Protein AF-0000000074435599 (afdb_homodimer)

Organism: NCBI:txid1349785

Solvent-accessible surface area (backbone atoms only — not comparable to full-atom values): 29651 Å² total; per-residue (Å²): 128,55,47,70,54,45,18,52,45,39,38,70,75,50,77,75,39,51,42,42,72,66,23,45,79,70,72,68,25,94,44,69,64,46,27,50,51,48,51,51,52,23,24,45,63,66,39,83,81,52,79,51,64,68,59,43,48,52,49,44,58,70,41,31,50,38,78,42,42,94,92,35,46,55,40,33,27,36,40,100,46,43,30,33,40,74,44,74,32,78,48,79,65,46,60,42,79,46,41,81,42,68,72,50,21,50,46,48,45,81,40,90,73,39,44,69,67,61,42,63,46,52,94,67,59,71,33,54,25,31,39,37,41,33,25,30,62,94,44,35,46,38,32,36,36,38,34,38,13,62,62,65,25,33,57,58,68,58,54,49,51,54,52,49,53,49,26,55,36,50,68,64,33,77,100,54,67,67,47,92,61,95,51,46,36,28,34,61,43,68,43,69,71,46,48,31,33,38,35,31,36,51,35,22,34,34,57,21,63,60,61,76,42,36,89,81,49,70,90,70,90,57,66,30,36,38,43,33,45,38,46,40,75,59,59,66,67,48,56,68,69,43,55,49,54,52,69,62,61,86,46,96,44,48,51,77,41,82,43,76,39,54,26,18,75,42,58,90,38,72,39,60,22,36,40,37,38,36,57,72,128,56,46,70,54,44,18,52,44,40,37,70,76,51,77,74,40,52,41,44,74,66,23,45,78,70,73,67,27,93,43,70,64,47,26,50,52,49,50,51,52,24,24,44,63,67,38,80,80,52,79,51,62,69,60,44,49,52,50,45,60,71,40,31,48,37,78,43,41,94,93,36,47,56,39,32,26,34,41,97,45,44,30,33,40,73,44,74,31,75,47,80,66,46,60,42,79,46,41,80,44,69,71,50,22,50,45,49,46,83,40,88,73,39,45,69,68,62,42,63,47,52,94,66,59,69,32,52,26,31,40,37,41,32,25,31,61,96,44,33,46,39,31,37,36,38,33,38,13,62,61,65,25,34,56,58,67,58,55,50,51,54,51,48,52,49,26,54,36,51,67,62,32,78,99,54,68,66,48,93,60,95,50,46,37,28,34,60,43,69,44,69,68,45,49,30,34,38,37,32,37,52,35,22,32,33,55,20,63,58,59,75,43,36,91,81,47,70,88,70,90,57,66,30,36,38,42,34,44,37,47,42,74,58,59,67,68,49,56,67,67,44,55,50,54,52,69,62,62,86,46,94,44,48,50,77,42,84,43,76,39,53,26,19,75,41,57,91,40,71,39,60,23,37,41,36,37,37,58,72

pLDDT: mean 93.17, std 6.95, range [57.84, 98.81]

Secondary structure (DSSP, 8-state):
---HHHHHHHHHHS----HHHHHTTTT--SSHHHHHHHHHHHHHHT-TT---HHHHHHHHHHHEEEEEETTEEEEEEETTS-EEEEEEESSTTPPEEEETS---SEEETT-TTS-HHHHHSSS-SEEEEEEEEEEE-SS-EEEEEEEEGGGTS--HHHHHHHHHHHHHHHHT-TT-PBPP-SSSEEE---STTS-EEEEEEEEEEE--HHHHTTTT----S-S-EEEEEEEHHHHHHS-HHHHHHHHT---TTEEEEEEEEEETTEEEEEEEEEEEEEE-/---HHHHHHHHHHS----HHHHHTTTT--SSHHHHHHHHHHHHHHT-TT---HHHHHHHHHHHEEEEEETTEEEEEEETTS-EEEEEEESSTTPPEEEETSPP-SEEETT-TTS-HHHHHSSS-SEEEEEEEEEEE-SS-EEEEEEEEGGGTS--HHHHHHHHHHHHHHHHT-TT-PBPP-SSSEEE---STTS-EEEEEEEEEEE--HHHHTTTT----S-S-EEEEEEEHHHHHHS-HHHHHHHHT---TTEEEEEEEEEETTEEEEEEEEEEEEEE-

Radius of gyration: 28.15 Å; Cα contacts (8 Å, |Δi|>4): 1142; chains: 2; bounding box: 56×83×58 Å

Structure (mmCIF, N/CA/C/O backbone):
data_AF-0000000074435599-model_v1
#
loop_
_entity.id
_entity.type
_entity.pdbx_description
1 polymer 'Type II restriction enzyme'
#
loop_
_atom_site.group_PDB
_atom_site.id
_atom_site.type_symbol
_atom_site.label_atom_id
_atom_site.label_alt_id
_atom_site.label_comp_id
_atom_site.label_asym_id
_atom_site.label_entity_id
_atom_site.label_seq_id
_atom_site.pdbx_PDB_ins_code
_atom_site.Cartn_x
_atom_site.Cartn_y
_atom_site.Cartn_z
_atom_site.occupancy
_atom_site.B_iso_or_equiv
_atom_site.auth_seq_id
_atom_site.auth_comp_id
_atom_site.auth_asym_id
_atom_site.auth_atom_id
_atom_site.pdbx_PDB_model_num
ATOM 1 N N . MET A 1 1 ? -10.086 36.094 1.43 1 86.19 1 MET A N 1
ATOM 2 C CA . MET A 1 1 ? -9.062 35.062 1.588 1 86.19 1 MET A CA 1
ATOM 3 C C . MET A 1 1 ? -9.336 34.219 2.824 1 86.19 1 MET A C 1
ATOM 5 O O . MET A 1 1 ? -9.766 34.75 3.859 1 86.19 1 MET A O 1
ATOM 9 N N . THR A 1 2 ? -9.32 32.969 2.691 1 97.44 2 THR A N 1
ATOM 10 C CA . THR A 1 2 ? -9.578 32.094 3.828 1 97.44 2 THR A CA 1
ATOM 11 C C . THR A 1 2 ? -8.281 31.688 4.52 1 97.44 2 THR A C 1
ATOM 13 O O . THR A 1 2 ? -7.195 31.906 3.975 1 97.44 2 THR A O 1
ATOM 16 N N . ASN A 1 3 ? -8.352 31.297 5.746 1 98.5 3 ASN A N 1
ATOM 17 C CA . ASN A 1 3 ? -7.223 30.859 6.555 1 98.5 3 ASN A CA 1
ATOM 18 C C . ASN A 1 3 ? -7.672 29.938 7.688 1 98.5 3 ASN A C 1
ATOM 20 O O . ASN A 1 3 ? -8.844 29.578 7.773 1 98.5 3 ASN A O 1
ATOM 24 N N . ILE A 1 4 ? -6.742 29.531 8.453 1 98.81 4 ILE A N 1
ATOM 25 C CA . ILE A 1 4 ? -6.996 28.5 9.445 1 98.81 4 ILE A CA 1
ATOM 26 C C . ILE A 1 4 ? -7.977 29.031 10.492 1 98.81 4 ILE A C 1
ATOM 28 O O . ILE A 1 4 ? -8.773 28.266 11.039 1 98.81 4 ILE A O 1
ATOM 32 N N . LEU A 1 5 ? -7.992 30.328 10.797 1 98.75 5 LEU A N 1
ATOM 33 C CA . LEU A 1 5 ? -8.93 30.906 11.758 1 98.75 5 LEU A CA 1
ATOM 34 C C . LEU A 1 5 ? -10.359 30.828 11.227 1 98.75 5 LEU A C 1
ATOM 36 O O . LEU A 1 5 ? -11.297 30.547 11.977 1 98.75 5 LEU A O 1
ATOM 40 N N . GLU A 1 6 ? -10.5 31.125 9.961 1 98.44 6 GLU A N 1
ATOM 41 C CA . GLU A 1 6 ? -11.812 30.984 9.328 1 98.44 6 GLU A CA 1
ATOM 42 C C . GLU A 1 6 ? -12.32 29.562 9.422 1 98.44 6 GLU A C 1
ATOM 44 O O . GLU A 1 6 ? -13.508 29.328 9.68 1 98.44 6 GLU A O 1
ATOM 49 N N . SER A 1 7 ? -11.422 28.609 9.164 1 98.56 7 SER A N 1
ATOM 50 C CA . SER A 1 7 ? -11.781 27.203 9.25 1 98.56 7 SER A CA 1
ATOM 51 C C . SER A 1 7 ? -12.281 26.844 10.648 1 98.56 7 SER A C 1
ATOM 53 O O . SER A 1 7 ? -13.328 26.203 10.789 1 98.56 7 SER A O 1
ATOM 55 N N . ILE A 1 8 ? -11.539 27.219 11.664 1 98.19 8 ILE A N 1
ATOM 56 C CA . ILE A 1 8 ? -11.906 26.938 13.047 1 98.19 8 ILE A CA 1
ATOM 57 C C . ILE A 1 8 ? -13.266 27.547 13.359 1 98.19 8 ILE A C 1
ATOM 59 O O . ILE A 1 8 ? -14.125 26.906 13.953 1 98.19 8 ILE A O 1
ATOM 63 N N . TYR A 1 9 ? -13.414 28.797 12.977 1 98.06 9 TYR A N 1
ATOM 64 C CA . TYR A 1 9 ? -14.688 29.469 13.203 1 98.06 9 TYR A CA 1
ATOM 65 C C . TYR A 1 9 ? -15.836 28.688 12.586 1 98.06 9 TYR A C 1
ATOM 67 O O . TYR A 1 9 ? -16.875 28.5 13.219 1 98.06 9 TYR A O 1
ATOM 75 N N . ASN A 1 10 ? -15.672 28.312 11.344 1 97.06 10 ASN A N 1
ATOM 76 C CA . ASN A 1 10 ? -16.719 27.594 10.625 1 97.06 10 ASN A CA 1
ATOM 77 C C . ASN A 1 10 ? -17.016 26.25 11.289 1 97.06 10 ASN A C 1
ATOM 79 O O . ASN A 1 10 ? -18.172 25.828 11.359 1 97.06 10 ASN A O 1
ATOM 83 N N . ILE A 1 11 ? -16.016 25.547 11.805 1 97 11 ILE A N 1
ATOM 84 C CA . ILE A 1 11 ? -16.188 24.266 12.477 1 97 11 ILE A CA 1
ATOM 85 C C . ILE A 1 11 ? -16.984 24.469 13.766 1 97 11 ILE A C 1
ATOM 87 O O . ILE A 1 11 ? -17.906 23.703 14.055 1 97 11 ILE A O 1
ATOM 91 N N . VAL A 1 12 ? -16.609 25.469 14.5 1 96.31 12 VAL A N 1
ATOM 92 C CA . VAL A 1 12 ? -17.266 25.75 15.766 1 96.31 12 VAL A CA 1
ATOM 93 C C . VAL A 1 12 ? -18.719 26.156 15.508 1 96.31 12 VAL A C 1
ATOM 95 O O . VAL A 1 12 ? -19.609 25.781 16.281 1 96.31 12 VAL A O 1
ATOM 98 N N . SER A 1 13 ? -18.984 26.844 14.453 1 93.88 13 SER A N 1
ATOM 99 C CA . SER A 1 13 ? -20.328 27.328 14.109 1 93.88 13 SER A CA 1
ATOM 100 C C . SER A 1 13 ? -21.203 26.203 13.578 1 93.88 13 S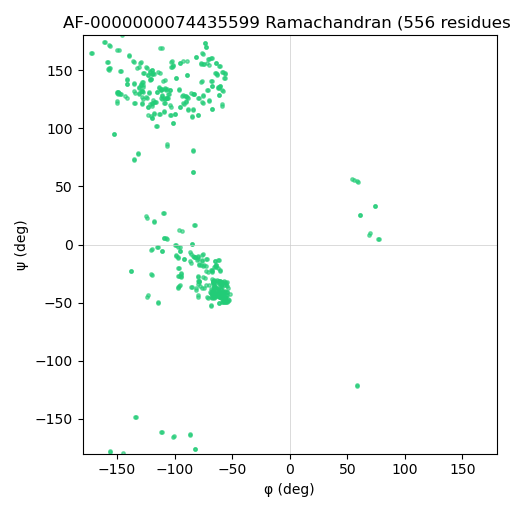ER A C 1
ATOM 102 O O . SER A 1 13 ? -22.438 26.266 13.695 1 93.88 13 SER A O 1
ATOM 104 N N . PHE A 1 14 ? -20.562 25.266 13.008 1 90.88 14 PHE A N 1
ATOM 105 C CA . PHE A 1 14 ? -21.266 24.109 12.469 1 90.88 14 PHE A CA 1
ATOM 106 C C . PHE A 1 14 ? -20.594 22.812 12.914 1 90.88 14 PHE A C 1
ATOM 108 O O . PHE A 1 14 ? -20.031 22.094 12.086 1 90.88 14 PHE A O 1
ATOM 115 N N . PRO A 1 15 ? -20.875 22.453 14.156 1 85.94 15 PRO A N 1
ATOM 116 C CA . PRO A 1 15 ? -20.094 21.344 14.719 1 85.94 15 PRO A CA 1
ATOM 117 C C . PRO A 1 15 ? -20.656 19.969 14.352 1 85.94 15 PRO A C 1
ATOM 119 O O . PRO A 1 15 ? -20.984 19.172 15.234 1 85.94 15 PRO A O 1
ATOM 122 N N . GLU A 1 16 ? -20.656 19.719 13.055 1 85.56 16 GLU A N 1
ATOM 123 C CA . GLU A 1 16 ? -21.078 18.406 12.555 1 85.56 16 GLU A CA 1
ATOM 124 C C . GLU A 1 16 ? -19.891 17.469 12.391 1 85.56 16 GLU A C 1
ATOM 126 O O . GLU A 1 16 ? -18.875 17.844 11.812 1 85.56 16 GLU A O 1
ATOM 131 N N . ARG A 1 17 ? -20.062 16.281 12.992 1 86.31 17 ARG A N 1
ATOM 132 C CA . ARG A 1 17 ? -18.938 15.367 13.016 1 86.31 17 ARG A CA 1
ATOM 133 C C . ARG A 1 17 ? -19.266 14.055 12.328 1 86.31 17 ARG A C 1
ATOM 135 O O . ARG A 1 17 ? -18.422 13.156 12.242 1 86.31 17 ARG A O 1
ATOM 142 N N . LYS A 1 18 ? -20.5 13.883 11.898 1 87 18 LYS A N 1
ATOM 143 C CA . LYS A 1 18 ? -20.891 12.656 11.219 1 87 18 LYS A CA 1
ATOM 144 C C . LYS A 1 18 ? -20.547 12.719 9.734 1 87 18 LYS A C 1
ATOM 146 O O . LYS A 1 18 ? -21.422 12.961 8.898 1 87 18 LYS A O 1
ATOM 151 N N . LEU A 1 19 ? -19.391 12.469 9.469 1 85.69 19 LEU A N 1
ATOM 152 C CA . LEU A 1 19 ? -18.828 12.633 8.133 1 85.69 19 LEU A CA 1
ATOM 153 C C . LEU A 1 19 ? -19.578 11.797 7.113 1 85.69 19 LEU A C 1
ATOM 155 O O . LEU A 1 19 ? -19.891 12.273 6.016 1 85.69 19 LEU A O 1
ATOM 159 N N . LYS A 1 20 ? -19.828 10.539 7.434 1 77.88 20 LYS A N 1
ATOM 160 C CA . LYS A 1 20 ? -20.5 9.625 6.504 1 77.88 20 LYS A CA 1
ATOM 161 C C . LYS A 1 20 ? -21.844 10.172 6.066 1 77.88 20 LYS A C 1
ATOM 163 O O . LYS A 1 20 ? -22.188 10.117 4.883 1 77.88 20 LYS A O 1
ATOM 168 N N . SER A 1 21 ? -22.562 10.633 7.012 1 76.69 21 SER A N 1
ATOM 169 C CA . SER A 1 21 ? -23.906 11.148 6.734 1 76.69 21 SER A CA 1
ATOM 170 C C . SER A 1 21 ? -23.844 12.398 5.863 1 76.69 21 SER A C 1
ATOM 172 O O . SER A 1 21 ? -24.703 12.602 5.004 1 76.69 21 SER A O 1
ATOM 174 N N . ILE A 1 22 ? -22.844 13.102 6.074 1 76.12 22 ILE A N 1
ATOM 175 C CA . ILE A 1 22 ? -22.734 14.383 5.375 1 76.12 22 ILE A CA 1
ATOM 176 C C . ILE A 1 22 ? -22.25 14.148 3.943 1 76.12 22 ILE A C 1
ATOM 178 O O . ILE A 1 22 ? -22.75 14.773 3.008 1 76.12 22 ILE A O 1
ATOM 182 N N . TYR A 1 23 ? -21.422 13.18 3.734 1 81.75 23 TYR A N 1
ATOM 183 C CA . TYR A 1 23 ? -20.719 13.172 2.455 1 81.75 23 TYR A CA 1
ATOM 184 C C . TYR A 1 23 ? -21.016 11.891 1.679 1 81.75 23 TYR A C 1
ATOM 186 O O . TYR A 1 23 ? -20.766 11.812 0.476 1 81.75 23 TYR A O 1
ATOM 194 N N . SER A 1 24 ? -21.375 10.734 2.25 1 69.25 24 SER A N 1
ATOM 195 C CA . SER A 1 24 ? -21.703 9.516 1.512 1 69.25 24 SER A CA 1
ATOM 196 C C . SER A 1 24 ? -22.984 9.688 0.711 1 69.25 24 SER A C 1
ATOM 198 O O . SER A 1 24 ? -23.094 9.18 -0.406 1 69.25 24 SER A O 1
ATOM 200 N N . GLY A 1 25 ? -24.062 10.297 1.303 1 59.88 25 GLY A N 1
ATOM 201 C CA . GLY A 1 25 ? -25.328 10.445 0.625 1 59.88 25 GLY A CA 1
ATOM 202 C C . GLY A 1 25 ? -25.234 11.273 -0.646 1 59.88 25 GLY A C 1
ATOM 203 O O . GLY A 1 25 ? -25.953 11 -1.619 1 59.88 25 GLY A O 1
ATOM 204 N N . SER A 1 26 ? -24.375 12.164 -0.605 1 57.84 26 SER A N 1
ATOM 205 C CA . SER A 1 26 ? -24.297 13.086 -1.729 1 57.84 26 SER A CA 1
ATOM 206 C C . SER A 1 26 ? -23.281 12.625 -2.764 1 57.84 26 SER A C 1
ATOM 208 O O . SER A 1 26 ? -23 13.328 -3.738 1 57.84 26 SER A O 1
ATOM 210 N N . ASN A 1 27 ? -22.766 11.359 -2.686 1 62.53 27 ASN A N 1
ATOM 211 C CA . ASN A 1 27 ? -21.797 10.789 -3.613 1 62.53 27 ASN A CA 1
ATOM 212 C C . ASN A 1 27 ? -20.484 11.578 -3.611 1 62.53 27 ASN A C 1
ATOM 214 O O . ASN A 1 27 ? -19.828 11.688 -4.641 1 62.53 27 ASN A O 1
ATOM 218 N N . ARG A 1 28 ? -20.234 12.266 -2.447 1 69.94 28 ARG A N 1
ATOM 219 C CA . ARG A 1 28 ? -19.094 13.172 -2.379 1 69.94 28 ARG A CA 1
ATOM 220 C C . ARG A 1 28 ? -17.859 12.453 -1.845 1 69.94 28 ARG A C 1
ATOM 222 O O . ARG A 1 28 ? -16.734 12.961 -1.946 1 69.94 28 ARG A O 1
ATOM 229 N N . ALA A 1 29 ? -18.094 11.289 -1.314 1 74.69 29 ALA A N 1
ATOM 230 C CA . ALA A 1 29 ? -16.953 10.602 -0.728 1 74.69 29 ALA A CA 1
ATOM 231 C C . ALA A 1 29 ? -17.109 9.086 -0.83 1 74.69 29 ALA A C 1
ATOM 233 O O . ALA A 1 29 ? -18.156 8.539 -0.503 1 74.69 29 ALA A O 1
ATOM 234 N N . ASN A 1 30 ? -16.062 8.453 -1.292 1 70.62 30 ASN A N 1
ATOM 235 C CA . ASN A 1 30 ? -16.062 7 -1.441 1 70.62 30 ASN A CA 1
ATOM 236 C C . ASN A 1 30 ? -15.398 6.312 -0.252 1 70.62 30 ASN A C 1
ATOM 238 O O . ASN A 1 30 ? -15.5 5.094 -0.098 1 70.62 30 ASN A O 1
ATOM 242 N N . SER A 1 31 ? -14.734 7.047 0.577 1 78.94 31 SER A N 1
ATOM 243 C CA . SER A 1 31 ? -14.023 6.531 1.745 1 78.94 31 SER A CA 1
ATOM 244 C C . SER A 1 31 ? -14.016 7.551 2.881 1 78.94 31 SER A C 1
ATOM 246 O O . SER A 1 31 ? -14.367 8.711 2.682 1 78.94 31 SER A O 1
ATOM 248 N N . MET A 1 32 ? -13.648 7.113 4.02 1 86.06 32 MET A N 1
ATOM 249 C CA . MET A 1 32 ? -13.547 8.008 5.164 1 86.06 32 MET A CA 1
ATOM 250 C C . MET A 1 32 ? -12.43 9.023 4.965 1 86.06 32 MET A C 1
ATOM 252 O O . MET A 1 32 ? -12.531 10.164 5.426 1 86.06 32 MET A O 1
ATOM 256 N N . GLY A 1 33 ? -11.383 8.625 4.262 1 88.75 33 GLY A N 1
ATOM 257 C CA . GLY A 1 33 ? -10.328 9.562 3.916 1 88.75 33 GLY A CA 1
ATOM 258 C C . GLY A 1 33 ? -10.805 10.695 3.027 1 88.75 33 GLY A C 1
ATOM 259 O O . GLY A 1 33 ? -10.484 11.859 3.273 1 88.75 33 GLY A O 1
ATOM 260 N N . ASP A 1 34 ? -11.57 10.328 2.09 1 89.12 34 ASP A N 1
ATOM 261 C CA . ASP A 1 34 ? -12.148 11.32 1.188 1 89.12 34 ASP A CA 1
ATOM 262 C C . ASP A 1 34 ? -13.109 12.25 1.931 1 89.12 34 ASP A C 1
ATOM 264 O O . ASP A 1 34 ? -13.133 13.453 1.68 1 89.12 34 ASP A O 1
ATOM 268 N N . ALA A 1 35 ? -13.891 11.664 2.793 1 92 35 ALA A N 1
ATOM 269 C CA . ALA A 1 35 ? -14.844 12.438 3.582 1 92 35 ALA A CA 1
ATOM 270 C C . ALA A 1 35 ? -14.117 13.469 4.449 1 92 35 ALA A C 1
ATOM 272 O O . ALA A 1 35 ? -14.539 14.625 4.535 1 92 35 ALA A O 1
ATOM 273 N N . LEU A 1 36 ? -13.094 13.086 5.055 1 94.94 36 LEU A N 1
ATOM 274 C CA . LEU A 1 36 ? -12.312 13.992 5.887 1 94.94 36 LEU A CA 1
ATOM 275 C C . LEU A 1 36 ? -11.734 15.133 5.055 1 94.94 36 LEU A C 1
ATOM 277 O O . LEU A 1 36 ? -11.75 16.297 5.488 1 94.94 36 LEU A O 1
ATOM 281 N N . GLU A 1 37 ? -11.203 14.812 3.896 1 95.31 37 GLU A N 1
ATOM 282 C CA . GLU A 1 37 ? -10.656 15.836 3.014 1 95.31 37 GLU A CA 1
ATOM 283 C C . GLU A 1 37 ? -11.719 16.859 2.631 1 95.31 37 GLU A C 1
ATOM 285 O O . GLU A 1 37 ? -11.453 18.062 2.641 1 95.31 37 GLU A O 1
ATOM 290 N N . ASN A 1 38 ? -12.859 16.391 2.363 1 93.81 38 ASN A N 1
ATOM 291 C CA . ASN A 1 38 ? -13.961 17.297 2.033 1 93.81 38 ASN A CA 1
ATOM 292 C C . ASN A 1 38 ? -14.367 18.141 3.234 1 93.81 38 ASN A C 1
ATOM 294 O O . ASN A 1 38 ? -14.68 19.328 3.086 1 93.81 38 ASN A O 1
ATOM 298 N N . TYR A 1 39 ? -14.398 17.516 4.359 1 96 39 TYR A N 1
ATOM 299 C CA . TYR A 1 39 ? -14.695 18.234 5.59 1 96 39 TYR A CA 1
ATOM 300 C C . TYR A 1 39 ? -13.734 19.406 5.785 1 96 39 TYR A C 1
ATOM 302 O O . TYR A 1 39 ? -14.164 20.516 6.121 1 96 39 TYR A O 1
ATOM 310 N N . ILE A 1 40 ? -12.516 19.125 5.52 1 97.56 40 ILE A N 1
ATOM 311 C CA . ILE A 1 40 ? -11.492 20.141 5.676 1 97.56 40 ILE A CA 1
ATOM 312 C C . ILE A 1 40 ? -11.695 21.25 4.633 1 97.56 40 ILE A C 1
ATOM 314 O O . ILE A 1 40 ? -11.656 22.438 4.957 1 97.56 40 ILE A O 1
ATOM 318 N N . LYS A 1 41 ? -11.93 20.875 3.416 1 97.19 41 LYS A N 1
ATOM 319 C CA . LYS A 1 41 ? -12.203 21.859 2.377 1 97.19 41 LYS A CA 1
ATOM 320 C C . LYS A 1 41 ? -13.398 22.75 2.758 1 97.19 41 LYS A C 1
ATOM 322 O O . LYS A 1 41 ? -13.328 23.969 2.648 1 97.19 41 LYS A O 1
ATOM 327 N N . ASP A 1 42 ? -14.422 22.109 3.221 1 96.81 42 ASP A N 1
ATOM 328 C CA . ASP A 1 42 ? -15.633 22.828 3.605 1 96.81 42 ASP A CA 1
ATOM 329 C C . ASP A 1 42 ? -15.359 23.766 4.777 1 96.81 42 ASP A C 1
ATOM 331 O O . ASP A 1 42 ? -15.914 24.875 4.84 1 96.81 42 ASP A O 1
ATOM 335 N N . SER A 1 43 ? -14.578 23.344 5.633 1 97.81 43 SER A N 1
ATOM 336 C CA . SER A 1 43 ? -14.289 24.172 6.797 1 97.81 43 SER A CA 1
ATOM 337 C C . SER A 1 43 ? -13.539 25.438 6.402 1 97.81 43 SER A C 1
ATOM 339 O O . SER A 1 43 ? -13.766 26.5 6.984 1 97.81 43 SER A O 1
ATOM 341 N N . PHE A 1 44 ? -12.672 25.344 5.445 1 98.56 44 PHE A N 1
ATOM 342 C CA . PHE A 1 44 ? -11.906 26.5 5.008 1 98.56 44 PHE A CA 1
ATOM 343 C C . PHE A 1 44 ? -12.742 27.375 4.082 1 98.56 44 PHE A C 1
ATOM 345 O O . PHE A 1 44 ? -12.578 28.609 4.059 1 98.56 44 PHE A O 1
ATOM 352 N N . ALA A 1 45 ? -13.672 26.734 3.404 1 98.06 45 ALA A N 1
ATOM 353 C CA . ALA A 1 45 ? -14.43 27.453 2.381 1 98.06 45 ALA A CA 1
ATOM 354 C C . ALA A 1 45 ? -15.789 27.906 2.918 1 98.06 45 ALA A C 1
ATOM 356 O O . ALA A 1 45 ? -16.484 28.688 2.273 1 98.06 45 ALA A O 1
ATOM 357 N N . ASN A 1 46 ? -16.172 27.469 4.059 1 96.94 46 ASN A N 1
ATOM 358 C CA . ASN A 1 46 ? -17.484 27.734 4.637 1 96.94 46 ASN A CA 1
ATOM 359 C C . ASN A 1 46 ? -18.609 27.219 3.738 1 96.94 46 ASN A C 1
ATOM 361 O O . ASN A 1 46 ? -19.531 27.953 3.412 1 96.94 46 ASN A O 1
ATOM 365 N N . THR A 1 47 ? -18.5 25.922 3.389 1 95.62 47 THR A N 1
ATOM 366 C CA . THR A 1 47 ? -19.484 25.359 2.465 1 95.62 47 THR A CA 1
ATOM 367 C C . THR A 1 47 ? -20.172 24.141 3.072 1 95.62 47 THR A C 1
ATOM 369 O O . THR A 1 47 ? -20.703 23.297 2.348 1 95.62 47 THR A O 1
ATOM 372 N N . PHE A 1 48 ? -20.172 24.047 4.371 1 92.69 48 PHE A N 1
ATOM 373 C CA . PHE A 1 48 ? -20.828 22.922 5.035 1 92.69 48 PHE A CA 1
ATOM 374 C C . PHE A 1 48 ? -22.281 22.812 4.621 1 92.69 48 PHE A C 1
ATOM 376 O O . PHE A 1 48 ? -22.812 21.703 4.473 1 92.69 48 PHE A O 1
ATOM 383 N N . GLN A 1 49 ? -22.875 23.906 4.414 1 90.62 49 GLN A N 1
ATOM 384 C CA . GLN A 1 49 ? -24.312 23.922 4.18 1 90.62 49 GLN A CA 1
ATOM 385 C C . GLN A 1 49 ? -24.641 24.188 2.713 1 90.62 49 GLN A C 1
ATOM 387 O O . GLN A 1 49 ? -25.781 24.453 2.361 1 90.62 49 GLN A O 1
ATOM 392 N N . THR A 1 50 ? -23.656 24.25 1.918 1 91.5 50 THR A N 1
ATOM 393 C CA . THR A 1 50 ? -23.875 24.453 0.489 1 91.5 50 THR A CA 1
ATOM 394 C C . THR A 1 50 ? -24.281 23.141 -0.176 1 91.5 50 THR A C 1
ATOM 396 O O . THR A 1 50 ? -23.453 22.234 -0.344 1 91.5 50 THR A O 1
ATOM 399 N N . GLU A 1 51 ? -25.469 23.031 -0.611 1 86.62 51 GLU A N 1
ATOM 400 C CA . GLU A 1 51 ? -26.016 21.781 -1.128 1 86.62 51 GLU A CA 1
ATOM 401 C C . GLU A 1 51 ? -25.688 21.609 -2.609 1 86.62 51 GLU A C 1
ATOM 403 O O . GLU A 1 51 ? -25.406 20.5 -3.061 1 86.62 51 GLU A O 1
ATOM 408 N N . ASP A 1 52 ? -25.719 22.719 -3.297 1 90.62 52 ASP A N 1
ATOM 409 C CA . ASP A 1 52 ? -25.469 22.672 -4.734 1 90.62 52 ASP A CA 1
ATOM 410 C C . ASP A 1 52 ? -23.984 22.484 -5.027 1 90.62 52 ASP A C 1
ATOM 412 O O . ASP A 1 52 ? -23.156 23.312 -4.633 1 90.62 52 ASP A O 1
ATOM 416 N N . GLU A 1 53 ? -23.703 21.453 -5.707 1 90.19 53 GLU A N 1
ATOM 417 C CA . GLU A 1 53 ? -22.312 21.109 -5.984 1 90.19 53 GLU A CA 1
ATOM 418 C C . GLU A 1 53 ? -21.656 22.156 -6.883 1 90.19 53 GLU A C 1
ATOM 420 O O . GLU A 1 53 ? -20.469 22.438 -6.742 1 90.19 53 GLU A O 1
ATOM 425 N N . LYS A 1 54 ? -22.406 22.688 -7.789 1 92.06 54 LYS A N 1
ATOM 426 C CA . LYS A 1 54 ? -21.859 23.719 -8.672 1 92.06 54 LYS A CA 1
ATOM 427 C C . LYS A 1 54 ? -21.453 24.969 -7.883 1 92.06 54 LYS A C 1
ATOM 429 O O . LYS A 1 54 ? -20.406 25.562 -8.141 1 92.06 54 LYS A O 1
ATOM 434 N N . ASP A 1 55 ? -22.281 25.359 -6.961 1 95.06 55 ASP A N 1
ATOM 435 C CA . ASP A 1 55 ? -21.969 26.5 -6.105 1 95.06 55 ASP A CA 1
ATOM 436 C C . ASP A 1 55 ? -20.75 26.219 -5.227 1 95.06 55 ASP A C 1
ATOM 438 O O . ASP A 1 55 ? -19.891 27.078 -5.059 1 95.06 55 ASP A O 1
ATOM 442 N N . ARG A 1 56 ? -20.781 25.047 -4.746 1 94.44 56 ARG A N 1
ATOM 443 C CA . ARG A 1 56 ? -19.656 24.625 -3.928 1 94.44 56 ARG A CA 1
ATOM 444 C C . ARG A 1 56 ? -18.344 24.703 -4.715 1 94.44 56 ARG A C 1
ATOM 446 O O . ARG A 1 56 ? -17.344 25.219 -4.215 1 94.44 56 ARG A O 1
ATOM 453 N N . MET A 1 57 ? -18.344 24.312 -5.879 1 94.94 57 MET A N 1
ATOM 454 C CA . MET A 1 57 ? -17.172 24.297 -6.742 1 94.94 57 MET A CA 1
ATOM 455 C C . MET A 1 57 ? -16.719 25.719 -7.043 1 94.94 57 MET A C 1
ATOM 457 O O . MET A 1 57 ? -15.508 25.984 -7.102 1 94.94 57 MET A O 1
ATOM 461 N N . LYS A 1 58 ? -17.656 26.516 -7.242 1 96.94 58 LYS A N 1
ATOM 462 C CA . LYS A 1 58 ? -17.328 27.922 -7.5 1 96.94 58 LYS A CA 1
ATOM 463 C C . LYS A 1 58 ? -16.625 28.547 -6.305 1 96.94 58 LYS A C 1
ATOM 465 O O . LYS A 1 58 ? -15.648 29.281 -6.469 1 96.94 58 LYS A O 1
ATOM 470 N N . ILE A 1 59 ? -17.125 28.25 -5.188 1 97.75 59 ILE A N 1
ATOM 471 C CA . ILE A 1 59 ? -16.531 28.797 -3.977 1 97.75 59 ILE A CA 1
ATOM 472 C C . ILE A 1 59 ? -15.125 28.234 -3.793 1 97.75 59 ILE A C 1
ATOM 474 O O . ILE A 1 59 ? -14.188 28.969 -3.467 1 97.75 59 ILE A O 1
ATOM 478 N N . PHE A 1 60 ? -14.977 26.938 -4.023 1 97.75 60 PHE A N 1
ATOM 479 C CA . PHE A 1 60 ? -13.664 26.328 -3.936 1 97.75 60 PHE A CA 1
ATOM 480 C C . PHE A 1 60 ? -12.68 27 -4.891 1 97.75 60 PHE A C 1
ATOM 482 O O . PHE A 1 60 ? -11.539 27.266 -4.52 1 97.75 60 PHE A O 1
ATOM 489 N N . ASN A 1 61 ? -13.141 27.281 -6.043 1 96.94 61 ASN A N 1
ATOM 490 C CA . ASN A 1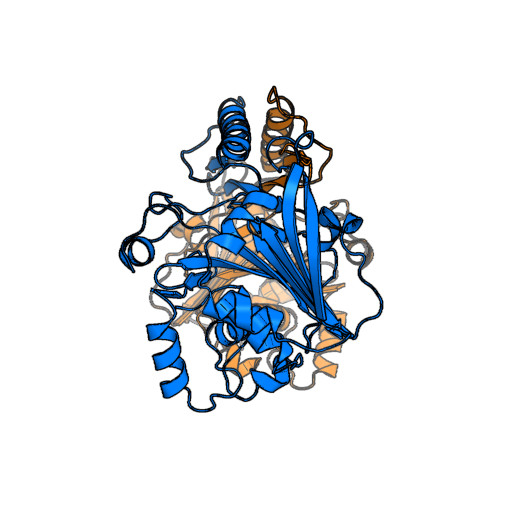 61 ? -12.305 27.922 -7.051 1 96.94 61 ASN A CA 1
ATOM 491 C C . ASN A 1 61 ? -11.844 29.297 -6.594 1 96.94 61 ASN A C 1
ATOM 493 O O . ASN A 1 61 ? -10.75 29.75 -6.953 1 96.94 61 ASN A O 1
ATOM 497 N N . GLN A 1 62 ? -12.633 29.922 -5.84 1 97.69 62 GLN A N 1
ATOM 498 C CA . GLN A 1 62 ? -12.305 31.25 -5.336 1 97.69 62 GLN A CA 1
ATOM 499 C C . GLN A 1 62 ? -11.328 31.156 -4.164 1 97.69 62 GLN A C 1
ATOM 501 O O . GLN A 1 62 ? -10.469 32.031 -3.994 1 97.69 62 GLN A O 1
ATOM 506 N N . LYS A 1 63 ? -11.445 30.109 -3.432 1 98.31 63 LYS A N 1
ATOM 507 C CA . LYS A 1 63 ? -10.727 30.047 -2.166 1 98.31 63 LYS A CA 1
ATOM 508 C C . LYS A 1 63 ? -9.414 29.281 -2.326 1 98.31 63 LYS A C 1
ATOM 510 O O . LYS A 1 63 ? -8.453 29.516 -1.59 1 98.31 63 LYS A O 1
ATOM 515 N N . PHE A 1 64 ? -9.375 28.375 -3.289 1 98.5 64 PHE A N 1
ATOM 516 C CA . PHE A 1 64 ? -8.227 27.484 -3.41 1 98.5 64 PHE A CA 1
ATOM 517 C C . PHE A 1 64 ? -7.566 27.641 -4.773 1 98.5 64 PHE A C 1
ATOM 519 O O . PHE A 1 64 ? -8.25 27.797 -5.785 1 98.5 64 PHE A O 1
ATOM 526 N N . SER A 1 65 ? -6.293 27.578 -4.766 1 98.19 65 SER A N 1
ATOM 527 C CA . SER A 1 65 ? -5.551 27.609 -6.02 1 98.19 65 SER A CA 1
ATOM 528 C C . SER A 1 65 ? -5.195 26.219 -6.5 1 98.19 65 SER A C 1
ATOM 530 O O . SER A 1 65 ? -4.895 26.016 -7.676 1 98.19 65 SER A O 1
ATOM 532 N N . TRP A 1 66 ? -5.219 25.25 -5.504 1 97.69 66 TRP A N 1
ATOM 533 C CA . TRP A 1 66 ? -4.844 23.891 -5.836 1 97.69 66 TRP A CA 1
ATOM 534 C C . TRP A 1 66 ? -5.605 22.891 -4.973 1 97.69 66 TRP A C 1
ATOM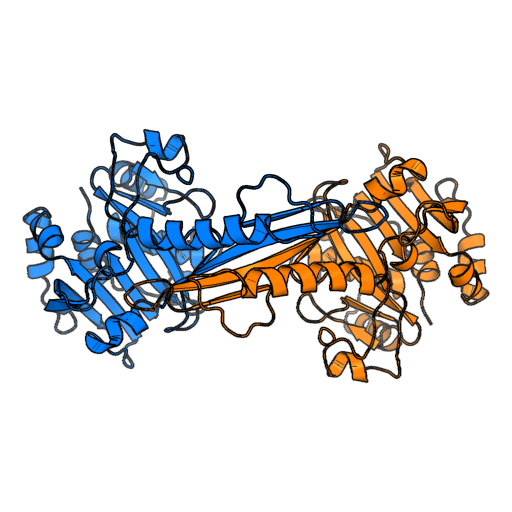 536 O O . TRP A 1 66 ? -5.73 23.078 -3.76 1 97.69 66 TRP A O 1
ATOM 546 N N . LEU A 1 67 ? -6.172 21.953 -5.629 1 96.94 67 LEU A N 1
ATOM 547 C CA . LEU A 1 67 ? -6.738 20.766 -4.988 1 96.94 67 LEU A CA 1
ATOM 548 C C . LEU A 1 67 ? -6.062 19.5 -5.492 1 96.94 67 LEU A C 1
ATOM 550 O O . LEU A 1 67 ? -6.293 19.078 -6.625 1 96.94 67 LEU A O 1
ATOM 554 N N . GLY A 1 68 ? -5.289 18.938 -4.605 1 93.88 68 GLY A N 1
ATOM 555 C CA . GLY A 1 68 ? -4.473 17.797 -5 1 93.88 68 GLY A CA 1
ATOM 556 C C . GLY A 1 68 ? -5.051 16.469 -4.566 1 93.88 68 GLY A C 1
ATOM 557 O O . GLY A 1 68 ? -6.27 16.344 -4.414 1 93.88 68 GLY A O 1
ATOM 558 N N . SER A 1 69 ? -4.203 15.5 -4.648 1 85.56 69 SER A N 1
ATOM 559 C CA . SER A 1 69 ? -4.516 14.125 -4.266 1 85.56 69 SER A CA 1
ATOM 560 C C . SER A 1 69 ? -3.303 13.43 -3.654 1 85.56 69 SER A C 1
ATOM 562 O O . SER A 1 69 ? -2.258 14.055 -3.457 1 85.56 69 SER A O 1
ATOM 564 N N . GLN A 1 70 ? -3.49 12.242 -3.309 1 78.44 70 GLN A N 1
ATOM 565 C CA . GLN A 1 70 ? -2.42 11.445 -2.717 1 78.44 70 GLN A CA 1
ATOM 566 C C . GLN A 1 70 ? -1.183 11.438 -3.609 1 78.44 70 GLN A C 1
ATOM 568 O O . GLN A 1 70 ? -0.054 11.477 -3.113 1 78.44 70 GLN A O 1
ATOM 573 N N . ASN A 1 71 ? -1.378 11.438 -4.871 1 79.19 71 ASN A N 1
ATOM 574 C CA . ASN A 1 71 ? -0.269 11.352 -5.816 1 79.19 71 ASN A CA 1
ATOM 575 C C . ASN A 1 71 ? 0.139 12.734 -6.32 1 79.19 71 ASN A C 1
ATOM 577 O O . ASN A 1 71 ? 1.133 12.875 -7.035 1 79.19 71 ASN A O 1
ATOM 581 N N . ASN A 1 72 ? -0.605 13.758 -5.859 1 89.38 72 ASN A N 1
ATOM 582 C CA . ASN A 1 72 ? -0.34 15.125 -6.27 1 89.38 72 ASN A CA 1
ATOM 583 C C . ASN A 1 72 ? -0.366 16.078 -5.078 1 89.38 72 ASN A C 1
ATOM 585 O O . ASN A 1 72 ? -1.272 16.906 -4.961 1 89.38 72 ASN A O 1
ATOM 589 N N . PRO A 1 73 ? 0.639 15.992 -4.32 1 91.56 73 PRO A N 1
ATOM 590 C CA . PRO A 1 73 ? 0.672 16.875 -3.148 1 91.56 73 PRO A CA 1
ATOM 591 C C . PRO A 1 73 ? 0.899 18.344 -3.516 1 91.56 73 PRO A C 1
ATOM 593 O O . PRO A 1 73 ? 1.436 18.641 -4.586 1 91.56 73 PRO A O 1
ATOM 596 N N . PRO A 1 74 ? 0.502 19.281 -2.537 1 95.88 74 PRO A N 1
ATOM 597 C CA . PRO A 1 74 ? -0.252 19.047 -1.304 1 95.88 74 PRO A CA 1
ATOM 598 C C . PRO A 1 74 ? -1.732 18.781 -1.561 1 95.88 74 PRO A C 1
ATOM 600 O O . PRO A 1 74 ? -2.193 18.875 -2.701 1 95.88 74 PRO A O 1
ATOM 603 N N . ASP A 1 75 ? -2.453 18.438 -0.549 1 96.44 75 ASP A N 1
ATOM 604 C CA . ASP A 1 75 ? -3.871 18.141 -0.724 1 96.44 75 ASP A CA 1
ATOM 605 C C . ASP A 1 75 ? -4.656 19.391 -1.096 1 96.44 75 ASP A C 1
ATOM 607 O O . ASP A 1 75 ? -5.578 19.344 -1.913 1 96.44 75 ASP A O 1
ATOM 611 N N . ILE A 1 76 ? -4.355 20.5 -0.446 1 97.75 76 ILE A N 1
ATOM 612 C CA . ILE A 1 76 ? -5.051 21.75 -0.667 1 97.75 76 ILE A CA 1
ATOM 613 C C . ILE A 1 76 ? -4.051 22.906 -0.62 1 97.75 76 ILE A C 1
ATOM 615 O O . ILE A 1 76 ? -3.129 22.906 0.202 1 97.75 76 ILE A O 1
ATOM 619 N N . MET A 1 77 ? -4.188 23.844 -1.516 1 98.38 77 MET A N 1
ATOM 620 C CA . MET A 1 77 ? -3.529 25.141 -1.385 1 98.38 77 MET A CA 1
ATOM 621 C C . MET A 1 77 ? -4.551 26.266 -1.34 1 98.38 77 MET A C 1
ATOM 623 O O . MET A 1 77 ? -5.352 26.422 -2.264 1 98.38 77 MET A O 1
ATOM 627 N N . ILE A 1 78 ? -4.492 26.984 -0.274 1 98.5 78 ILE A N 1
ATOM 628 C CA . ILE A 1 78 ? -5.32 28.188 -0.179 1 98.5 78 ILE A CA 1
ATOM 629 C C . ILE A 1 78 ? -4.773 29.266 -1.111 1 98.5 78 ILE A C 1
ATOM 631 O O . ILE A 1 78 ? -3.566 29.5 -1.145 1 98.5 78 ILE A O 1
ATOM 635 N N . LYS A 1 79 ? -5.664 29.844 -1.835 1 97.94 79 LYS A N 1
ATOM 636 C CA . LYS A 1 79 ? -5.234 30.906 -2.732 1 97.94 79 LYS A CA 1
ATOM 637 C C . LYS A 1 79 ? -4.57 32.031 -1.958 1 97.94 79 LYS A C 1
ATOM 639 O O . LYS A 1 79 ? -5.18 32.625 -1.062 1 97.94 79 LYS A O 1
ATOM 644 N N . GLY A 1 80 ? -3.299 32.312 -2.311 1 96.94 80 GLY A N 1
ATOM 645 C CA . GLY A 1 80 ? -2.561 33.375 -1.647 1 96.94 80 GLY A CA 1
ATOM 646 C C . GLY A 1 80 ? -2.227 33.031 -0.201 1 96.94 80 GLY A C 1
ATOM 647 O O . GLY A 1 80 ? -1.773 33.906 0.542 1 96.94 80 GLY A O 1
ATOM 648 N N . GLY A 1 81 ? -2.465 31.797 0.238 1 97.94 81 GLY A N 1
ATOM 649 C CA . GLY A 1 81 ? -2.293 31.438 1.636 1 97.94 81 GLY A CA 1
ATOM 650 C C . GLY A 1 81 ? -1.534 30.141 1.824 1 97.94 81 GLY A C 1
ATOM 651 O O . GLY A 1 81 ? -0.61 29.844 1.065 1 97.94 81 GLY A O 1
ATOM 652 N N . ASP A 1 82 ? -1.82 29.453 2.801 1 98.5 82 ASP A N 1
ATOM 653 C CA . ASP A 1 82 ? -1.07 28.281 3.244 1 98.5 82 ASP A CA 1
ATOM 654 C C . ASP A 1 82 ? -1.462 27.031 2.439 1 98.5 82 ASP A C 1
ATOM 656 O O . ASP A 1 82 ? -2.482 27.031 1.748 1 98.5 82 ASP A O 1
ATOM 660 N N . ALA A 1 83 ? -0.59 26.047 2.496 1 98.56 83 ALA A N 1
ATOM 661 C CA . ALA A 1 83 ? -0.901 24.719 2.002 1 98.56 83 ALA A CA 1
ATOM 662 C C . ALA A 1 83 ? -1.396 23.812 3.129 1 98.56 83 ALA A C 1
ATOM 664 O O . ALA A 1 83 ? -1.119 24.062 4.301 1 98.56 83 ALA A O 1
ATOM 665 N N . ILE A 1 84 ? -2.166 22.766 2.76 1 98.5 84 ILE A N 1
ATOM 666 C CA . ILE A 1 84 ? -2.773 21.875 3.754 1 98.5 84 ILE A CA 1
ATOM 667 C C . ILE A 1 84 ? -2.506 20.422 3.385 1 98.5 84 ILE A C 1
ATOM 669 O O . ILE A 1 84 ? -2.654 20.031 2.223 1 98.5 84 ILE A O 1
ATOM 673 N N . GLU A 1 85 ? -2.037 19.703 4.293 1 97.06 85 GLU A N 1
ATOM 674 C CA . GLU A 1 85 ? -1.904 18.25 4.191 1 97.06 85 GLU A CA 1
ATOM 675 C C . GLU A 1 85 ? -2.869 17.547 5.141 1 97.06 85 GLU A C 1
ATOM 677 O O . GLU A 1 85 ? -2.869 17.812 6.344 1 97.06 85 GLU A O 1
ATOM 682 N N . VAL A 1 86 ? -3.68 16.656 4.598 1 97.12 86 VAL A N 1
ATOM 683 C CA . VAL A 1 86 ? -4.699 15.977 5.387 1 97.12 86 VAL A CA 1
ATOM 684 C C . VAL A 1 86 ? -4.266 14.539 5.664 1 97.12 86 VAL A C 1
ATOM 686 O O . VAL A 1 86 ? -3.826 13.836 4.754 1 97.12 86 VAL A O 1
ATOM 689 N N . LYS A 1 87 ? -4.32 14.133 6.875 1 95.94 87 LYS A N 1
ATOM 690 C CA . LYS A 1 87 ? -4.027 12.758 7.277 1 95.94 87 LYS A CA 1
ATOM 691 C C . LYS A 1 87 ? -5.141 12.195 8.156 1 95.94 87 LYS A C 1
ATOM 693 O O . LYS A 1 87 ? -5.656 12.883 9.039 1 95.94 87 LYS A O 1
ATOM 698 N N . LYS A 1 88 ? -5.5 10.961 7.898 1 94.62 88 LYS A N 1
ATOM 699 C CA . LYS A 1 88 ? -6.516 10.258 8.672 1 94.62 88 LYS A CA 1
ATOM 700 C C . LYS A 1 88 ? -5.898 9.125 9.492 1 94.62 88 LYS A C 1
ATOM 702 O O . LYS A 1 88 ? -5.027 8.406 9 1 94.62 88 LYS A O 1
ATOM 707 N N . THR A 1 89 ? -6.27 9.055 10.719 1 94.44 89 THR A N 1
ATOM 708 C CA . THR A 1 89 ? -5.895 7.91 11.547 1 94.44 89 THR A CA 1
ATOM 709 C C . THR A 1 89 ? -7.137 7.207 12.094 1 94.44 89 THR A C 1
ATOM 711 O O . THR A 1 89 ? -8.156 7.852 12.359 1 94.44 89 THR A O 1
ATOM 714 N N . GLN A 1 90 ? -7.016 5.953 12.273 1 91 90 GLN A N 1
ATOM 715 C CA . GLN A 1 90 ? -8.133 5.184 12.82 1 91 90 GLN A CA 1
ATOM 716 C C . GLN A 1 90 ? -8.016 5.043 14.328 1 91 90 GLN A C 1
ATOM 718 O O . GLN A 1 90 ? -9.023 4.863 15.023 1 91 90 GLN A O 1
ATOM 723 N N . SER A 1 91 ? -6.797 5.074 14.781 1 90.31 91 SER A N 1
ATOM 724 C CA . SER A 1 91 ? -6.57 5.145 16.219 1 90.31 91 SER A CA 1
ATOM 725 C C . SER A 1 91 ? -6.043 6.516 16.625 1 90.31 91 SER A C 1
ATOM 727 O O . SER A 1 91 ? -5.273 7.137 15.898 1 90.31 91 SER A O 1
ATOM 729 N N . ALA A 1 92 ? -6.438 7.043 17.703 1 86.38 92 ALA A N 1
ATOM 730 C CA . ALA A 1 92 ? -6.211 8.414 18.141 1 86.38 92 ALA A CA 1
ATOM 731 C C . ALA A 1 92 ? -4.719 8.734 18.203 1 86.38 92 ALA A C 1
ATOM 733 O O . ALA A 1 92 ? -4.301 9.852 17.875 1 86.38 92 ALA A O 1
ATOM 734 N N . GLY A 1 93 ? -3.904 7.805 18.484 1 88.69 93 GLY A N 1
ATOM 735 C CA . GLY A 1 93 ? -2.5 8.102 18.719 1 88.69 93 GLY A CA 1
ATOM 736 C C . GLY A 1 93 ? -1.576 7.43 17.719 1 88.69 93 GLY A C 1
ATOM 737 O O . GLY A 1 93 ? -0.354 7.457 17.891 1 88.69 93 GLY A O 1
ATOM 738 N N . SER A 1 94 ? -2.154 7.062 16.672 1 93.19 94 SER A N 1
ATOM 739 C CA . SER A 1 94 ? -1.339 6.352 15.688 1 93.19 94 SER A CA 1
ATOM 740 C C . SER A 1 94 ? -0.44 7.312 14.914 1 93.19 94 SER A C 1
ATOM 742 O O . SER A 1 94 ? -0.854 8.422 14.578 1 93.19 94 SER A O 1
ATOM 744 N N . SER A 1 95 ? 0.769 6.863 14.672 1 95.69 95 SER A N 1
ATOM 745 C CA . SER A 1 95 ? 1.707 7.656 13.883 1 95.69 95 SER A CA 1
ATOM 746 C C . SER A 1 95 ? 1.181 7.895 12.469 1 95.69 95 SER A C 1
ATOM 748 O O . SER A 1 95 ? 0.35 7.133 11.977 1 95.69 95 SER A O 1
ATOM 750 N N . LEU A 1 96 ? 1.648 8.953 11.938 1 96.31 96 LEU A N 1
ATOM 751 C CA . LEU A 1 96 ? 1.275 9.289 10.57 1 96.31 96 LEU A CA 1
ATOM 752 C C . LEU A 1 96 ? 2.26 8.688 9.57 1 96.31 96 LEU A C 1
ATOM 754 O O . LEU A 1 96 ? 3.465 8.938 9.656 1 96.31 96 LEU A O 1
ATOM 758 N N . ALA A 1 97 ? 1.744 7.926 8.688 1 93.75 97 ALA A N 1
ATOM 759 C CA . ALA A 1 97 ? 2.564 7.414 7.59 1 93.75 97 ALA A CA 1
ATOM 760 C C . ALA A 1 97 ? 2.738 8.469 6.5 1 93.75 97 ALA A C 1
ATOM 762 O O . ALA A 1 97 ? 1.755 8.992 5.977 1 93.75 97 ALA A O 1
ATOM 763 N N . LEU A 1 98 ? 3.936 8.75 6.148 1 92.62 98 LEU A N 1
ATOM 764 C CA . LEU A 1 98 ? 4.215 9.742 5.121 1 92.62 98 LEU A CA 1
ATOM 765 C C . LEU A 1 98 ? 4.777 9.086 3.865 1 92.62 98 LEU A C 1
ATOM 767 O O . LEU A 1 98 ? 5.008 9.758 2.857 1 92.62 98 LEU A O 1
ATOM 771 N N . ASN A 1 99 ? 5.016 7.781 3.965 1 83.81 99 ASN A N 1
ATOM 772 C CA . ASN A 1 99 ? 5.496 6.977 2.846 1 83.81 99 ASN A CA 1
ATOM 773 C C . ASN A 1 99 ? 6.82 7.504 2.303 1 83.81 99 ASN A C 1
ATOM 775 O O . ASN A 1 99 ? 7.773 7.707 3.062 1 83.81 99 ASN A O 1
ATOM 779 N N . SER A 1 100 ? 6.906 7.887 1.03 1 81.25 100 SER A N 1
ATOM 780 C CA . SER A 1 100 ? 8.188 8.195 0.407 1 81.25 100 SER A CA 1
ATOM 781 C C . SER A 1 100 ? 8.633 9.625 0.727 1 81.25 100 SER A C 1
ATOM 783 O O . SER A 1 100 ? 9.797 9.977 0.521 1 81.25 100 SER A O 1
ATOM 785 N N . SER A 1 101 ? 7.719 10.383 1.299 1 88.12 101 SER A N 1
ATOM 786 C CA . SER A 1 101 ? 8.078 11.766 1.602 1 88.12 101 SER A CA 1
ATOM 787 C C . SER A 1 101 ? 8.352 11.953 3.09 1 88.12 101 SER A C 1
ATOM 789 O O . SER A 1 101 ? 7.621 11.422 3.932 1 88.12 101 SER A O 1
ATOM 791 N N . TYR A 1 102 ? 9.453 12.625 3.328 1 93.25 102 TYR A N 1
ATOM 792 C CA . TYR A 1 102 ? 9.719 12.953 4.727 1 93.25 102 TYR A CA 1
ATOM 793 C C . TYR A 1 102 ? 8.828 14.094 5.199 1 93.25 102 TYR A C 1
ATOM 795 O O . TYR A 1 102 ? 8.195 14.773 4.387 1 93.25 102 TYR A O 1
ATOM 803 N N . PRO A 1 103 ? 8.727 14.273 6.539 1 96.75 103 PRO A N 1
ATOM 804 C CA . PRO A 1 103 ? 7.922 15.383 7.059 1 96.75 103 PRO A CA 1
ATOM 805 C C . PRO A 1 103 ? 8.367 16.734 6.52 1 96.75 103 PRO A C 1
ATOM 807 O O . PRO A 1 103 ? 9.562 16.938 6.262 1 96.75 103 PRO A O 1
ATOM 810 N N . LYS A 1 104 ? 7.379 17.594 6.375 1 96.75 104 LYS A N 1
ATOM 811 C CA . LYS A 1 104 ? 7.676 18.906 5.809 1 96.75 104 LYS A CA 1
ATOM 812 C C . LYS A 1 104 ? 7.273 20.016 6.766 1 96.75 104 LYS A C 1
ATOM 814 O O . LYS A 1 104 ? 6.141 20.047 7.258 1 96.75 104 LYS A O 1
ATOM 819 N N . ALA A 1 105 ? 8.188 20.906 6.961 1 97.75 105 ALA A N 1
ATOM 820 C CA . ALA A 1 105 ? 7.887 22.109 7.73 1 97.75 105 ALA A CA 1
ATOM 821 C C . ALA A 1 105 ? 7.145 23.125 6.879 1 97.75 105 ALA A C 1
ATOM 823 O O . ALA A 1 105 ? 6.371 23.938 7.398 1 97.75 105 ALA A O 1
ATOM 824 N N . ASP A 1 106 ? 7.414 23.125 5.645 1 97.56 106 ASP A N 1
ATOM 825 C CA . ASP A 1 106 ? 6.852 23.984 4.602 1 97.56 106 ASP A CA 1
ATOM 826 C C . ASP A 1 106 ? 6.98 23.328 3.227 1 97.56 106 ASP A C 1
ATOM 828 O O . ASP A 1 106 ? 7.527 22.234 3.102 1 97.56 106 ASP A O 1
ATOM 832 N N . ILE A 1 107 ? 6.348 23.953 2.268 1 96.81 107 ILE A N 1
ATOM 833 C CA . ILE A 1 107 ? 6.473 23.406 0.92 1 96.81 107 ILE A CA 1
ATOM 834 C C . ILE A 1 107 ? 7.098 24.438 -0.003 1 96.81 107 ILE A C 1
ATOM 836 O O . ILE A 1 107 ? 6.871 25.641 0.159 1 96.81 107 ILE A O 1
ATOM 840 N N . HIS A 1 108 ? 7.832 23.938 -0.905 1 96.12 108 HIS A N 1
ATOM 841 C CA . HIS A 1 108 ? 8.531 24.781 -1.868 1 96.12 108 HIS A CA 1
ATOM 842 C C . HIS A 1 108 ? 8.117 24.438 -3.297 1 96.12 108 HIS A C 1
ATOM 844 O O . HIS A 1 108 ? 7.992 23.266 -3.65 1 96.12 108 HIS A O 1
ATOM 850 N N . ALA A 1 109 ? 8.023 25.422 -4.062 1 95.75 109 ALA A N 1
ATOM 851 C CA . ALA A 1 109 ? 7.582 25.234 -5.445 1 95.75 109 ALA A CA 1
ATOM 852 C C . ALA A 1 109 ? 8.609 24.453 -6.25 1 95.75 109 ALA A C 1
ATOM 854 O O . ALA A 1 109 ? 8.258 23.734 -7.191 1 95.75 109 ALA A O 1
ATOM 855 N N . ASN A 1 110 ? 9.828 24.578 -5.902 1 92.81 110 ASN A N 1
ATOM 856 C CA . ASN A 1 110 ? 10.875 23.938 -6.684 1 92.81 110 ASN A CA 1
ATOM 857 C C . ASN A 1 110 ? 11.086 22.484 -6.258 1 92.81 110 ASN A C 1
ATOM 859 O O . ASN A 1 110 ? 11.961 21.797 -6.793 1 92.81 110 ASN A O 1
ATOM 863 N N . SER A 1 111 ? 10.352 22.031 -5.332 1 89.56 111 SER A N 1
ATOM 864 C CA . SER A 1 111 ? 10.453 20.625 -4.926 1 89.56 111 SER A CA 1
ATOM 865 C C . SER A 1 111 ? 10.094 19.688 -6.078 1 89.56 111 SER A C 1
ATOM 867 O O . SER A 1 111 ? 9.102 19.922 -6.777 1 89.56 111 SER A O 1
ATOM 869 N N . PRO A 1 112 ? 10.875 18.656 -6.27 1 84.94 112 PRO A N 1
ATOM 870 C CA . PRO A 1 112 ? 10.562 17.688 -7.328 1 84.94 112 PRO A CA 1
ATOM 871 C C . PRO A 1 112 ? 9.258 16.938 -7.07 1 84.94 112 PRO A C 1
ATOM 873 O O . PRO A 1 112 ? 8.695 16.344 -7.988 1 84.94 112 PRO A O 1
ATOM 876 N N . MET A 1 113 ? 8.719 17 -5.875 1 85.12 113 MET A N 1
ATOM 877 C CA . MET A 1 113 ? 7.504 16.281 -5.512 1 85.12 113 MET A CA 1
ATOM 878 C C . MET A 1 113 ? 6.258 17.062 -5.883 1 85.12 113 MET A C 1
ATOM 880 O O . MET A 1 113 ? 5.145 16.531 -5.852 1 85.12 113 MET A O 1
ATOM 884 N N . ILE A 1 114 ? 6.398 18.297 -6.152 1 92.56 114 ILE A N 1
ATOM 885 C CA . ILE A 1 114 ? 5.281 19.156 -6.516 1 92.56 114 ILE A CA 1
ATOM 886 C C . ILE A 1 114 ? 5.094 19.141 -8.031 1 92.56 114 ILE A C 1
ATOM 888 O O . ILE A 1 114 ? 6.051 19.328 -8.789 1 92.56 114 ILE A O 1
ATOM 892 N N . THR A 1 115 ? 3.939 18.875 -8.492 1 93.81 115 THR A N 1
ATOM 893 C CA . THR A 1 115 ? 3.656 18.797 -9.922 1 93.81 115 THR A CA 1
ATOM 894 C C . THR A 1 115 ? 3.77 20.172 -10.578 1 93.81 115 THR A C 1
ATOM 896 O O . THR A 1 115 ? 3.672 21.188 -9.906 1 93.81 115 THR A O 1
ATOM 899 N N . LYS A 1 116 ? 3.934 20.078 -11.883 1 94.12 116 LYS A N 1
ATOM 900 C CA . LYS A 1 116 ? 4.031 21.312 -12.641 1 94.12 116 LYS A CA 1
ATOM 901 C C . LYS A 1 116 ? 2.762 22.156 -12.5 1 94.12 116 LYS A C 1
ATOM 903 O O . LYS A 1 116 ? 2.828 23.375 -12.328 1 94.12 116 LYS A O 1
ATOM 908 N N . GLU A 1 117 ? 1.611 21.547 -12.617 1 95.44 117 GLU A N 1
ATOM 909 C CA . GLU A 1 117 ? 0.321 22.219 -12.516 1 95.44 117 GLU A CA 1
ATOM 910 C C . GLU A 1 117 ? 0.179 22.938 -11.172 1 95.44 117 GLU A C 1
ATOM 912 O O . GLU A 1 117 ? -0.327 24.047 -11.109 1 95.44 117 GLU A O 1
ATOM 917 N N . CYS A 1 118 ? 0.624 22.297 -10.164 1 96.94 118 CYS A N 1
ATOM 918 C CA . CYS A 1 118 ? 0.562 22.891 -8.836 1 96.94 118 CYS A CA 1
ATOM 919 C C . CYS A 1 118 ? 1.515 24.078 -8.727 1 96.94 118 CYS A C 1
ATOM 921 O O . CYS A 1 118 ? 1.175 25.109 -8.133 1 96.94 118 CYS A O 1
ATOM 923 N N . LYS A 1 119 ? 2.654 23.953 -9.258 1 96.62 119 LYS A N 1
ATOM 924 C CA . LYS A 1 119 ? 3.639 25.031 -9.258 1 96.62 119 LYS A CA 1
ATOM 925 C C . LYS A 1 119 ? 3.09 26.281 -9.945 1 96.62 119 LYS A C 1
ATOM 927 O O . LYS A 1 119 ? 3.369 27.406 -9.531 1 96.62 119 LYS A O 1
ATOM 932 N N . GLU A 1 120 ? 2.311 25.984 -10.914 1 97 120 GLU A N 1
ATOM 933 C CA . GLU A 1 120 ? 1.887 27.078 -11.773 1 97 120 GLU A CA 1
ATOM 934 C C . GLU A 1 120 ? 0.492 27.578 -11.391 1 97 120 GLU A C 1
ATOM 936 O O . GLU A 1 120 ? -0.024 28.516 -11.992 1 97 120 GLU A O 1
ATOM 941 N N . CYS A 1 121 ? -0.096 26.984 -10.414 1 97.31 121 CYS A N 1
ATOM 942 C CA . CYS A 1 121 ? -1.482 27.297 -10.086 1 97.31 121 CYS A CA 1
ATOM 943 C C . CYS A 1 121 ? -1.605 28.703 -9.523 1 97.31 121 CYS A C 1
ATOM 945 O O . CYS A 1 121 ? -2.689 29.297 -9.547 1 97.31 121 CYS A O 1
ATOM 947 N N . GLU A 1 122 ? -0.603 29.266 -9.016 1 97.44 122 GLU A N 1
ATOM 948 C CA . GLU A 1 122 ? -0.453 30.656 -8.586 1 97.44 122 GLU A CA 1
ATOM 949 C C . GLU A 1 122 ? 1.019 31.031 -8.469 1 97.44 122 GLU A C 1
ATOM 951 O O . GLU A 1 122 ? 1.902 30.203 -8.656 1 97.44 122 GLU A O 1
ATOM 956 N N . ASP A 1 123 ? 1.23 32.281 -8.203 1 96.88 123 ASP A N 1
ATOM 957 C CA . ASP A 1 123 ? 2.604 32.719 -7.996 1 96.88 123 ASP A CA 1
ATOM 958 C C . ASP A 1 123 ? 3.039 32.5 -6.547 1 96.88 123 ASP A C 1
ATOM 960 O O . ASP A 1 123 ? 2.531 33.125 -5.633 1 96.88 123 ASP A O 1
ATOM 964 N N . TRP A 1 124 ? 3.963 31.531 -6.414 1 97.5 124 TRP A N 1
ATOM 965 C CA . TRP A 1 124 ? 4.422 31.234 -5.062 1 97.5 124 TRP A CA 1
ATOM 966 C C . TRP A 1 124 ? 5.793 30.562 -5.09 1 97.5 124 TRP A C 1
ATOM 968 O O . TRP A 1 124 ? 6.18 29.969 -6.098 1 97.5 124 TRP A O 1
ATOM 978 N N . THR A 1 125 ? 6.551 30.781 -4.043 1 97.44 125 THR A N 1
ATOM 979 C CA . THR A 1 125 ? 7.859 30.141 -3.885 1 97.44 125 THR A CA 1
ATOM 980 C C . THR A 1 125 ? 7.855 29.188 -2.705 1 97.44 125 THR A C 1
ATOM 982 O O . THR A 1 125 ? 8.32 28.047 -2.824 1 97.44 125 THR A O 1
ATOM 985 N N . THR A 1 126 ? 7.363 29.719 -1.566 1 97.5 126 THR A N 1
ATOM 986 C CA . THR A 1 126 ? 7.246 28.922 -0.35 1 97.5 126 THR A CA 1
ATOM 987 C C . THR A 1 126 ? 5.895 29.156 0.317 1 97.5 126 THR A C 1
ATOM 989 O O . THR A 1 126 ? 5.379 30.281 0.319 1 97.5 126 THR A O 1
ATOM 992 N N . LYS A 1 127 ? 5.297 28.078 0.807 1 98 127 LYS A N 1
ATOM 993 C CA . LYS A 1 127 ? 4.062 28.172 1.584 1 98 127 LYS A CA 1
ATOM 994 C C . LYS A 1 127 ? 4.195 27.438 2.912 1 98 127 LYS A C 1
ATOM 996 O O . LYS A 1 127 ? 4.805 26.375 2.977 1 98 127 LYS A O 1
ATOM 1001 N N . ASP A 1 128 ? 3.631 28.062 3.922 1 98.38 128 ASP A N 1
ATOM 1002 C CA . ASP A 1 128 ? 3.475 27.312 5.168 1 98.38 128 ASP A CA 1
ATOM 1003 C C . ASP A 1 128 ? 2.547 26.109 4.977 1 98.38 128 ASP A C 1
ATOM 1005 O O . ASP A 1 128 ? 1.628 26.156 4.156 1 98.38 128 ASP A O 1
ATOM 1009 N N . LEU A 1 129 ? 2.873 25.109 5.695 1 98.5 129 LEU A N 1
ATOM 1010 C CA . LEU A 1 129 ? 2.086 23.875 5.605 1 98.5 129 LEU A CA 1
ATOM 1011 C C . LEU A 1 129 ? 1.314 23.641 6.898 1 98.5 129 LEU A C 1
ATOM 1013 O O . LEU A 1 129 ? 1.87 23.766 7.992 1 98.5 129 LEU A O 1
ATOM 1017 N N . ILE A 1 130 ? 0.066 23.328 6.754 1 98.81 130 ILE A N 1
ATOM 1018 C CA . ILE A 1 130 ? -0.764 22.922 7.887 1 98.81 130 ILE A CA 1
ATOM 1019 C C . ILE A 1 130 ? -1.068 21.422 7.801 1 98.81 130 ILE A C 1
ATOM 1021 O O . ILE A 1 130 ? -1.619 20.953 6.805 1 98.81 130 ILE A O 1
ATOM 1025 N N . TYR A 1 131 ? -0.682 20.703 8.836 1 98.56 131 TYR A N 1
ATOM 1026 C CA . TYR A 1 131 ? -1.128 19.328 8.961 1 98.56 131 TYR A CA 1
ATOM 1027 C C . TYR A 1 131 ? -2.51 19.25 9.602 1 98.56 131 TYR A C 1
ATOM 1029 O O . TYR A 1 131 ? -2.691 19.672 10.75 1 98.56 131 TYR A O 1
ATOM 1037 N N . CYS A 1 132 ? -3.457 18.766 8.852 1 98.44 132 CYS A N 1
ATOM 1038 C CA . CYS A 1 132 ? -4.777 18.453 9.391 1 98.44 132 CYS A CA 1
ATOM 1039 C C . CYS A 1 132 ? -4.926 16.953 9.641 1 98.44 132 CYS A C 1
ATOM 1041 O O . CYS A 1 132 ? -5.129 16.188 8.703 1 98.44 132 CYS A O 1
ATOM 1043 N N . VAL A 1 133 ? -4.859 16.578 10.922 1 97.75 133 VAL A N 1
ATOM 1044 C CA . VAL A 1 133 ? -4.887 15.172 11.281 1 97.75 133 VAL A CA 1
ATOM 1045 C C . VAL A 1 133 ? -6.215 14.836 11.953 1 97.75 133 VAL A C 1
ATOM 1047 O O . VAL A 1 133 ? -6.496 15.305 13.062 1 97.75 133 VAL A O 1
ATOM 1050 N N . GLY A 1 134 ? -7.012 13.984 11.281 1 97 134 GLY A N 1
ATOM 1051 C CA . GLY A 1 134 ? -8.312 13.594 11.805 1 97 134 GLY A CA 1
ATOM 1052 C C . GLY A 1 134 ? -8.336 12.164 12.32 1 97 134 GLY A C 1
ATOM 1053 O O . GLY A 1 134 ? -7.926 11.234 11.617 1 97 134 GLY A O 1
ATOM 1054 N N . HIS A 1 135 ? -8.75 12.047 13.516 1 96 135 HIS A N 1
ATOM 1055 C CA . HIS A 1 135 ? -9.078 10.734 14.055 1 96 135 HIS A CA 1
ATOM 1056 C C . HIS A 1 135 ? -10.531 10.375 13.781 1 96 135 HIS A C 1
ATOM 1058 O O . HIS A 1 135 ? -11.445 11.023 14.305 1 96 135 HIS A O 1
ATOM 1064 N N . THR A 1 136 ? -10.711 9.32 13 1 94.06 136 THR A N 1
ATOM 1065 C CA . THR A 1 136 ? -12.07 8.977 12.586 1 94.06 136 THR A CA 1
ATOM 1066 C C . THR A 1 136 ? -12.414 7.551 12.992 1 94.06 136 THR A C 1
ATOM 1068 O O . THR A 1 136 ? -11.523 6.699 13.102 1 94.06 136 THR A O 1
ATOM 1071 N N . THR A 1 137 ? -13.633 7.391 13.305 1 91.12 137 THR A N 1
ATOM 1072 C CA . THR A 1 137 ? -14.195 6.047 13.258 1 91.12 137 THR A CA 1
ATOM 1073 C C . THR A 1 137 ? -14.711 5.727 11.852 1 91.12 137 THR A C 1
ATOM 1075 O O . THR A 1 137 ? -14.336 6.383 10.883 1 91.12 137 THR A O 1
ATOM 1078 N N . ASP A 1 138 ? -15.531 4.715 11.742 1 86.5 138 ASP A N 1
ATOM 1079 C CA . ASP A 1 138 ? -16.062 4.352 10.438 1 86.5 138 ASP A CA 1
ATOM 1080 C C . ASP A 1 138 ? -17.109 5.367 9.961 1 86.5 138 ASP A C 1
ATOM 1082 O O . ASP A 1 138 ? -17.453 5.398 8.781 1 86.5 138 ASP A O 1
ATOM 1086 N N . SER A 1 139 ? -17.531 6.223 10.906 1 87.56 139 SER A N 1
ATOM 1087 C CA . SER A 1 139 ? -18.625 7.094 10.477 1 87.56 139 SER A CA 1
ATOM 1088 C C . SER A 1 139 ? -18.406 8.523 10.961 1 87.56 139 SER A C 1
ATOM 1090 O O . SER A 1 139 ? -18.984 9.469 10.414 1 87.56 139 SER A O 1
ATOM 1092 N N . GLU A 1 140 ? -17.609 8.711 12.016 1 93.19 140 GLU A N 1
ATOM 1093 C CA . GLU A 1 140 ? -17.562 10.023 12.656 1 93.19 140 GLU A CA 1
ATOM 1094 C C . GLU A 1 140 ? -16.125 10.508 12.828 1 93.19 140 GLU A C 1
ATOM 1096 O O . GLU A 1 140 ? -15.195 9.695 12.906 1 93.19 140 GLU A O 1
ATOM 1101 N N . LEU A 1 141 ? -16.031 11.82 12.93 1 94.88 141 LEU A N 1
ATOM 1102 C CA . LEU A 1 141 ? -14.789 12.484 13.305 1 94.88 141 LEU A CA 1
ATOM 1103 C C . LEU A 1 141 ? -14.734 12.719 14.812 1 94.88 141 LEU A C 1
ATOM 1105 O O . LEU A 1 141 ? -15.57 13.422 15.375 1 94.88 141 LEU A O 1
ATOM 1109 N N . LYS A 1 142 ? -13.703 12.164 15.422 1 94.81 142 LYS A N 1
ATOM 1110 C CA . LYS A 1 142 ? -13.609 12.25 16.875 1 94.81 142 LYS A CA 1
ATOM 1111 C C . LYS A 1 142 ? -12.727 13.414 17.297 1 94.81 142 LYS A C 1
ATOM 1113 O O . LYS A 1 142 ? -12.969 14.039 18.344 1 94.81 142 LYS A O 1
ATOM 1118 N N . SER A 1 143 ? -11.734 13.602 16.484 1 95.94 143 SER A N 1
ATOM 1119 C CA . SER A 1 143 ? -10.844 14.711 16.797 1 95.94 143 SER A CA 1
ATOM 1120 C C . SER A 1 143 ? -10.109 15.211 15.555 1 95.94 143 SER A C 1
ATOM 1122 O O . SER A 1 143 ? -9.922 14.453 14.602 1 95.94 143 SER A O 1
ATOM 1124 N N . LEU A 1 144 ? -9.773 16.484 15.617 1 96.88 144 LEU A N 1
ATOM 1125 C CA . LEU A 1 144 ? -9.047 17.141 14.539 1 96.88 144 LEU A CA 1
ATOM 1126 C C . LEU A 1 144 ? -7.918 18 15.094 1 96.88 144 LEU A C 1
ATOM 1128 O O . LEU A 1 144 ? -8.156 18.891 15.906 1 96.88 144 LEU A O 1
ATOM 1132 N N . TRP A 1 145 ? -6.754 17.656 14.633 1 98 145 TRP A N 1
ATOM 1133 C CA . TRP A 1 145 ? -5.59 18.469 14.961 1 98 145 TRP A CA 1
ATOM 1134 C C . TRP A 1 145 ? -5.141 19.281 13.758 1 98 145 TRP A C 1
ATOM 1136 O O . TRP A 1 145 ? -4.973 18.75 12.656 1 98 145 TRP A O 1
ATOM 1146 N N . LEU A 1 146 ? -5.031 20.531 13.906 1 98.75 146 LEU A N 1
ATOM 1147 C CA . LEU A 1 146 ? -4.469 21.453 12.914 1 98.75 146 LEU A CA 1
ATOM 1148 C C . LEU A 1 146 ? -3.16 22.047 13.414 1 98.75 146 LEU A C 1
ATOM 1150 O O . LEU A 1 146 ? -3.162 22.859 14.352 1 98.75 146 LEU A O 1
ATOM 1154 N N . VAL A 1 147 ? -2.078 21.672 12.75 1 98.81 147 VAL A N 1
ATOM 1155 C CA . VAL A 1 147 ? -0.777 22.078 13.258 1 98.81 147 VAL A CA 1
ATOM 1156 C C . VAL A 1 147 ? 0.096 22.578 12.109 1 98.81 147 VAL A C 1
ATOM 1158 O O . VAL A 1 147 ? 0.185 21.938 11.062 1 98.81 147 VAL A O 1
ATOM 1161 N N . TYR A 1 148 ? 0.685 23.703 12.32 1 98.81 148 TYR A N 1
ATOM 1162 C CA . TYR A 1 148 ? 1.631 24.188 11.32 1 98.81 148 TYR A CA 1
ATOM 1163 C C . TYR A 1 148 ? 2.877 23.312 11.281 1 98.81 148 TYR A C 1
ATOM 1165 O O . TYR A 1 148 ? 3.395 22.922 12.328 1 98.81 148 TYR A O 1
ATOM 1173 N N . GLY A 1 149 ? 3.352 23.078 10.133 1 98.56 149 GLY A N 1
ATOM 1174 C CA . GLY A 1 149 ? 4.496 22.203 9.938 1 98.56 149 GLY A CA 1
ATOM 1175 C C . GLY A 1 149 ? 5.754 22.703 10.633 1 98.56 149 GLY A C 1
ATOM 1176 O O . GLY A 1 149 ? 6.559 21.906 11.117 1 98.56 149 GLY A O 1
ATOM 1177 N N . ASN A 1 150 ? 5.91 24.016 10.695 1 98.06 150 ASN A N 1
ATOM 1178 C CA . ASN A 1 150 ? 7.148 24.578 11.211 1 98.06 150 ASN A CA 1
ATOM 1179 C C . ASN A 1 150 ? 7.234 24.469 12.727 1 98.06 150 ASN A C 1
ATOM 1181 O O . ASN A 1 150 ? 8.289 24.703 13.32 1 98.06 150 ASN A O 1
ATOM 1185 N N . VAL A 1 151 ? 6.195 24.062 13.406 1 98.62 151 VAL A N 1
ATOM 1186 C CA . VAL A 1 151 ? 6.285 23.812 14.836 1 98.62 151 VAL A CA 1
ATOM 1187 C C . VAL A 1 151 ? 6.191 22.297 15.094 1 98.62 151 VAL A C 1
ATOM 1189 O O . VAL A 1 151 ? 6.176 21.859 16.25 1 98.62 151 VAL A O 1
ATOM 1192 N N . TYR A 1 152 ? 6.164 21.531 14.094 1 98.56 152 TYR A N 1
ATOM 1193 C CA . TYR A 1 152 ? 5.91 20.109 14.188 1 98.56 152 TYR A CA 1
ATOM 1194 C C . TYR A 1 152 ? 7.047 19.312 13.555 1 98.56 152 TYR A C 1
ATOM 1196 O O . TYR A 1 152 ? 7.562 18.375 14.164 1 98.56 152 TYR A O 1
ATOM 1204 N N . ALA A 1 153 ? 7.484 19.703 12.43 1 98.5 153 ALA A N 1
ATOM 1205 C CA . ALA A 1 153 ? 8.531 19.016 11.672 1 98.5 153 ALA A CA 1
ATOM 1206 C C . ALA A 1 153 ? 9.797 19.844 11.594 1 98.5 153 ALA A C 1
ATOM 1208 O O . ALA A 1 153 ? 9.734 21.078 11.516 1 98.5 153 ALA A O 1
ATOM 1209 N N . ALA A 1 154 ? 10.898 19.234 11.562 1 98.12 154 ALA A N 1
ATOM 1210 C CA . ALA A 1 154 ? 12.18 19.906 11.352 1 98.12 154 ALA A CA 1
ATOM 1211 C C . ALA A 1 154 ? 12.328 20.359 9.898 1 98.12 154 ALA A C 1
ATOM 1213 O O . ALA A 1 154 ? 11.5 20 9.047 1 98.12 154 ALA A O 1
ATOM 1214 N N . LYS A 1 155 ? 13.359 21.141 9.719 1 96.56 155 LYS A N 1
ATOM 1215 C CA . LYS A 1 155 ? 13.664 21.578 8.359 1 96.56 155 LYS A CA 1
ATOM 1216 C C . LYS A 1 155 ? 14.047 20.406 7.465 1 96.56 155 LYS A C 1
ATOM 1218 O O . LYS A 1 155 ? 14.531 19.391 7.949 1 96.56 155 LYS A O 1
ATOM 1223 N N . HIS A 1 156 ? 13.867 20.609 6.195 1 94.31 156 HIS A N 1
ATOM 1224 C CA . HIS A 1 156 ? 14.055 19.531 5.234 1 94.31 156 HIS A CA 1
ATOM 1225 C C . HIS A 1 156 ? 15.477 19 5.262 1 94.31 156 HIS A C 1
ATOM 1227 O O . HIS A 1 156 ? 15.711 17.812 5.055 1 94.31 156 HIS A O 1
ATOM 1233 N N . GLU A 1 157 ? 16.453 19.891 5.574 1 94.19 157 GLU A N 1
ATOM 1234 C CA . GLU A 1 157 ? 17.844 19.484 5.574 1 94.19 157 GLU A CA 1
ATOM 1235 C C . GLU A 1 157 ? 18.094 18.344 6.555 1 94.19 157 GLU A C 1
ATOM 1237 O O . GLU A 1 157 ? 18.938 17.484 6.305 1 94.19 157 GLU A O 1
ATOM 1242 N N . THR A 1 158 ? 17.344 18.375 7.598 1 94.5 158 THR A N 1
ATOM 1243 C CA . THR A 1 158 ? 17.469 17.359 8.625 1 94.5 158 THR A CA 1
ATOM 1244 C C . THR A 1 158 ? 17.172 15.969 8.047 1 94.5 158 THR A C 1
ATOM 1246 O O . THR A 1 158 ? 17.953 15.031 8.242 1 94.5 158 THR A O 1
ATOM 1249 N N . TYR A 1 159 ? 16.203 15.844 7.324 1 94.38 159 TYR A N 1
ATOM 1250 C CA . TYR A 1 159 ? 15.75 14.57 6.777 1 94.38 159 TYR A CA 1
ATOM 1251 C C . TYR A 1 159 ? 16.562 14.188 5.543 1 94.38 159 TYR A C 1
ATOM 1253 O O . TYR A 1 159 ? 16.875 13.016 5.34 1 94.38 159 TYR A O 1
ATOM 1261 N N . GLN A 1 160 ? 16.859 15.148 4.758 1 91.75 160 GLN A N 1
ATOM 1262 C CA . GLN A 1 160 ? 17.641 14.906 3.549 1 91.75 160 GLN A CA 1
ATOM 1263 C C . GLN A 1 160 ? 19.016 14.32 3.883 1 91.75 160 GLN A C 1
ATOM 1265 O O . GLN A 1 160 ? 19.516 13.453 3.166 1 91.75 160 GLN A O 1
ATOM 1270 N N . ARG A 1 161 ? 19.562 14.867 4.867 1 91.75 161 ARG A N 1
ATOM 1271 C CA . ARG A 1 161 ? 20.875 14.359 5.289 1 91.75 161 ARG A CA 1
ATOM 1272 C C . ARG A 1 161 ? 20.812 12.867 5.602 1 91.75 161 ARG A C 1
ATOM 1274 O O . ARG A 1 161 ? 21.656 12.102 5.156 1 91.75 161 ARG A O 1
ATOM 1281 N N . ILE A 1 162 ? 19.859 12.516 6.379 1 91.06 162 ILE A N 1
ATOM 1282 C CA . ILE A 1 162 ? 19.688 11.125 6.762 1 91.06 162 ILE A CA 1
ATOM 1283 C C . ILE A 1 162 ? 19.422 10.273 5.516 1 91.06 162 ILE A C 1
ATOM 1285 O O . ILE A 1 162 ? 20.031 9.219 5.336 1 91.06 162 ILE A O 1
ATOM 1289 N N . ARG A 1 163 ? 18.516 10.664 4.73 1 91.12 163 ARG A N 1
ATOM 1290 C CA . ARG A 1 163 ? 18.172 9.961 3.5 1 91.12 163 ARG A CA 1
ATOM 1291 C C . ARG A 1 163 ? 19.406 9.75 2.627 1 91.12 163 ARG A C 1
ATOM 1293 O O . ARG A 1 163 ? 19.656 8.648 2.148 1 91.12 163 ARG A O 1
ATOM 1300 N N . ASN A 1 164 ? 20.156 10.781 2.416 1 90 164 ASN A N 1
ATOM 1301 C CA . ASN A 1 164 ? 21.344 10.711 1.573 1 90 164 ASN A CA 1
ATOM 1302 C C . ASN A 1 164 ? 22.406 9.781 2.168 1 90 164 ASN A C 1
ATOM 1304 O O . ASN A 1 164 ? 23.047 9.023 1.441 1 90 164 ASN A O 1
ATOM 1308 N N . THR A 1 165 ? 22.594 9.93 3.453 1 91.25 165 THR A N 1
ATOM 1309 C CA . THR A 1 165 ? 23.547 9.07 4.125 1 91.25 165 THR A CA 1
ATOM 1310 C C . THR A 1 165 ? 23.219 7.598 3.893 1 91.25 165 THR A C 1
ATOM 1312 O O . THR A 1 165 ? 24.094 6.801 3.555 1 91.25 165 THR A O 1
ATOM 1315 N N . ILE A 1 166 ? 22.016 7.273 4.023 1 90.25 166 ILE A N 1
ATOM 1316 C CA . ILE A 1 166 ? 21.562 5.895 3.861 1 90.25 166 ILE A CA 1
ATOM 1317 C C . ILE A 1 166 ? 21.703 5.477 2.398 1 90.25 166 ILE A C 1
ATOM 1319 O O . ILE A 1 166 ? 22.25 4.414 2.098 1 90.25 166 ILE A O 1
ATOM 1323 N N . SER A 1 167 ? 21.156 6.262 1.522 1 89.88 167 SER A N 1
ATOM 1324 C CA . SER A 1 167 ? 21.219 5.969 0.094 1 89.88 167 SER A CA 1
ATOM 1325 C C . SER A 1 167 ? 22.672 5.758 -0.355 1 89.88 167 SER A C 1
ATOM 1327 O O . SER A 1 167 ? 22.969 4.785 -1.055 1 89.88 167 SER A O 1
ATOM 1329 N N . ASP A 1 168 ? 23.531 6.637 0.057 1 88.38 168 ASP A N 1
ATOM 1330 C CA . ASP A 1 168 ? 24.953 6.535 -0.29 1 88.38 168 ASP A CA 1
ATOM 1331 C C . ASP A 1 168 ? 25.578 5.289 0.334 1 88.38 168 ASP A C 1
ATOM 1333 O O . ASP A 1 168 ? 26.406 4.621 -0.298 1 88.38 168 ASP A O 1
ATOM 1337 N N . GLY A 1 169 ? 25.203 5.047 1.554 1 86 169 GLY A N 1
ATOM 1338 C CA . GLY A 1 169 ? 25.688 3.85 2.219 1 86 169 GLY A CA 1
ATOM 1339 C C . GLY A 1 169 ? 25.281 2.568 1.514 1 86 169 GLY A C 1
ATOM 1340 O O . GLY A 1 169 ? 26.078 1.647 1.376 1 86 169 GLY A O 1
ATOM 1341 N N . ILE A 1 170 ? 24.094 2.52 1.093 1 87.38 170 ILE A N 1
ATOM 1342 C CA . ILE A 1 170 ? 23.562 1.359 0.38 1 87.38 170 ILE A CA 1
ATOM 1343 C C . ILE A 1 170 ? 24.375 1.132 -0.898 1 87.38 170 ILE A C 1
ATOM 1345 O O . ILE A 1 170 ? 24.75 0 -1.208 1 87.38 170 ILE A O 1
ATOM 1349 N N . LYS A 1 171 ? 24.672 2.16 -1.544 1 86.56 171 LYS A N 1
ATOM 1350 C CA . LYS A 1 171 ? 25.391 2.082 -2.82 1 86.56 171 LYS A CA 1
ATOM 1351 C C . LYS A 1 171 ? 26.797 1.518 -2.635 1 86.56 171 LYS A C 1
ATOM 1353 O O . LYS A 1 171 ? 27.422 1.074 -3.598 1 86.56 171 LYS A O 1
ATOM 1358 N N . THR A 1 172 ? 27.234 1.572 -1.442 1 85.38 172 THR A N 1
ATOM 1359 C CA . THR A 1 172 ? 28.625 1.156 -1.201 1 85.38 172 THR A CA 1
ATOM 1360 C C . THR A 1 172 ? 28.672 -0.303 -0.756 1 85.38 172 THR A C 1
ATOM 1362 O O . THR A 1 172 ? 29.75 -0.852 -0.54 1 85.38 172 THR A O 1
ATOM 1365 N N . ILE A 1 173 ? 27.531 -0.833 -0.566 1 84.69 173 ILE A N 1
ATOM 1366 C CA . ILE A 1 173 ? 27.516 -2.232 -0.152 1 84.69 173 ILE A CA 1
ATOM 1367 C C . ILE A 1 173 ? 28.156 -3.1 -1.231 1 84.69 173 ILE A C 1
ATOM 1369 O O . ILE A 1 173 ? 27.766 -3.039 -2.4 1 84.69 173 ILE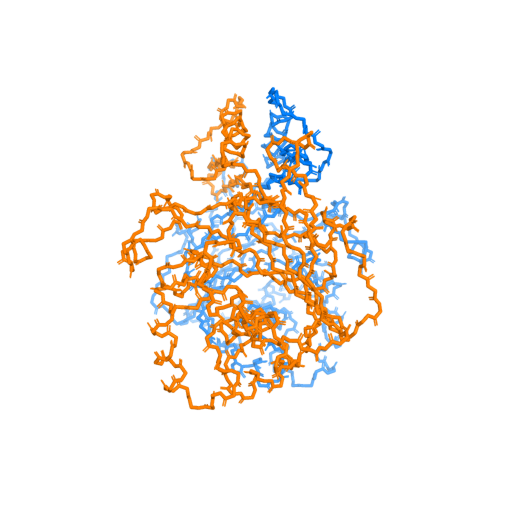 A O 1
ATOM 1373 N N . SER A 1 174 ? 29.062 -3.889 -0.821 1 82.25 174 SER A N 1
ATOM 1374 C CA . SER A 1 174 ? 29.812 -4.715 -1.761 1 82.25 174 SER A CA 1
ATOM 1375 C C . SER A 1 174 ? 28.984 -5.91 -2.227 1 82.25 174 SER A C 1
ATOM 1377 O O . SER A 1 174 ? 28.031 -6.312 -1.56 1 82.25 174 SER A O 1
ATOM 1379 N N . ASP A 1 175 ? 29.266 -6.449 -3.34 1 79.5 175 ASP A N 1
ATOM 1380 C CA . ASP A 1 175 ? 28.734 -7.703 -3.869 1 79.5 175 ASP A CA 1
ATOM 1381 C C . ASP A 1 175 ? 27.312 -7.523 -4.398 1 79.5 175 ASP A C 1
ATOM 1383 O O . ASP A 1 175 ? 26.594 -8.5 -4.59 1 79.5 175 ASP A O 1
ATOM 1387 N N . VAL A 1 176 ? 26.906 -6.273 -4.363 1 82.62 176 VAL A N 1
ATOM 1388 C CA . VAL A 1 176 ? 25.594 -5.992 -4.949 1 82.62 176 VAL A CA 1
ATOM 1389 C C . VAL A 1 176 ? 25.703 -4.832 -5.934 1 82.62 176 VAL A C 1
ATOM 1391 O O . VAL A 1 176 ? 26.344 -3.822 -5.641 1 82.62 176 VAL A O 1
ATOM 1394 N N . VAL A 1 177 ? 25.125 -5.043 -7.094 1 82.56 177 VAL A N 1
ATOM 1395 C CA . VAL A 1 177 ? 25.125 -3.971 -8.086 1 82.56 177 VAL A CA 1
ATOM 1396 C C . VAL A 1 177 ? 23.828 -3.178 -7.996 1 82.56 177 VAL A C 1
ATOM 1398 O O . VAL A 1 177 ? 22.75 -3.727 -8.219 1 82.56 177 VAL A O 1
ATOM 1401 N N . PHE A 1 178 ? 24 -1.924 -7.684 1 87.25 178 PHE A N 1
ATOM 1402 C CA . PHE A 1 178 ? 22.828 -1.07 -7.523 1 87.25 178 PHE A CA 1
ATOM 1403 C C . PHE A 1 178 ? 22.578 -0.259 -8.789 1 87.25 178 PHE A C 1
ATOM 1405 O O . PHE A 1 178 ? 23.516 0.161 -9.461 1 87.25 178 PHE A O 1
ATOM 1412 N N . SER A 1 179 ? 21.375 -0.096 -9.07 1 86.69 179 SER A N 1
ATOM 1413 C CA . SER A 1 179 ? 20.938 0.708 -10.203 1 86.69 179 SER A CA 1
ATOM 1414 C C . SER A 1 179 ? 20.453 2.086 -9.758 1 86.69 179 SER A C 1
ATOM 1416 O O . SER A 1 179 ? 20.156 2.295 -8.578 1 86.69 179 SER A O 1
ATOM 1418 N N . GLU A 1 180 ? 20.469 3.037 -10.688 1 81.56 180 GLU A N 1
ATOM 1419 C CA . GLU A 1 180 ? 19.953 4.371 -10.406 1 81.56 180 GLU A CA 1
ATOM 1420 C C . GLU A 1 180 ? 18.469 4.324 -10.07 1 81.56 180 GLU A C 1
ATOM 1422 O O . GLU A 1 180 ? 17.703 3.568 -10.68 1 81.56 180 GLU A O 1
ATOM 1427 N N . THR A 1 181 ? 18.047 5.023 -9.047 1 84.69 181 THR A N 1
ATOM 1428 C CA . THR A 1 181 ? 16.656 5.039 -8.633 1 84.69 181 THR A CA 1
ATOM 1429 C C . THR A 1 181 ? 16.344 6.285 -7.801 1 84.69 181 THR A C 1
ATOM 1431 O O . THR A 1 181 ? 17.266 6.941 -7.301 1 84.69 181 THR A O 1
ATOM 1434 N N . LYS A 1 182 ? 15.07 6.637 -7.785 1 78.19 182 LYS A N 1
ATOM 1435 C CA . LYS A 1 182 ? 14.609 7.699 -6.898 1 78.19 182 LYS A CA 1
ATOM 1436 C C . LYS A 1 182 ? 14.414 7.184 -5.477 1 78.19 182 LYS A C 1
ATOM 1438 O O . LYS A 1 182 ? 14.289 7.969 -4.535 1 78.19 182 LYS A O 1
ATOM 1443 N N . GLU A 1 183 ? 14.438 5.887 -5.332 1 88.06 183 GLU A N 1
ATOM 1444 C CA . GLU A 1 183 ? 14.328 5.246 -4.023 1 88.06 183 GLU A CA 1
ATOM 1445 C C . GLU A 1 183 ? 15.68 5.223 -3.311 1 88.06 183 GLU A C 1
ATOM 1447 O O . GLU A 1 183 ? 16.625 5.867 -3.752 1 88.06 183 GLU A O 1
ATOM 1452 N N . LEU A 1 184 ? 15.734 4.602 -2.162 1 90.62 184 LEU A N 1
ATOM 1453 C CA . LEU A 1 184 ? 17 4.516 -1.46 1 90.62 184 LEU A CA 1
ATOM 1454 C C . LEU A 1 184 ? 18 3.641 -2.229 1 90.62 184 LEU A C 1
ATOM 1456 O O . LEU A 1 184 ? 19.203 3.877 -2.186 1 90.62 184 LEU A O 1
ATOM 1460 N N . GLY A 1 185 ? 17.484 2.666 -2.873 1 90.12 185 GLY A N 1
ATOM 1461 C CA . GLY A 1 185 ? 18.297 1.773 -3.682 1 90.12 185 GLY A CA 1
ATOM 1462 C C . GLY A 1 185 ? 17.484 0.804 -4.512 1 90.12 185 GLY A C 1
ATOM 1463 O O . GLY A 1 185 ? 16.281 0.648 -4.289 1 90.12 185 GLY A O 1
ATOM 1464 N N . ARG A 1 186 ? 18.141 0.237 -5.445 1 93.38 186 ARG A N 1
ATOM 1465 C CA . ARG A 1 186 ? 17.516 -0.766 -6.305 1 93.38 186 ARG A CA 1
ATOM 1466 C C . ARG A 1 186 ? 18.547 -1.778 -6.797 1 93.38 186 ARG A C 1
ATOM 1468 O O . ARG A 1 186 ? 19.656 -1.404 -7.207 1 93.38 186 ARG A O 1
ATOM 1475 N N . VAL A 1 187 ? 18.203 -2.951 -6.641 1 91.94 187 VAL A N 1
ATOM 1476 C CA . VAL A 1 187 ? 19.031 -4.039 -7.156 1 91.94 187 VAL A CA 1
ATOM 1477 C C . VAL A 1 187 ? 18.266 -4.801 -8.234 1 91.94 187 VAL A C 1
ATOM 1479 O O . VAL A 1 187 ? 17.172 -5.332 -7.977 1 91.94 187 VAL A O 1
ATOM 1482 N N . ASN A 1 188 ? 18.844 -4.871 -9.398 1 92.81 188 ASN A N 1
ATOM 1483 C CA . ASN A 1 188 ? 18.203 -5.586 -10.492 1 92.81 188 ASN A CA 1
ATOM 1484 C C . ASN A 1 188 ? 18.828 -6.957 -10.719 1 92.81 188 ASN A C 1
ATOM 1486 O O . ASN A 1 188 ? 19.984 -7.18 -10.352 1 92.81 188 ASN A O 1
ATOM 1490 N N . LYS A 1 189 ? 18 -7.84 -11.242 1 93.19 189 LYS A N 1
ATOM 1491 C CA . LYS A 1 189 ? 18.469 -9.141 -11.703 1 93.19 189 LYS A CA 1
ATOM 1492 C C . LYS A 1 189 ? 19.203 -9.891 -10.602 1 93.19 189 LYS A C 1
ATOM 1494 O O . LYS A 1 189 ? 20.344 -10.336 -10.789 1 93.19 189 LYS A O 1
ATOM 1499 N N . VAL A 1 190 ? 18.531 -10.062 -9.508 1 93.31 190 VAL A N 1
ATOM 1500 C CA . VAL A 1 190 ? 19.156 -10.578 -8.305 1 93.31 190 VAL A CA 1
ATOM 1501 C C . VAL A 1 190 ? 19.312 -12.094 -8.406 1 93.31 190 VAL A C 1
ATOM 1503 O O . VAL A 1 190 ? 20.062 -12.703 -7.645 1 93.31 190 VAL A O 1
ATOM 1506 N N . ASP A 1 191 ? 18.578 -12.727 -9.328 1 95.69 191 ASP A N 1
ATOM 1507 C CA . ASP A 1 191 ? 18.625 -14.18 -9.461 1 95.69 191 ASP A CA 1
ATOM 1508 C C . ASP A 1 191 ? 19.297 -14.594 -10.766 1 95.69 191 ASP A C 1
ATOM 1510 O O . ASP A 1 191 ? 19.531 -13.758 -11.641 1 95.69 191 ASP A O 1
ATOM 1514 N N . PRO A 1 192 ? 19.594 -15.859 -10.898 1 96 192 PRO A N 1
ATOM 1515 C CA . PRO A 1 192 ? 20.344 -16.312 -12.07 1 96 192 PRO A CA 1
ATOM 1516 C C . PRO A 1 192 ? 19.625 -16.016 -13.383 1 96 192 PRO A C 1
ATOM 1518 O O . PRO A 1 192 ? 20.266 -15.734 -14.391 1 96 192 PRO A O 1
ATOM 1521 N N . LEU A 1 193 ? 18.281 -16.078 -13.422 1 97.06 193 LEU A N 1
ATOM 1522 C CA . LEU A 1 193 ? 17.531 -15.781 -14.641 1 97.06 193 LEU A CA 1
ATOM 1523 C C . LEU A 1 193 ? 17.5 -14.281 -14.898 1 97.06 193 LEU A C 1
ATOM 1525 O O . LEU A 1 193 ? 17.141 -13.844 -16 1 97.06 193 LEU A O 1
ATOM 1529 N N . GLY A 1 194 ? 17.766 -13.5 -13.898 1 96.06 194 GLY A N 1
ATOM 1530 C CA . GLY A 1 194 ? 17.734 -12.055 -14.008 1 96.06 194 GLY A CA 1
ATOM 1531 C C . GLY A 1 194 ? 16.328 -11.492 -14.078 1 96.06 194 GLY A C 1
ATOM 1532 O O . GLY A 1 194 ? 16.078 -10.492 -14.758 1 96.06 194 GLY A O 1
ATOM 1533 N N . ILE A 1 195 ? 15.375 -12.102 -13.414 1 97.56 195 ILE A N 1
ATOM 1534 C CA . ILE A 1 195 ? 13.984 -11.695 -13.609 1 97.56 195 ILE A CA 1
ATOM 1535 C C . ILE A 1 195 ? 13.43 -11.102 -12.32 1 97.56 195 ILE A C 1
ATOM 1537 O O . ILE A 1 195 ? 12.234 -10.797 -12.234 1 97.56 195 ILE A O 1
ATOM 1541 N N . THR A 1 196 ? 14.188 -11.07 -11.25 1 97.19 196 THR A N 1
ATOM 1542 C CA . THR A 1 196 ? 13.75 -10.555 -9.961 1 97.19 196 THR A CA 1
ATOM 1543 C C . THR A 1 196 ? 14.516 -9.289 -9.594 1 97.19 196 THR A C 1
ATOM 1545 O O . THR A 1 196 ? 15.734 -9.211 -9.797 1 97.19 196 THR A O 1
ATOM 1548 N N . ASN A 1 197 ? 13.805 -8.344 -9.141 1 95.75 197 ASN A N 1
ATOM 1549 C CA . ASN A 1 197 ? 14.391 -7.082 -8.688 1 95.75 197 ASN A CA 1
ATOM 1550 C C . ASN A 1 197 ? 13.992 -6.766 -7.25 1 95.75 197 ASN A C 1
ATOM 1552 O O . ASN A 1 197 ? 12.969 -7.25 -6.762 1 95.75 197 ASN A O 1
ATOM 1556 N N . LEU A 1 198 ? 14.82 -6.062 -6.598 1 95.31 198 LEU A N 1
ATOM 1557 C CA . LEU A 1 198 ? 14.578 -5.594 -5.238 1 95.31 198 LEU A CA 1
ATOM 1558 C C . LEU A 1 198 ? 14.68 -4.074 -5.164 1 95.31 198 LEU A C 1
ATOM 1560 O O . LEU A 1 198 ? 15.703 -3.492 -5.531 1 95.31 198 LEU A O 1
ATOM 1564 N N . ARG A 1 199 ? 13.609 -3.453 -4.797 1 93.88 199 ARG A N 1
ATOM 1565 C CA . ARG A 1 199 ? 13.594 -2.025 -4.492 1 93.88 199 ARG A CA 1
ATOM 1566 C C . ARG A 1 199 ? 13.734 -1.783 -2.992 1 93.88 199 ARG A C 1
ATOM 1568 O O . ARG A 1 199 ? 13.148 -2.5 -2.182 1 93.88 199 ARG A O 1
ATOM 1575 N N . ILE A 1 200 ? 14.562 -0.907 -2.666 1 93.5 200 ILE A N 1
ATOM 1576 C CA . ILE A 1 200 ? 14.727 -0.477 -1.281 1 93.5 200 ILE A CA 1
ATOM 1577 C C . ILE A 1 200 ? 14.047 0.875 -1.077 1 93.5 200 ILE A C 1
ATOM 1579 O O . ILE A 1 200 ? 14.539 1.902 -1.549 1 93.5 200 ILE A O 1
ATOM 1583 N N . ARG A 1 201 ? 13 0.842 -0.331 1 92.69 201 ARG A N 1
ATOM 1584 C CA . ARG A 1 201 ? 12.172 2.037 -0.195 1 92.69 201 ARG A CA 1
ATOM 1585 C C . ARG A 1 201 ? 12.188 2.551 1.24 1 92.69 201 ARG A C 1
ATOM 1587 O O . ARG A 1 201 ? 12.133 1.765 2.188 1 92.69 201 ARG A O 1
ATOM 1594 N N . GLY A 1 202 ? 12.414 3.82 1.299 1 92.44 202 GLY A N 1
ATOM 1595 C CA . GLY A 1 202 ? 12.25 4.473 2.588 1 92.44 202 GLY A CA 1
ATOM 1596 C C . GLY A 1 202 ? 10.812 4.848 2.887 1 92.44 202 GLY A C 1
ATOM 1597 O O . GLY A 1 202 ? 10.133 5.438 2.043 1 92.44 202 GLY A O 1
ATOM 1598 N N . MET A 1 203 ? 10.328 4.496 4.031 1 93.94 203 MET A N 1
ATOM 1599 C CA . MET A 1 203 ? 8.992 4.844 4.496 1 93.94 203 MET A CA 1
ATOM 1600 C C . MET A 1 203 ? 9.062 5.703 5.754 1 93.94 203 MET A C 1
ATOM 1602 O O . MET A 1 203 ? 9.383 5.211 6.836 1 93.94 203 MET A O 1
ATOM 1606 N N . TRP A 1 204 ? 8.664 6.875 5.59 1 95.56 204 TRP A N 1
ATOM 1607 C CA . TRP A 1 204 ? 8.75 7.836 6.688 1 95.56 204 TRP A CA 1
ATOM 1608 C C . TRP A 1 204 ? 7.488 7.789 7.547 1 95.56 204 TRP A C 1
ATOM 1610 O O . TRP A 1 204 ? 6.387 7.578 7.035 1 95.56 204 TRP A O 1
ATOM 1620 N N . GLN A 1 205 ? 7.711 8.016 8.805 1 96.56 205 GLN A N 1
ATOM 1621 C CA . GLN A 1 205 ? 6.621 8.141 9.766 1 96.56 205 GLN A CA 1
ATOM 1622 C C . GLN A 1 205 ? 6.906 9.234 10.789 1 96.56 205 GLN A C 1
ATOM 1624 O O . GLN A 1 205 ? 8.047 9.391 11.242 1 96.56 205 GLN A O 1
ATOM 1629 N N . ILE A 1 206 ? 5.895 9.906 11.117 1 97.88 206 ILE A N 1
ATOM 1630 C CA . ILE A 1 206 ? 6.031 10.922 12.156 1 97.88 206 ILE A CA 1
ATOM 1631 C C . ILE A 1 206 ? 4.98 10.695 13.242 1 97.88 206 ILE A C 1
ATOM 1633 O O . ILE A 1 206 ? 3.879 10.227 12.961 1 97.88 206 ILE A O 1
ATOM 1637 N N . GLU A 1 207 ? 5.34 11.023 14.43 1 98.06 207 GLU A N 1
ATOM 1638 C CA . GLU A 1 207 ? 4.41 10.836 15.531 1 98.06 207 GLU A CA 1
ATOM 1639 C C . GLU A 1 207 ? 3.182 11.727 15.383 1 98.06 207 GLU A C 1
ATOM 1641 O O . GLU A 1 207 ? 3.279 12.844 14.867 1 98.06 207 GLU A O 1
ATOM 1646 N N . ASN A 1 208 ? 2.096 11.242 15.844 1 97.81 208 ASN A N 1
ATOM 1647 C CA . ASN A 1 208 ? 0.837 11.977 15.844 1 97.81 208 ASN A CA 1
ATOM 1648 C C . ASN A 1 208 ? 0.937 13.266 16.656 1 97.81 208 ASN A C 1
ATOM 1650 O O . ASN A 1 208 ? 1.524 13.281 17.734 1 97.81 208 ASN A O 1
ATOM 1654 N N . PRO A 1 209 ? 0.41 14.32 16.156 1 97.81 209 PRO A N 1
ATOM 1655 C CA . PRO A 1 209 ? 0.457 15.555 16.938 1 97.81 209 PRO A CA 1
ATOM 1656 C C . PRO A 1 209 ? -0.148 15.391 18.328 1 97.81 209 PRO A C 1
ATOM 1658 O O . PRO A 1 209 ? 0.29 16.047 19.281 1 97.81 209 PRO A O 1
ATOM 1661 N N . ARG A 1 210 ? -1.152 14.539 18.422 1 96.19 210 ARG A N 1
ATOM 1662 C CA . ARG A 1 210 ? -1.756 14.266 19.719 1 96.19 210 ARG A CA 1
ATOM 1663 C C . ARG A 1 210 ? -0.703 13.82 20.734 1 96.19 210 ARG A C 1
ATOM 1665 O O . ARG A 1 210 ? -0.758 14.203 21.906 1 96.19 210 ARG A O 1
ATOM 1672 N N . LYS A 1 211 ? 0.169 13.031 20.266 1 96.06 211 LYS A N 1
ATOM 1673 C CA . LYS A 1 211 ? 1.239 12.539 21.141 1 96.06 211 LYS A CA 1
ATOM 1674 C C . LYS A 1 211 ? 2.342 13.586 21.297 1 96.06 211 LYS A C 1
ATOM 1676 O O . LYS A 1 211 ? 2.826 13.82 22.406 1 96.06 211 LYS A O 1
ATOM 1681 N N . VAL A 1 212 ? 2.734 14.211 20.266 1 97.44 212 VAL A N 1
ATOM 1682 C CA . VAL A 1 212 ? 3.83 15.18 20.25 1 97.44 212 VAL A CA 1
ATOM 1683 C C . VAL A 1 212 ? 3.516 16.328 21.188 1 97.44 212 VAL A C 1
ATOM 1685 O O . VAL A 1 212 ? 4.395 16.812 21.922 1 97.44 212 VAL A O 1
ATOM 1688 N N . PHE A 1 213 ? 2.266 16.703 21.188 1 97.75 213 PHE A N 1
ATOM 1689 C CA . PHE A 1 213 ? 1.876 17.875 21.953 1 97.75 213 PHE A CA 1
ATOM 1690 C C . PHE A 1 213 ? 1.03 17.484 23.156 1 97.75 213 PHE A C 1
ATOM 1692 O O . PHE A 1 213 ? 0.175 18.25 23.609 1 97.75 213 PHE A O 1
ATOM 1699 N N . SER A 1 214 ? 1.188 16.328 23.656 1 96.38 214 SER A N 1
ATOM 1700 C CA . SER A 1 214 ? 0.409 15.828 24.781 1 96.38 214 SER A CA 1
ATOM 1701 C C . SER A 1 214 ? 0.597 16.703 26.031 1 96.38 214 SER A C 1
ATOM 1703 O O . SER A 1 214 ? -0.271 16.734 26.906 1 96.38 214 SER A O 1
ATOM 1705 N N . TYR A 1 215 ? 1.685 17.438 26.078 1 95.69 215 TYR A N 1
ATOM 1706 C CA . TYR A 1 215 ? 1.956 18.312 27.219 1 95.69 215 TYR A CA 1
ATOM 1707 C C . TYR A 1 215 ? 1.102 19.578 27.156 1 95.69 215 TYR A C 1
ATOM 1709 O O . TYR A 1 215 ? 0.975 20.297 28.141 1 95.69 215 TYR A O 1
ATOM 1717 N N . LEU A 1 216 ? 0.492 19.844 26.016 1 96.94 216 LEU A N 1
ATOM 1718 C CA . LEU A 1 216 ? -0.393 20.984 25.859 1 96.94 216 LEU A CA 1
ATOM 1719 C C . LEU A 1 216 ? -1.852 20.578 26.031 1 96.94 216 LEU A C 1
ATOM 1721 O O . LEU A 1 216 ? -2.674 21.375 26.484 1 96.94 216 LEU A O 1
ATOM 1725 N N . HIS A 1 217 ? -2.131 19.391 25.547 1 94.44 217 HIS A N 1
ATOM 1726 C CA . HIS A 1 217 ? -3.506 18.906 25.578 1 94.44 217 HIS A CA 1
ATOM 1727 C C . HIS A 1 217 ? -3.553 17.391 25.688 1 94.44 217 HIS A C 1
ATOM 1729 O O . HIS A 1 217 ? -2.975 16.688 24.859 1 94.44 217 HIS A O 1
ATOM 1735 N N . LYS A 1 218 ? -4.223 16.938 26.703 1 87.75 218 LYS A N 1
ATOM 1736 C CA . LYS A 1 218 ? -4.469 15.508 26.859 1 87.75 218 LYS A CA 1
ATOM 1737 C C . LYS A 1 218 ? -5.91 15.156 26.5 1 87.75 218 LYS A C 1
ATOM 1739 O O . LYS A 1 218 ? -6.848 15.789 26.984 1 87.75 218 LYS A O 1
ATOM 1744 N N . THR A 1 219 ? -5.953 14.273 25.469 1 74.62 219 THR A N 1
ATOM 1745 C CA . THR A 1 219 ? -7.273 13.914 24.953 1 74.62 219 THR A CA 1
ATOM 1746 C C . THR A 1 219 ? -8.125 13.297 26.062 1 74.62 219 THR A C 1
ATOM 1748 O O . THR A 1 219 ? -7.629 12.508 26.875 1 74.62 219 THR A O 1
ATOM 1751 N N . GLY A 1 220 ? -9.289 13.758 26.141 1 71.25 220 GLY A N 1
ATOM 1752 C CA . GLY A 1 220 ? -10.242 13.281 27.125 1 71.25 220 GLY A CA 1
ATOM 1753 C C . GLY A 1 220 ? -11.406 12.516 26.516 1 71.25 220 GLY A C 1
ATOM 1754 O O . GLY A 1 220 ? -11.281 11.961 25.422 1 71.25 220 GLY A O 1
ATOM 1755 N N . GLY A 1 221 ? -12.383 12.359 27.125 1 77.06 221 GLY A N 1
ATOM 1756 C CA . GLY A 1 221 ? -13.625 11.648 26.859 1 77.06 221 GLY A CA 1
ATOM 1757 C C . GLY A 1 221 ? -14.609 12.453 26.031 1 77.06 221 GLY A C 1
ATOM 1758 O O . GLY A 1 221 ? -15.797 12.125 25.969 1 77.06 221 GLY A O 1
ATOM 1759 N N . ASN A 1 222 ? -14.07 13.531 25.375 1 86.25 222 ASN A N 1
ATOM 1760 C CA . ASN A 1 222 ? -14.977 14.344 24.562 1 86.25 222 ASN A CA 1
ATOM 1761 C C . ASN A 1 222 ? -15.43 13.602 23.312 1 86.25 222 ASN A C 1
ATOM 1763 O O . ASN A 1 222 ? -14.734 12.711 22.828 1 86.25 222 ASN A O 1
ATOM 1767 N N . GLU A 1 223 ? -16.609 14.047 22.875 1 89.5 223 GLU A N 1
ATOM 1768 C CA . GLU A 1 223 ? -17.156 13.445 21.656 1 89.5 223 GLU A CA 1
ATOM 1769 C C . GLU A 1 223 ? -16.422 13.945 20.406 1 89.5 223 GLU A C 1
ATOM 1771 O O . GLU A 1 223 ? -16.25 13.203 19.453 1 89.5 223 GLU A O 1
ATOM 1776 N N . PHE A 1 224 ? -16.062 15.25 20.453 1 94.06 224 PHE A N 1
ATOM 1777 C CA . PHE A 1 224 ? -15.367 15.898 19.344 1 94.06 224 PHE A CA 1
ATOM 1778 C C . PHE A 1 224 ? -14.406 16.969 19.844 1 94.06 224 PHE A C 1
ATOM 1780 O O . PHE A 1 224 ? -14.789 17.828 20.641 1 94.06 224 PHE A O 1
ATOM 1787 N N . GLU A 1 225 ? -13.195 16.859 19.359 1 95.69 225 GLU A N 1
ATOM 1788 C CA . GLU A 1 225 ? -12.188 17.828 19.781 1 95.69 225 GLU A CA 1
ATOM 1789 C C . GLU A 1 225 ? -11.453 18.406 18.578 1 95.69 225 GLU A C 1
ATOM 1791 O O . GLU A 1 225 ? -11.125 17.688 17.625 1 95.69 225 GLU A O 1
ATOM 1796 N N . VAL A 1 226 ? -11.297 19.703 18.641 1 97.12 226 VAL A N 1
ATOM 1797 C CA . VAL A 1 226 ? -10.445 20.391 17.672 1 97.12 226 VAL A CA 1
ATOM 1798 C C . VAL A 1 226 ? -9.297 21.078 18.422 1 97.12 226 VAL A C 1
ATOM 1800 O O . VAL A 1 226 ? -9.531 21.828 19.375 1 97.12 226 VAL A O 1
ATOM 1803 N N . VAL A 1 227 ? -8.109 20.75 18.031 1 98.06 227 VAL A N 1
ATOM 1804 C CA . VAL A 1 227 ? -6.93 21.375 18.625 1 98.06 227 VAL A CA 1
ATOM 1805 C C . VAL A 1 227 ? -6.066 21.984 17.516 1 98.06 227 VAL A C 1
ATOM 1807 O O . VAL A 1 227 ? -5.684 21.312 16.562 1 98.06 227 VAL A O 1
ATOM 1810 N N . CYS A 1 228 ? -5.777 23.219 17.688 1 98.69 228 CYS A N 1
ATOM 1811 C CA . CYS A 1 228 ? -5.016 23.953 16.688 1 98.69 228 CYS A CA 1
ATOM 1812 C C . CYS A 1 228 ? -3.82 24.656 17.328 1 98.69 228 CYS A C 1
ATOM 1814 O O . CYS A 1 228 ? -3.951 25.297 18.375 1 98.69 228 CYS A O 1
ATOM 1816 N N . ILE A 1 229 ? -2.678 24.5 16.719 1 98.75 229 ILE A N 1
ATOM 1817 C CA . ILE A 1 229 ? -1.462 25.156 17.188 1 98.75 229 ILE A CA 1
ATOM 1818 C C . ILE A 1 229 ? -0.906 26.047 16.078 1 98.75 229 ILE A C 1
ATOM 1820 O O . ILE A 1 229 ? -0.535 25.578 15.008 1 98.75 229 ILE A O 1
ATOM 1824 N N . ILE A 1 230 ? -0.804 27.344 16.406 1 98.75 230 ILE A N 1
ATOM 1825 C CA . ILE A 1 230 ? -0.373 28.344 15.438 1 98.75 230 ILE A CA 1
ATOM 1826 C C . ILE A 1 230 ? 0.764 29.172 16.031 1 98.75 230 ILE A C 1
ATOM 1828 O O . ILE A 1 230 ? 0.618 29.766 17.094 1 98.75 230 ILE A O 1
ATOM 1832 N N . PRO A 1 231 ? 1.863 29.25 15.312 1 98.62 231 PRO A N 1
ATOM 1833 C CA . PRO A 1 231 ? 2.859 30.203 15.797 1 98.62 231 PRO A CA 1
ATOM 1834 C C . PRO A 1 231 ? 2.303 31.625 15.914 1 98.62 231 PRO A C 1
ATOM 1836 O O . PRO A 1 231 ? 1.534 32.062 15.047 1 98.62 231 PRO A O 1
ATOM 1839 N N . ILE A 1 232 ? 2.713 32.312 16.891 1 98.56 232 ILE A N 1
ATOM 1840 C CA . ILE A 1 232 ? 2.182 33.656 17.125 1 98.56 232 ILE A CA 1
ATOM 1841 C C . ILE A 1 232 ? 2.49 34.562 15.93 1 98.56 232 ILE A C 1
ATOM 1843 O O . ILE A 1 232 ? 1.66 35.375 15.531 1 98.56 232 ILE A O 1
ATOM 1847 N N . SER A 1 233 ? 3.707 34.438 15.383 1 97.94 233 SER A N 1
ATOM 1848 C CA . SER A 1 233 ? 4.066 35.25 14.211 1 97.94 233 SER A CA 1
ATOM 1849 C C . SER A 1 233 ? 3.086 35.031 13.07 1 97.94 233 SER A C 1
ATOM 1851 O O . SER A 1 233 ? 2.695 35.969 12.391 1 97.94 233 SER A O 1
ATOM 1853 N N . LYS A 1 234 ? 2.67 33.812 12.875 1 98.25 234 LYS A N 1
ATOM 1854 C CA . LYS A 1 234 ? 1.69 33.469 11.836 1 98.25 234 LYS A CA 1
ATOM 1855 C C . LYS A 1 234 ? 0.306 34 12.211 1 98.25 234 LYS A C 1
ATOM 1857 O O . LYS A 1 234 ? -0.386 34.594 11.375 1 98.25 234 LYS A O 1
ATOM 1862 N N . TYR A 1 235 ? -0.094 33.812 13.398 1 98.31 235 TYR A N 1
ATOM 1863 C CA . TYR A 1 235 ? -1.373 34.281 13.898 1 98.31 235 TYR A CA 1
ATOM 1864 C C . TYR A 1 235 ? -1.514 35.781 13.656 1 98.31 235 TYR A C 1
ATOM 1866 O O . TYR A 1 235 ? -2.543 36.25 13.156 1 98.31 235 TYR A O 1
ATOM 1874 N N . ASP A 1 236 ? -0.473 36.469 13.922 1 97.88 236 ASP A N 1
ATOM 1875 C CA . ASP A 1 236 ? -0.482 37.906 13.828 1 97.88 236 ASP A CA 1
ATOM 1876 C C . ASP A 1 236 ? -0.55 38.375 12.375 1 97.88 236 ASP A C 1
ATOM 1878 O O . ASP A 1 236 ? -0.976 39.5 12.086 1 97.88 236 ASP A O 1
ATOM 1882 N N . SER A 1 237 ? -0.118 37.5 11.523 1 97.62 237 SER A N 1
ATOM 1883 C CA . SER A 1 237 ? -0.081 37.875 10.109 1 97.62 237 SER A CA 1
ATOM 1884 C C . SER A 1 237 ? -1.465 37.75 9.477 1 97.62 237 SER A C 1
ATOM 1886 O O . SER A 1 237 ? -1.688 38.25 8.375 1 97.62 237 SER A O 1
ATOM 1888 N N . PHE A 1 238 ? -2.457 37.156 10.148 1 98.12 238 PHE A N 1
ATOM 1889 C CA . PHE A 1 238 ? -3.789 36.969 9.586 1 98.12 238 PHE A CA 1
ATOM 1890 C C . PHE A 1 238 ? -4.559 38.281 9.586 1 98.12 238 PHE A C 1
ATOM 1892 O O . PHE A 1 238 ? -4.27 39.188 10.383 1 98.12 238 PHE A O 1
ATOM 1899 N N . PRO A 1 239 ? -5.496 38.375 8.719 1 97.5 239 PRO A N 1
ATOM 1900 C CA . PRO A 1 239 ? -6.332 39.594 8.703 1 97.5 239 PRO A CA 1
ATOM 1901 C C . PRO A 1 239 ? -7.047 39.844 10.023 1 97.5 239 PRO A C 1
ATOM 1903 O O . PRO A 1 239 ? -7.461 38.875 10.695 1 97.5 239 PRO A O 1
ATOM 1906 N N . MET A 1 240 ? -7.219 41.094 10.289 1 97.62 240 MET A N 1
ATOM 1907 C CA . MET A 1 240 ? -7.879 41.5 11.531 1 97.62 240 MET A CA 1
ATOM 1908 C C . MET A 1 240 ? -9.289 40.906 11.609 1 97.62 240 MET A C 1
ATOM 1910 O O . MET A 1 240 ? -9.742 40.5 12.688 1 97.62 240 MET A O 1
ATOM 1914 N N . GLU A 1 241 ? -9.922 40.844 10.516 1 97.31 241 GLU A N 1
ATOM 1915 C CA . GLU A 1 241 ? -11.281 40.312 10.461 1 97.31 241 GLU A CA 1
ATOM 1916 C C . GLU A 1 241 ? -11.328 38.875 10.945 1 97.31 241 GLU A C 1
ATOM 1918 O O . GLU A 1 241 ? -12.234 38.5 11.688 1 97.31 241 GLU A O 1
ATOM 1923 N N . SER A 1 242 ? -10.375 38.094 10.555 1 97.75 242 SER A N 1
ATOM 1924 C CA . SER A 1 242 ? -10.312 36.688 10.961 1 97.75 242 SER A CA 1
ATOM 1925 C C . SER A 1 242 ? -10.023 36.562 12.453 1 97.75 242 SER A C 1
ATOM 1927 O O . SER A 1 242 ? -10.641 35.75 13.133 1 97.75 242 SER A O 1
ATOM 1929 N N . LYS A 1 243 ? -9.117 37.281 12.945 1 97.75 243 LYS A N 1
ATOM 1930 C CA . LYS A 1 243 ? -8.766 37.281 14.359 1 97.75 243 LYS A CA 1
ATOM 1931 C C . LYS A 1 243 ? -9.953 37.688 15.227 1 97.75 243 LYS A C 1
ATOM 1933 O O . LYS A 1 243 ? -10.211 37.094 16.266 1 97.75 243 LYS A O 1
ATOM 1938 N N . GLN A 1 244 ? -10.656 38.688 14.742 1 97.19 244 GLN A N 1
ATOM 1939 C CA . GLN A 1 244 ? -11.812 39.156 15.484 1 97.19 244 GLN A CA 1
ATOM 1940 C C . GLN A 1 244 ? -12.922 38.094 15.5 1 97.19 244 GLN A C 1
ATOM 1942 O O . GLN A 1 244 ? -13.617 37.938 16.5 1 97.19 244 GLN A O 1
ATOM 1947 N N . LYS A 1 245 ? -13.086 37.469 14.445 1 96.31 245 LYS A N 1
ATOM 1948 C CA . LYS A 1 245 ? -14.102 36.438 14.359 1 96.31 245 LYS A CA 1
ATOM 1949 C C . LYS A 1 245 ? -13.891 35.375 15.43 1 96.31 245 LYS A C 1
ATOM 1951 O O . LYS A 1 245 ? -14.828 34.969 16.125 1 96.31 245 LYS A O 1
ATOM 1956 N N . ILE A 1 246 ? -12.703 34.906 15.57 1 96.5 246 ILE A N 1
ATOM 1957 C CA . ILE A 1 246 ? -12.438 33.844 16.531 1 96.5 246 ILE A CA 1
ATOM 1958 C C . ILE A 1 246 ? -12.562 34.375 17.953 1 96.5 246 ILE A C 1
ATOM 1960 O O . ILE A 1 246 ? -13.023 33.656 18.844 1 96.5 246 ILE A O 1
ATOM 1964 N N . LYS A 1 247 ? -12.172 35.594 18.141 1 95.31 247 LYS A N 1
ATOM 1965 C CA . LYS A 1 247 ? -12.25 36.219 19.453 1 95.31 247 LYS A CA 1
ATOM 1966 C C . LYS A 1 247 ? -13.695 36.438 19.875 1 95.31 247 LYS A C 1
ATOM 1968 O O . LYS A 1 247 ? -13.992 36.531 21.078 1 95.31 247 LYS A O 1
ATOM 1973 N N . SER A 1 248 ? -14.508 36.469 18.922 1 95.5 248 SER A N 1
ATOM 1974 C CA . SER A 1 248 ? -15.914 36.75 19.203 1 95.5 248 SER A CA 1
ATOM 1975 C C . SER A 1 248 ? -16.672 35.5 19.609 1 95.5 248 SER A C 1
ATOM 1977 O O . SER A 1 248 ? -17.828 35.562 20.016 1 95.5 248 SER A O 1
ATOM 1979 N N . ILE A 1 249 ? -16.016 34.375 19.453 1 95.81 249 ILE A N 1
ATOM 1980 C CA . ILE A 1 249 ? -16.672 33.125 19.812 1 95.81 249 ILE A CA 1
ATOM 1981 C C . ILE A 1 249 ? -16.875 33.062 21.328 1 95.81 249 ILE A C 1
ATOM 1983 O O . ILE A 1 249 ? -15.922 33.125 22.094 1 95.81 249 ILE A O 1
ATOM 1987 N N . ILE A 1 250 ? -18.188 33.031 21.688 1 91.69 250 ILE A N 1
ATOM 1988 C CA . ILE A 1 250 ? -18.531 32.875 23.094 1 91.69 250 ILE A CA 1
ATOM 1989 C C . ILE A 1 250 ? -19.062 31.484 23.359 1 91.69 250 ILE A C 1
ATOM 1991 O O . ILE A 1 250 ? -20.25 31.219 23.172 1 91.69 250 ILE A O 1
ATOM 1995 N N . ASP A 1 251 ? -18.344 30.562 23.578 1 92.06 251 ASP A N 1
ATOM 1996 C CA . ASP A 1 251 ? -18.625 29.156 23.875 1 92.06 251 ASP A CA 1
ATOM 1997 C C . ASP A 1 251 ? -17.656 28.625 24.922 1 92.06 251 ASP A C 1
ATOM 1999 O O . ASP A 1 251 ? -16.438 28.766 24.781 1 92.06 251 ASP A O 1
ATOM 2003 N N . LYS A 1 252 ? -18.141 28.078 25.969 1 93.19 252 LYS A N 1
ATOM 2004 C CA . LYS A 1 252 ? -17.328 27.562 27.062 1 93.19 252 LYS A CA 1
ATOM 2005 C C . LYS A 1 252 ? -16.422 26.438 26.594 1 93.19 252 LYS A C 1
ATOM 2007 O O . LYS A 1 252 ? -15.414 26.125 27.234 1 93.19 252 LYS A O 1
ATOM 2012 N N . LYS A 1 253 ? -16.797 25.875 25.484 1 94.69 253 LYS A N 1
ATOM 2013 C CA . LYS A 1 253 ? -16.031 24.75 24.953 1 94.69 253 LYS A CA 1
ATOM 2014 C C . LYS A 1 253 ? -14.883 25.234 24.078 1 94.69 253 LYS A C 1
ATOM 2016 O O . LYS A 1 253 ? -14.07 24.422 23.625 1 94.69 253 LYS A O 1
ATOM 2021 N N . PHE A 1 254 ? -14.859 26.562 23.844 1 97 254 PHE A N 1
ATOM 2022 C CA . PHE A 1 254 ? -13.867 27.172 22.969 1 97 254 PHE A CA 1
ATOM 2023 C C . PHE A 1 254 ? -12.852 27.969 23.766 1 97 254 PHE A C 1
ATOM 2025 O O . PHE A 1 254 ? -13.227 28.672 24.719 1 97 254 PHE A O 1
ATOM 2032 N N . SER A 1 255 ? -11.57 27.828 23.484 1 97.31 255 SER A N 1
ATOM 2033 C CA . SER A 1 255 ? -10.555 28.594 24.203 1 97.31 255 SER A CA 1
ATOM 2034 C C . SER A 1 255 ? -9.375 28.922 23.297 1 97.31 255 SER A C 1
ATOM 2036 O O . SER A 1 255 ? -9.109 28.203 22.328 1 97.31 255 SER A O 1
ATOM 2038 N N . ILE A 1 256 ? -8.711 30.031 23.516 1 97.75 256 ILE A N 1
ATOM 2039 C CA . ILE A 1 256 ? -7.473 30.469 22.891 1 97.75 256 ILE A CA 1
ATOM 2040 C C . ILE A 1 256 ? -6.461 30.859 23.969 1 97.75 256 ILE A C 1
ATOM 2042 O O . ILE A 1 256 ? -6.727 31.75 24.781 1 97.75 256 ILE A O 1
ATOM 2046 N N . ASP A 1 257 ? -5.324 30.203 23.938 1 97.75 257 ASP A N 1
ATOM 2047 C CA . ASP A 1 257 ? -4.305 30.453 24.953 1 97.75 257 ASP A CA 1
ATOM 2048 C C . ASP A 1 257 ? -2.93 30.641 24.312 1 97.75 257 ASP A C 1
ATOM 2050 O O . ASP A 1 257 ? -2.67 30.125 23.219 1 97.75 257 ASP A O 1
ATOM 2054 N N . ASP A 1 258 ? -2.104 31.391 24.984 1 98.31 258 ASP A N 1
ATOM 2055 C CA . ASP A 1 258 ? -0.693 31.469 24.625 1 98.31 258 ASP A CA 1
ATOM 2056 C C . ASP A 1 258 ? 0.099 30.328 25.25 1 98.31 258 ASP A C 1
ATOM 2058 O O . ASP A 1 258 ? -0.029 30.062 26.453 1 98.31 258 ASP A O 1
ATOM 2062 N N . VAL A 1 259 ? 0.842 29.688 24.406 1 98.5 259 VAL A N 1
ATOM 2063 C CA . VAL A 1 259 ? 1.622 28.562 24.906 1 98.5 259 VAL A CA 1
ATOM 2064 C C . VAL A 1 259 ? 3.008 28.578 24.25 1 98.5 259 VAL A C 1
ATOM 2066 O O . VAL A 1 259 ? 3.242 29.281 23.281 1 98.5 259 VAL A O 1
ATOM 2069 N N . ASP A 1 260 ? 3.916 27.828 24.891 1 98.38 260 ASP A N 1
ATOM 2070 C CA . ASP A 1 260 ? 5.242 27.594 24.328 1 98.38 260 ASP A CA 1
ATOM 2071 C C . ASP A 1 260 ? 5.375 26.156 23.828 1 98.38 260 ASP A C 1
ATOM 2073 O O . ASP A 1 260 ? 4.969 25.203 24.5 1 98.38 260 ASP A O 1
ATOM 2077 N N . VAL A 1 261 ? 5.895 26.047 22.641 1 98.44 261 VAL A N 1
ATOM 2078 C CA . VAL A 1 261 ? 6.098 24.734 22.047 1 98.44 261 VAL A CA 1
ATOM 2079 C C . VAL A 1 261 ? 7.582 24.516 21.766 1 98.44 261 VAL A C 1
ATOM 2081 O O . VAL A 1 261 ? 8.297 25.469 21.438 1 98.44 261 VAL A O 1
ATOM 2084 N N . LYS A 1 262 ? 8.031 23.312 21.812 1 97.94 262 LYS A N 1
ATOM 2085 C CA . LYS A 1 262 ? 9.422 23 21.484 1 97.94 262 LYS A CA 1
ATOM 2086 C C . LYS A 1 262 ? 9.703 23.234 20.016 1 97.94 262 LYS A C 1
ATOM 2088 O O . LYS A 1 262 ? 8.898 22.875 19.156 1 97.94 262 LYS A O 1
ATOM 2093 N N . ASP A 1 263 ? 10.844 23.844 19.75 1 98 263 ASP A N 1
ATOM 2094 C CA . ASP A 1 263 ? 11.297 24.031 18.375 1 98 263 ASP A CA 1
ATOM 2095 C C . ASP A 1 263 ? 11.711 22.703 17.766 1 98 263 ASP A C 1
ATOM 2097 O O . ASP A 1 263 ? 12.602 22.016 18.281 1 98 263 ASP A O 1
ATOM 2101 N N . PRO A 1 264 ? 11.102 22.359 16.641 1 98.38 264 PRO A N 1
ATOM 2102 C CA . PRO A 1 264 ? 11.438 21.062 16.047 1 98.38 264 PRO A CA 1
ATOM 2103 C C . PRO A 1 264 ? 12.891 20.969 15.594 1 98.38 264 PRO A C 1
ATOM 2105 O O . PRO A 1 264 ? 13.406 19.875 15.367 1 98.38 264 PRO A O 1
ATOM 2108 N N . ASN A 1 265 ? 13.555 22.109 15.453 1 97.81 265 ASN A N 1
ATOM 2109 C CA . ASN A 1 265 ? 14.945 22.125 15.016 1 97.81 265 ASN A CA 1
ATOM 2110 C C . ASN A 1 265 ? 15.906 22.156 16.203 1 97.81 265 ASN A C 1
ATOM 2112 O O . ASN A 1 265 ? 17.094 21.844 16.062 1 97.81 265 ASN A O 1
ATOM 2116 N N . ASN A 1 266 ? 15.453 22.672 17.359 1 97.5 266 ASN A N 1
ATOM 2117 C CA . ASN A 1 266 ? 16.203 22.75 18.609 1 97.5 266 ASN A CA 1
ATOM 2118 C C . ASN A 1 266 ? 15.289 22.734 19.828 1 97.5 266 ASN A C 1
ATOM 2120 O O . ASN A 1 266 ? 14.883 23.781 20.312 1 97.5 266 ASN A O 1
ATOM 2124 N N . PRO A 1 267 ? 15.117 21.531 20.375 1 95.94 267 PRO A N 1
ATOM 2125 C CA . PRO A 1 267 ? 14.141 21.391 21.453 1 95.94 267 PRO A CA 1
ATOM 2126 C C . PRO A 1 267 ? 14.477 22.234 22.672 1 95.94 267 PRO A C 1
ATOM 2128 O O . PRO A 1 267 ? 13.633 22.406 23.562 1 95.94 267 PRO A O 1
ATOM 2131 N N . ALA A 1 268 ? 15.656 22.766 22.797 1 96.88 268 ALA A N 1
ATOM 2132 C CA . ALA A 1 268 ? 16.031 23.656 23.891 1 96.88 268 ALA A CA 1
ATOM 2133 C C . ALA A 1 268 ? 15.391 25.031 23.734 1 96.88 268 ALA A C 1
ATOM 2135 O O . ALA A 1 268 ? 15.328 25.797 24.688 1 96.88 268 ALA A O 1
ATOM 2136 N N . LYS A 1 269 ? 14.992 25.281 22.594 1 97.81 269 LYS A N 1
ATOM 2137 C CA . LYS A 1 269 ? 14.328 26.547 22.312 1 97.81 269 LYS A CA 1
ATOM 2138 C C . LYS A 1 269 ? 12.812 26.375 22.234 1 97.81 269 LYS A C 1
ATOM 2140 O O . LYS A 1 269 ? 12.328 25.297 21.891 1 97.81 269 LYS A O 1
ATOM 2145 N N . LEU A 1 270 ? 12.148 27.453 22.516 1 98.19 270 LEU A N 1
ATOM 2146 C CA . LEU A 1 270 ? 10.695 27.422 22.484 1 98.19 270 LEU A CA 1
ATOM 2147 C C . LEU A 1 270 ? 10.148 28.391 21.438 1 98.19 270 LEU A C 1
ATOM 2149 O O . LEU A 1 270 ? 10.766 29.422 21.156 1 98.19 270 LEU A O 1
ATOM 2153 N N . ILE A 1 271 ? 9.086 27.984 20.891 1 98.56 271 ILE A N 1
ATOM 2154 C CA . ILE A 1 271 ? 8.344 28.844 19.969 1 98.56 271 ILE A CA 1
ATOM 2155 C C . ILE A 1 271 ? 7.02 29.266 20.609 1 98.56 271 ILE A C 1
ATOM 2157 O O . ILE A 1 271 ? 6.262 28.422 21.094 1 98.56 271 ILE A O 1
ATOM 2161 N N . LYS A 1 272 ? 6.762 30.547 20.609 1 98.69 272 LYS A N 1
ATOM 2162 C CA . LYS A 1 272 ? 5.488 31.047 21.125 1 98.69 272 LYS A CA 1
ATOM 2163 C C . LYS A 1 272 ? 4.355 30.781 20.141 1 98.69 272 LYS A C 1
ATOM 2165 O O . LYS A 1 272 ? 4.465 31.094 18.953 1 98.69 272 LYS A O 1
ATOM 2170 N N . CYS A 1 273 ? 3.258 30.141 20.703 1 98.81 273 CYS A N 1
ATOM 2171 C CA . CYS A 1 273 ? 2.146 29.75 19.844 1 98.81 273 CYS A CA 1
ATOM 2172 C C . CYS A 1 273 ? 0.81 30.109 20.5 1 98.81 273 CYS A C 1
ATOM 2174 O O . CYS A 1 273 ? 0.748 30.391 21.688 1 98.81 273 CYS A O 1
ATOM 2176 N N . LYS A 1 274 ? -0.185 30.234 19.625 1 98.75 274 LYS A N 1
ATOM 2177 C CA . LYS A 1 274 ? -1.572 30.172 20.078 1 98.75 274 LYS A CA 1
ATOM 2178 C C . LYS A 1 274 ? -2.088 28.734 20.094 1 98.75 274 LYS A C 1
ATOM 2180 O O . LYS A 1 274 ? -1.899 28 19.125 1 98.75 274 LYS A O 1
ATOM 2185 N N . LEU A 1 275 ? -2.607 28.312 21.219 1 98.69 275 LEU A N 1
ATOM 2186 C CA . LEU A 1 275 ? -3.342 27.062 21.328 1 98.69 275 LEU A CA 1
ATOM 2187 C C . LEU A 1 275 ? -4.848 27.312 21.297 1 98.69 275 LEU A C 1
ATOM 2189 O O . LEU A 1 275 ? -5.395 27.938 22.203 1 98.69 275 LEU A O 1
ATOM 2193 N N . ILE A 1 276 ? -5.52 26.891 20.266 1 98.62 276 ILE A N 1
ATOM 2194 C CA . ILE A 1 276 ? -6.965 27.031 20.125 1 98.62 276 ILE A CA 1
ATOM 2195 C C . ILE A 1 276 ? -7.633 25.672 20.281 1 98.62 276 ILE A C 1
ATOM 2197 O O . ILE A 1 276 ? -7.238 24.703 19.625 1 98.62 276 ILE A O 1
ATOM 2201 N N . LYS A 1 277 ? -8.586 25.562 21.203 1 97.56 277 LYS A N 1
ATOM 2202 C CA . LYS A 1 277 ? -9.266 24.297 21.453 1 97.56 277 LYS A CA 1
ATOM 2203 C C . LYS A 1 277 ? -10.781 24.469 21.391 1 97.56 277 LYS A C 1
ATOM 2205 O O . LYS A 1 277 ? -11.32 25.484 21.828 1 97.56 277 LYS A O 1
ATOM 2210 N N . TYR A 1 278 ? -11.398 23.625 20.781 1 97.06 278 TYR A N 1
ATOM 2211 C CA . TYR A 1 278 ? -12.844 23.406 20.859 1 97.06 278 TYR A CA 1
ATOM 2212 C C . TYR A 1 278 ? -13.164 22 21.328 1 97.06 278 TYR A C 1
ATOM 2214 O O . TYR A 1 278 ? -12.867 21.031 20.625 1 97.06 278 TYR A O 1
ATOM 2222 N N . LEU A 1 279 ? -13.703 21.844 22.547 1 95.56 279 LEU A N 1
ATOM 2223 C CA . LEU A 1 279 ? -13.938 20.562 23.188 1 95.56 279 LEU A CA 1
ATOM 2224 C C . LEU A 1 279 ? -15.43 20.312 23.391 1 95.56 279 LEU A C 1
ATOM 2226 O O . LEU A 1 279 ? -16.016 20.797 24.359 1 95.56 279 LEU A O 1
ATOM 2230 N N . LYS A 1 280 ? -15.945 19.5 22.531 1 92.62 280 LYS A N 1
ATOM 2231 C CA . LYS A 1 280 ? -17.375 19.219 22.547 1 92.62 280 LYS A CA 1
ATOM 2232 C C . LYS A 1 280 ? -17.656 17.812 23.094 1 92.62 280 LYS A C 1
ATOM 2234 O O . LYS A 1 280 ? -17.031 16.844 22.672 1 92.62 280 LYS A O 1
ATOM 2239 N N . MET B 1 1 ? -8.555 -36.125 -4.48 1 86.5 1 MET B N 1
ATOM 2240 C CA . MET B 1 1 ? -7.578 -35.062 -4.32 1 86.5 1 MET B CA 1
ATOM 2241 C C . MET B 1 1 ? -7.488 -34.219 -5.582 1 86.5 1 MET B C 1
ATOM 2243 O O . MET B 1 1 ? -7.547 -34.719 -6.695 1 86.5 1 MET B O 1
ATOM 2247 N N . THR B 1 2 ? -7.586 -32.938 -5.457 1 97.5 2 THR B N 1
ATOM 2248 C CA . THR B 1 2 ? -7.527 -32.062 -6.621 1 97.5 2 THR B CA 1
ATOM 2249 C C . THR B 1 2 ? -6.09 -31.656 -6.91 1 97.5 2 THR B C 1
ATOM 2251 O O . THR B 1 2 ? -5.203 -31.844 -6.082 1 97.5 2 THR B O 1
ATOM 2254 N N . ASN B 1 3 ? -5.812 -31.266 -8.102 1 98.5 3 ASN B N 1
ATOM 2255 C CA . ASN B 1 3 ? -4.504 -30.797 -8.555 1 98.5 3 ASN B CA 1
ATOM 2256 C C . ASN B 1 3 ? -4.625 -29.891 -9.773 1 98.5 3 ASN B C 1
ATOM 2258 O O . ASN B 1 3 ? -5.73 -29.547 -10.195 1 98.5 3 ASN B O 1
ATOM 2262 N N . ILE B 1 4 ? -3.531 -29.484 -10.258 1 98.81 4 ILE B N 1
ATOM 2263 C CA . ILE B 1 4 ? -3.508 -28.453 -11.289 1 98.81 4 ILE B CA 1
ATOM 2264 C C . ILE B 1 4 ? -4.145 -29 -12.57 1 98.81 4 ILE B C 1
ATOM 2266 O O . ILE B 1 4 ? -4.766 -28.234 -13.328 1 98.81 4 ILE B O 1
ATOM 2270 N N . LEU B 1 5 ? -4.047 -30.297 -12.859 1 98.75 5 LEU B N 1
ATOM 2271 C CA . LEU B 1 5 ? -4.664 -30.875 -14.039 1 98.75 5 LEU B CA 1
ATOM 2272 C C . LEU B 1 5 ? -6.188 -30.828 -13.938 1 98.75 5 LEU B C 1
ATOM 2274 O O . LEU B 1 5 ? -6.871 -30.562 -14.922 1 98.75 5 LEU B O 1
ATOM 2278 N N . GLU B 1 6 ? -6.676 -31.125 -12.766 1 98.44 6 GLU B N 1
ATOM 2279 C CA . GLU B 1 6 ? -8.109 -31 -12.523 1 98.44 6 GLU B CA 1
ATOM 2280 C C . GLU B 1 6 ? -8.594 -29.578 -12.773 1 98.44 6 GLU B C 1
ATOM 2282 O O . GLU B 1 6 ? -9.656 -29.375 -13.367 1 98.44 6 GLU B O 1
ATOM 2287 N N . SER B 1 7 ? -7.824 -28.625 -12.273 1 98.56 7 SER B N 1
ATOM 2288 C CA . SER B 1 7 ? -8.164 -27.219 -12.469 1 98.56 7 SER B CA 1
ATOM 2289 C C . SER B 1 7 ? -8.25 -26.875 -13.953 1 98.56 7 SER B C 1
ATOM 2291 O O . SER B 1 7 ? -9.227 -26.266 -14.391 1 98.56 7 SER B O 1
ATOM 2293 N N . ILE B 1 8 ? -7.25 -27.25 -14.719 1 98.19 8 ILE B N 1
ATOM 2294 C CA . ILE B 1 8 ? -7.215 -26.953 -16.141 1 98.19 8 ILE B CA 1
ATOM 2295 C C . ILE B 1 8 ? -8.414 -27.609 -16.828 1 98.19 8 ILE B C 1
ATOM 2297 O O . ILE B 1 8 ? -9.086 -26.969 -17.656 1 98.19 8 ILE B O 1
ATOM 2301 N N . TYR B 1 9 ? -8.656 -28.844 -16.484 1 98.06 9 TYR B N 1
ATOM 2302 C CA . TYR B 1 9 ? -9.797 -29.531 -17.078 1 98.06 9 TYR B CA 1
ATOM 2303 C C . TYR B 1 9 ? -11.094 -28.781 -16.812 1 98.06 9 TYR B C 1
ATOM 2305 O O . TYR B 1 9 ? -11.906 -28.594 -17.719 1 98.06 9 TYR B O 1
ATOM 2313 N N . ASN B 1 10 ? -11.281 -28.391 -15.578 1 97.12 10 ASN B N 1
ATOM 2314 C CA . ASN B 1 10 ? -12.492 -27.688 -15.195 1 97.12 10 ASN B CA 1
ATOM 2315 C C . ASN B 1 10 ? -12.617 -26.344 -15.93 1 97.12 10 ASN B C 1
ATOM 2317 O O . ASN B 1 10 ? -13.719 -25.953 -16.328 1 97.12 10 ASN B O 1
ATOM 2321 N N . ILE B 1 11 ? -11.523 -25.641 -16.125 1 96.94 11 ILE B N 1
ATOM 2322 C CA . ILE B 1 11 ? -11.516 -24.359 -16.828 1 96.94 11 ILE B CA 1
ATOM 2323 C C . ILE B 1 11 ? -11.898 -24.578 -18.297 1 96.94 11 ILE B C 1
ATOM 2325 O O . ILE B 1 11 ? -12.711 -23.828 -18.844 1 96.94 11 ILE B O 1
ATOM 2329 N N . VAL B 1 12 ? -11.32 -25.562 -18.875 1 96.25 12 VAL B N 1
ATOM 2330 C CA . VAL B 1 12 ? -11.594 -25.859 -20.281 1 96.25 12 VAL B CA 1
ATOM 2331 C C . VAL B 1 12 ? -13.047 -26.281 -20.453 1 96.25 12 VAL B C 1
ATOM 2333 O O . VAL B 1 12 ? -13.695 -25.922 -21.438 1 96.25 12 VAL B O 1
ATOM 2336 N N . SER B 1 13 ? -13.594 -27 -19.516 1 93.88 13 SER B N 1
ATOM 2337 C CA . SER B 1 13 ? -14.961 -27.5 -19.562 1 93.88 13 SER B CA 1
ATOM 2338 C C . SER B 1 13 ? -15.977 -26.391 -19.312 1 93.88 13 SER B C 1
ATOM 2340 O O . SER B 1 13 ? -17.125 -26.469 -19.781 1 93.88 13 SER B O 1
ATOM 2342 N N . PHE B 1 14 ? -15.539 -25.438 -18.578 1 90.81 14 PHE B N 1
ATOM 2343 C CA . PHE B 1 14 ? -16.391 -24.297 -18.281 1 90.81 14 PHE B CA 1
ATOM 2344 C C . PHE B 1 14 ? -15.625 -22.984 -18.516 1 90.81 14 PHE B C 1
ATOM 2346 O O . PHE B 1 14 ? -15.32 -22.266 -17.578 1 90.81 14 PHE B O 1
ATOM 2353 N N . PRO B 1 15 ? -15.547 -22.625 -19.812 1 85.88 15 PRO B N 1
ATOM 2354 C CA . PRO B 1 15 ? -14.664 -21.516 -20.125 1 85.88 15 PRO B CA 1
ATOM 2355 C C . PRO B 1 15 ? -15.328 -20.156 -19.938 1 85.88 15 PRO B C 1
ATOM 2357 O O . PRO B 1 15 ? -15.406 -19.359 -20.891 1 85.88 15 PRO B O 1
ATOM 2360 N N .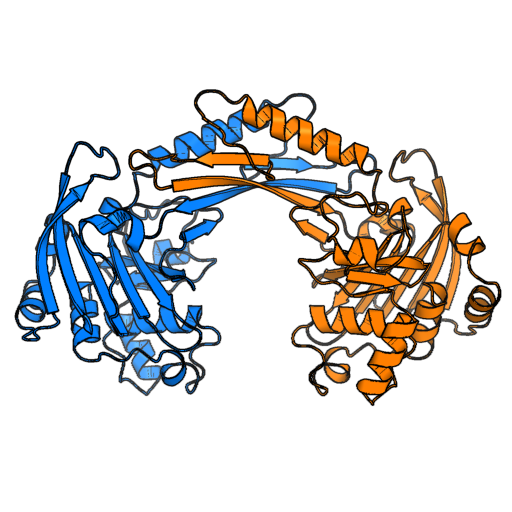 GLU B 1 16 ? -15.711 -19.875 -18.688 1 85.5 16 GLU B N 1
ATOM 2361 C CA . GLU B 1 16 ? -16.281 -18.578 -18.344 1 85.5 16 GLU B CA 1
ATOM 2362 C C . GLU B 1 16 ? -15.203 -17.609 -17.844 1 85.5 16 GLU B C 1
ATOM 2364 O O . GLU B 1 16 ? -14.391 -17.969 -16.984 1 85.5 16 GLU B O 1
ATOM 2369 N N . ARG B 1 17 ? -15.203 -16.453 -18.484 1 86.06 17 ARG B N 1
ATOM 2370 C CA . ARG B 1 17 ? -14.117 -15.523 -18.188 1 86.06 17 ARG B CA 1
ATOM 2371 C C . ARG B 1 17 ? -14.648 -14.203 -17.625 1 86.06 17 ARG B C 1
ATOM 2373 O O . ARG B 1 17 ? -13.875 -13.305 -17.312 1 86.06 17 ARG B O 1
ATOM 2380 N N . LYS B 1 18 ? -15.953 -14.039 -17.562 1 86.88 18 LYS B N 1
ATOM 2381 C CA . LYS B 1 18 ? -16.547 -12.812 -17.031 1 86.88 18 LYS B CA 1
ATOM 2382 C C . LYS B 1 18 ? -16.641 -12.867 -15.508 1 86.88 18 LYS B C 1
ATOM 2384 O O . LYS B 1 18 ? -17.703 -13.133 -14.953 1 86.88 18 LYS B O 1
ATOM 2389 N N . LEU B 1 19 ? -15.594 -12.609 -14.922 1 85.75 19 LEU B N 1
ATOM 2390 C CA . LEU B 1 19 ? -15.438 -12.766 -13.477 1 85.75 19 LEU B CA 1
ATOM 2391 C C . LEU B 1 19 ? -16.484 -11.945 -12.727 1 85.75 19 LEU B C 1
ATOM 2393 O O . LEU B 1 19 ? -17.078 -12.422 -11.758 1 85.75 19 LEU B O 1
ATOM 2397 N N . LYS B 1 20 ? -16.656 -10.688 -13.109 1 78.06 20 LYS B N 1
ATOM 2398 C CA . LYS B 1 20 ? -17.562 -9.781 -12.414 1 78.06 20 LYS B CA 1
ATOM 2399 C C . LYS B 1 20 ? -18.984 -10.359 -12.383 1 78.06 20 LYS B C 1
ATOM 2401 O O . LYS B 1 20 ? -19.656 -10.312 -11.352 1 78.06 20 LYS B O 1
ATOM 2406 N N . SER B 1 21 ? -19.406 -10.828 -13.492 1 76.69 21 SER B N 1
ATOM 2407 C CA . SER B 1 21 ? -20.75 -11.367 -13.609 1 76.69 21 SER B CA 1
ATOM 2408 C C . SER B 1 21 ? -20.922 -12.617 -12.758 1 76.69 21 SER B C 1
ATOM 2410 O O . SER B 1 21 ? -21.984 -12.836 -12.172 1 76.69 21 SER B O 1
ATOM 2412 N N . ILE B 1 22 ? -19.891 -13.305 -12.672 1 76.06 22 ILE B N 1
ATOM 2413 C CA . ILE B 1 22 ? -19.953 -14.578 -11.961 1 76.06 22 ILE B CA 1
ATOM 2414 C C . ILE B 1 22 ? -19.922 -14.336 -10.453 1 76.06 22 ILE B C 1
ATOM 2416 O O . ILE B 1 22 ? -20.672 -14.969 -9.695 1 76.06 22 ILE B O 1
ATOM 2420 N N . TYR B 1 23 ? -19.188 -13.352 -10.031 1 82 23 TYR B N 1
ATOM 2421 C CA . TYR B 1 23 ? -18.891 -13.328 -8.602 1 82 23 TYR B CA 1
ATOM 2422 C C . TYR B 1 23 ? -19.422 -12.055 -7.953 1 82 23 TYR B C 1
ATOM 2424 O O . TYR B 1 23 ? -19.531 -11.977 -6.73 1 82 23 TYR B O 1
ATOM 2432 N N . SER B 1 24 ? -19.609 -10.906 -8.609 1 69.25 24 SER B N 1
ATOM 2433 C CA . SER B 1 24 ? -20.156 -9.695 -8 1 69.25 24 SER B CA 1
ATOM 2434 C C . SER B 1 24 ? -21.625 -9.883 -7.617 1 69.25 24 SER B C 1
ATOM 2436 O O . SER B 1 24 ? -22.062 -9.375 -6.582 1 69.25 24 SER B O 1
ATOM 2438 N N . GLY B 1 25 ? -22.484 -10.516 -8.477 1 60.47 25 GLY B N 1
ATOM 2439 C CA . GLY B 1 25 ? -23.891 -10.703 -8.203 1 60.47 25 GLY B CA 1
ATOM 2440 C C . GLY B 1 25 ? -24.156 -11.516 -6.953 1 60.47 25 GLY B C 1
ATOM 2441 O O . GLY B 1 25 ? -25.125 -11.258 -6.234 1 60.47 25 GLY B O 1
ATOM 2442 N N . SER B 1 26 ? -23.281 -12.383 -6.707 1 58.75 26 SER B N 1
ATOM 2443 C CA . SER B 1 26 ? -23.531 -13.297 -5.594 1 58.75 26 SER B CA 1
ATOM 2444 C C . SER B 1 26 ? -22.844 -12.805 -4.32 1 58.75 26 SER B C 1
ATOM 2446 O O . SER B 1 26 ? -22.844 -13.5 -3.303 1 58.75 26 SER B O 1
ATOM 2448 N N . ASN B 1 27 ? -22.344 -11.531 -4.262 1 63.09 27 ASN B N 1
ATOM 2449 C CA . ASN B 1 27 ? -21.688 -10.938 -3.107 1 63.09 27 ASN B CA 1
ATOM 2450 C C . ASN B 1 27 ? -20.422 -11.711 -2.725 1 63.09 27 ASN B C 1
ATOM 2452 O O . ASN B 1 27 ? -20.078 -11.805 -1.543 1 63.09 27 ASN B O 1
ATOM 2456 N N . ARG B 1 28 ? -19.828 -12.414 -3.777 1 69.88 28 ARG B N 1
ATOM 2457 C CA . ARG B 1 28 ? -18.703 -13.305 -3.504 1 69.88 28 ARG B CA 1
ATOM 2458 C C . ARG B 1 28 ? -17.375 -12.578 -3.664 1 69.88 28 ARG B C 1
ATOM 2460 O O . ARG B 1 28 ? -16.328 -13.078 -3.24 1 69.88 28 ARG B O 1
ATOM 2467 N N . ALA B 1 29 ? -17.469 -11.414 -4.246 1 74.56 29 ALA B N 1
ATOM 2468 C CA . ALA B 1 29 ? -16.219 -10.711 -4.477 1 74.56 29 ALA B CA 1
ATOM 2469 C C . ALA B 1 29 ? -16.406 -9.203 -4.426 1 74.56 29 ALA B C 1
ATOM 2471 O O . ALA B 1 29 ? -17.328 -8.664 -5.047 1 74.56 29 ALA B O 1
ATOM 2472 N N . ASN B 1 30 ? -15.547 -8.555 -3.68 1 70.69 30 ASN B N 1
ATOM 2473 C CA . ASN B 1 30 ? -15.609 -7.105 -3.535 1 70.69 30 ASN B CA 1
ATOM 2474 C C . ASN B 1 30 ? -14.641 -6.402 -4.484 1 70.69 30 ASN B C 1
ATOM 2476 O O . ASN B 1 30 ? -14.711 -5.184 -4.656 1 70.69 30 ASN B O 1
ATOM 2480 N N . SER B 1 31 ? -13.773 -7.133 -5.102 1 78.75 31 SER B N 1
ATOM 2481 C CA . SER B 1 31 ? -12.773 -6.605 -6.02 1 78.75 31 SER B CA 1
ATOM 2482 C C . SER B 1 31 ? -12.422 -7.617 -7.102 1 78.75 31 SER B C 1
ATOM 2484 O O . SER B 1 31 ? -12.797 -8.789 -7.012 1 78.75 31 SER B O 1
ATOM 2486 N N . MET B 1 32 ? -11.75 -7.168 -8.086 1 85.81 32 MET B N 1
ATOM 2487 C CA . MET B 1 32 ? -11.305 -8.062 -9.156 1 85.81 32 MET B CA 1
ATOM 2488 C C . MET B 1 32 ? -10.281 -9.062 -8.641 1 85.81 32 MET B C 1
ATOM 2490 O O . MET B 1 32 ? -10.227 -10.203 -9.109 1 85.81 32 MET B O 1
ATOM 2494 N N . GLY B 1 33 ? -9.477 -8.641 -7.668 1 88.69 33 GLY B N 1
ATOM 2495 C CA . GLY B 1 33 ? -8.555 -9.562 -7.031 1 88.69 33 GLY B CA 1
ATOM 2496 C C . GLY B 1 33 ? -9.25 -10.703 -6.312 1 88.69 33 GLY B C 1
ATOM 2497 O O . GLY B 1 33 ? -8.859 -11.867 -6.461 1 88.69 33 GLY B O 1
ATOM 2498 N N . ASP B 1 34 ? -10.258 -10.344 -5.637 1 89.12 34 ASP B N 1
ATOM 2499 C CA . ASP B 1 34 ? -11.055 -11.344 -4.934 1 89.12 34 ASP B CA 1
ATOM 2500 C C . ASP B 1 34 ? -11.742 -12.289 -5.914 1 89.12 34 ASP B C 1
ATOM 2502 O O . ASP B 1 34 ? -11.82 -13.5 -5.676 1 89.12 34 ASP B O 1
ATOM 2506 N N . ALA B 1 35 ? -12.266 -11.711 -6.965 1 92.12 35 ALA B N 1
ATOM 2507 C CA . ALA B 1 35 ? -12.938 -12.508 -7.988 1 92.12 35 ALA B CA 1
ATOM 2508 C C . ALA B 1 35 ? -11.984 -13.523 -8.609 1 92.12 35 ALA B C 1
ATOM 2510 O O . ALA B 1 35 ? -12.344 -14.68 -8.805 1 92.12 35 ALA B O 1
ATOM 2511 N N . LEU B 1 36 ? -10.82 -13.117 -8.891 1 94.94 36 LEU B N 1
ATOM 2512 C CA . LEU B 1 36 ? -9.828 -14.023 -9.469 1 94.94 36 LEU B CA 1
ATOM 2513 C C . LEU B 1 36 ? -9.5 -15.148 -8.5 1 94.94 36 LEU B C 1
ATOM 2515 O O . LEU B 1 36 ? -9.375 -16.312 -8.906 1 94.94 36 LEU B O 1
ATOM 2519 N N . GLU B 1 37 ? -9.328 -14.828 -7.234 1 95.31 37 GLU B N 1
ATOM 2520 C CA . GLU B 1 37 ? -9.039 -15.844 -6.23 1 95.31 37 GLU B CA 1
ATOM 2521 C C . GLU B 1 37 ? -10.148 -16.891 -6.164 1 95.31 37 GLU B C 1
ATOM 2523 O O . GLU B 1 37 ? -9.883 -18.094 -6.102 1 95.31 37 GLU B O 1
ATOM 2528 N N . ASN B 1 38 ? -11.336 -16.406 -6.23 1 94 38 ASN B N 1
ATOM 2529 C CA . ASN B 1 38 ? -12.469 -17.328 -6.227 1 94 38 ASN B CA 1
ATOM 2530 C C . ASN B 1 38 ? -12.508 -18.188 -7.488 1 94 38 ASN B C 1
ATOM 2532 O O . ASN B 1 38 ? -12.836 -19.375 -7.43 1 94 38 ASN B O 1
ATOM 2536 N N . TYR B 1 39 ? -12.211 -17.578 -8.555 1 95.88 39 TYR B N 1
ATOM 2537 C CA . TYR B 1 39 ? -12.133 -18.297 -9.82 1 95.88 39 TYR B CA 1
ATOM 2538 C C . TYR B 1 39 ? -11.148 -19.453 -9.719 1 95.88 39 TYR B C 1
ATOM 2540 O O . TYR B 1 39 ? -11.445 -20.578 -10.156 1 95.88 39 TYR B O 1
ATOM 2548 N N . ILE B 1 40 ? -10.039 -19.156 -9.164 1 97.5 40 ILE B N 1
ATOM 2549 C CA . ILE B 1 40 ? -9 -20.172 -9.008 1 97.5 40 ILE B CA 1
ATOM 2550 C C . ILE B 1 40 ? -9.484 -21.266 -8.07 1 97.5 40 ILE B C 1
ATOM 2552 O O . ILE B 1 40 ? -9.344 -22.453 -8.367 1 97.5 40 ILE B O 1
ATOM 2556 N N . LYS B 1 41 ? -10.078 -20.891 -6.957 1 97.19 41 LYS B N 1
ATOM 2557 C CA . LYS B 1 41 ? -10.617 -21.891 -6.039 1 97.19 41 LYS B CA 1
ATOM 2558 C C . LYS B 1 41 ? -11.641 -22.781 -6.738 1 97.19 41 LYS B C 1
ATOM 2560 O O . LYS B 1 41 ? -11.586 -24.016 -6.609 1 97.19 41 LYS B O 1
ATOM 2565 N N . ASP B 1 42 ? -12.5 -22.172 -7.484 1 96.88 42 ASP B N 1
ATOM 2566 C CA . ASP B 1 42 ? -13.539 -22.922 -8.195 1 96.88 42 ASP B CA 1
ATOM 2567 C C . ASP B 1 42 ? -12.93 -23.844 -9.234 1 96.88 42 ASP B C 1
ATOM 2569 O O . ASP B 1 42 ? -13.422 -24.969 -9.445 1 96.88 42 ASP B O 1
ATOM 2573 N N . SER B 1 43 ? -11.945 -23.406 -9.828 1 97.81 43 SER B N 1
ATOM 2574 C CA . SER B 1 43 ? -11.32 -24.219 -10.859 1 97.81 43 SER B CA 1
ATOM 2575 C C . SER B 1 43 ? -10.695 -25.484 -10.258 1 97.81 43 SER B C 1
ATOM 2577 O O . SER B 1 43 ? -10.727 -26.547 -10.875 1 97.81 43 SER B O 1
ATOM 2579 N N . PHE B 1 44 ? -10.125 -25.375 -9.078 1 98.56 44 PHE B N 1
ATOM 2580 C CA . PHE B 1 44 ? -9.508 -26.531 -8.438 1 98.56 44 PHE B CA 1
ATOM 2581 C C . PHE B 1 44 ? -10.555 -27.422 -7.785 1 98.56 44 PHE B C 1
ATOM 2583 O O . PHE B 1 44 ? -10.383 -28.641 -7.707 1 98.56 44 PHE B O 1
ATOM 2590 N N . ALA B 1 45 ? -11.656 -26.781 -7.402 1 98.12 45 ALA B N 1
ATOM 2591 C CA . ALA B 1 45 ? -12.656 -27.516 -6.633 1 98.12 45 ALA B CA 1
ATOM 2592 C C . ALA B 1 45 ? -13.797 -27.984 -7.531 1 98.12 45 ALA B C 1
ATOM 2594 O O . ALA B 1 45 ? -14.648 -28.766 -7.105 1 98.12 45 ALA B O 1
ATOM 2595 N N . ASN B 1 46 ? -13.852 -27.562 -8.742 1 97 46 ASN B N 1
ATOM 2596 C CA . ASN B 1 46 ? -14.938 -27.844 -9.672 1 97 46 ASN B CA 1
ATOM 2597 C C . ASN B 1 46 ? -16.281 -27.359 -9.133 1 97 46 ASN B C 1
ATOM 2599 O O . ASN B 1 46 ? -17.25 -28.109 -9.094 1 97 46 ASN B O 1
ATOM 2603 N N . THR B 1 47 ? -16.297 -26.047 -8.781 1 95.62 47 THR B N 1
ATOM 2604 C CA . THR B 1 47 ? -17.516 -25.516 -8.18 1 95.62 47 THR B CA 1
ATOM 2605 C C . THR B 1 47 ? -18.016 -24.297 -8.961 1 95.62 47 THR B C 1
ATOM 2607 O O . THR B 1 47 ? -18.734 -23.453 -8.422 1 95.62 47 THR B O 1
ATOM 2610 N N . PHE B 1 48 ? -17.656 -24.219 -10.211 1 92.62 48 PHE B N 1
ATOM 2611 C CA . PHE B 1 48 ? -18.109 -23.109 -11.031 1 92.62 48 PHE B CA 1
ATOM 2612 C C . PHE B 1 48 ? -19.625 -23.016 -11.055 1 92.62 48 PHE B C 1
ATOM 2614 O O . PHE B 1 48 ? -20.188 -21.922 -11.07 1 92.62 48 PHE B O 1
ATOM 2621 N N . GLN B 1 49 ? -20.234 -24.125 -11.016 1 90.62 49 GLN B N 1
ATOM 2622 C CA . GLN B 1 49 ? -21.672 -24.156 -11.211 1 90.62 49 GLN B CA 1
ATOM 2623 C C . GLN B 1 49 ? -22.406 -24.438 -9.891 1 90.62 49 GLN B C 1
ATOM 2625 O O . GLN B 1 49 ? -23.594 -24.719 -9.883 1 90.62 49 GLN B O 1
ATOM 2630 N N . THR B 1 50 ? -21.672 -24.484 -8.852 1 91.75 50 THR B N 1
ATOM 2631 C CA . THR B 1 50 ? -22.297 -24.688 -7.547 1 91.75 50 THR B CA 1
ATOM 2632 C C . THR B 1 50 ? -22.891 -23.375 -7.027 1 91.75 50 THR B C 1
ATOM 2634 O O . THR B 1 50 ? -22.156 -22.469 -6.629 1 91.75 50 THR B O 1
ATOM 2637 N N . GLU B 1 51 ? -24.172 -23.297 -6.961 1 86.88 51 GLU B N 1
ATOM 2638 C CA . GLU B 1 51 ? -24.859 -22.062 -6.625 1 86.88 51 GLU B CA 1
ATOM 2639 C C . GLU B 1 51 ? -24.969 -21.875 -5.113 1 86.88 51 GLU B C 1
ATOM 2641 O O . GLU B 1 51 ? -24.828 -20.766 -4.605 1 86.88 51 GLU B O 1
ATOM 2646 N N . ASP B 1 52 ? -25.172 -22.984 -4.441 1 90.69 52 ASP B N 1
ATOM 2647 C CA . ASP B 1 52 ? -25.344 -22.922 -2.992 1 90.69 52 ASP B CA 1
ATOM 2648 C C . ASP B 1 52 ? -24 -22.719 -2.289 1 90.69 52 ASP B C 1
ATOM 2650 O O . ASP B 1 52 ? -23.094 -23.531 -2.432 1 90.69 52 ASP B O 1
ATOM 2654 N N . GLU B 1 53 ? -23.953 -21.688 -1.562 1 90.44 53 GLU B N 1
ATOM 2655 C CA . GLU B 1 53 ? -22.703 -21.312 -0.902 1 90.44 53 GLU B CA 1
ATOM 2656 C C . GLU B 1 53 ? -22.312 -22.359 0.151 1 90.44 53 GLU B C 1
ATOM 2658 O O . GLU B 1 53 ? -21.125 -22.625 0.357 1 90.44 53 GLU B O 1
ATOM 2663 N N . LYS B 1 54 ? -23.281 -22.906 0.818 1 92.25 54 LYS B N 1
ATOM 2664 C CA . LYS B 1 54 ? -22.984 -23.922 1.825 1 92.25 54 LYS B CA 1
ATOM 2665 C C . LYS B 1 54 ? -22.359 -25.156 1.19 1 92.25 54 LYS B C 1
ATOM 2667 O O . LYS B 1 54 ? -21.406 -25.719 1.735 1 92.25 54 LYS B O 1
ATOM 2672 N N . ASP B 1 55 ? -22.875 -25.547 0.074 1 95.12 55 ASP B N 1
ATOM 2673 C CA . ASP B 1 55 ? -22.312 -26.688 -0.66 1 95.12 55 ASP B CA 1
ATOM 2674 C C . ASP B 1 55 ? -20.906 -26.391 -1.155 1 95.12 55 ASP B C 1
ATOM 2676 O O . ASP B 1 55 ? -20.016 -27.234 -1.064 1 95.12 55 ASP B O 1
ATOM 2680 N N . ARG B 1 56 ? -20.812 -25.219 -1.639 1 94.38 56 ARG B N 1
ATOM 2681 C CA . ARG B 1 56 ? -19.516 -24.766 -2.1 1 94.38 56 ARG B CA 1
ATOM 2682 C C . ARG B 1 56 ? -18.484 -24.828 -0.973 1 94.38 56 ARG B C 1
ATOM 2684 O O . ARG B 1 56 ? -17.375 -25.328 -1.159 1 94.38 56 ARG B O 1
ATOM 2691 N N . MET B 1 57 ? -18.812 -24.438 0.156 1 95.06 57 MET B N 1
ATOM 2692 C CA . MET B 1 57 ? -17.938 -24.406 1.322 1 95.06 57 MET B CA 1
ATOM 2693 C C . MET B 1 57 ? -17.562 -25.828 1.746 1 95.06 57 MET B C 1
ATOM 2695 O O . MET B 1 57 ? -16.422 -26.078 2.139 1 95.06 57 MET B O 1
ATOM 2699 N N . LYS B 1 58 ? -18.5 -26.625 1.668 1 96.94 58 LYS B N 1
ATOM 2700 C CA . LYS B 1 58 ? -18.234 -28.031 2.014 1 96.94 58 LYS B CA 1
ATOM 2701 C C . LYS B 1 58 ? -17.203 -28.641 1.07 1 96.94 58 LYS B C 1
ATOM 2703 O O . LYS B 1 58 ? -16.312 -29.359 1.511 1 96.94 58 LYS B O 1
ATOM 2708 N N . ILE B 1 59 ? -17.391 -28.344 -0.146 1 97.75 59 ILE B N 1
ATOM 2709 C CA . ILE B 1 59 ? -16.469 -28.891 -1.136 1 97.75 59 ILE B CA 1
ATOM 2710 C C . ILE B 1 59 ? -15.07 -28.297 -0.916 1 97.75 59 ILE B C 1
ATOM 2712 O O . ILE B 1 59 ? -14.07 -29.016 -0.961 1 97.75 59 ILE B O 1
ATOM 2716 N N . PHE B 1 60 ? -15.016 -27 -0.661 1 97.81 60 PHE B N 1
ATOM 2717 C CA . PHE B 1 60 ? -13.734 -26.359 -0.371 1 97.81 60 PHE B CA 1
ATOM 2718 C C . PHE B 1 60 ? -13.062 -27.016 0.825 1 97.81 60 PHE B C 1
ATOM 2720 O O . PHE B 1 60 ? -11.852 -27.281 0.797 1 97.81 60 PHE B O 1
ATOM 2727 N N . ASN B 1 61 ? -13.82 -27.312 1.812 1 96.94 61 ASN B N 1
ATOM 2728 C CA . ASN B 1 61 ? -13.289 -27.938 3.018 1 96.94 61 ASN B CA 1
ATOM 2729 C C . ASN B 1 61 ? -12.703 -29.312 2.721 1 96.94 61 ASN B C 1
ATOM 2731 O O . ASN B 1 61 ? -11.75 -29.75 3.375 1 96.94 61 ASN B O 1
ATOM 2735 N N . GLN B 1 62 ? -13.242 -29.938 1.772 1 97.69 62 GLN B N 1
ATOM 2736 C CA . GLN B 1 62 ? -12.766 -31.266 1.388 1 97.69 62 GLN B CA 1
ATOM 2737 C C . GLN B 1 62 ? -11.492 -31.172 0.545 1 97.69 62 GLN B C 1
ATOM 2739 O O . GLN B 1 62 ? -10.617 -32.031 0.636 1 97.69 62 GLN B O 1
ATOM 2744 N N . LYS B 1 63 ? -11.414 -30.125 -0.196 1 98.31 63 LYS B N 1
ATOM 2745 C CA . LYS B 1 63 ? -10.359 -30.047 -1.201 1 98.31 63 LYS B CA 1
ATOM 2746 C C . LYS B 1 63 ? -9.164 -29.266 -0.679 1 98.31 63 LYS B C 1
ATOM 2748 O O . LYS B 1 63 ? -8.031 -29.484 -1.107 1 98.31 63 LYS B O 1
ATOM 2753 N N . PHE B 1 64 ? -9.422 -28.359 0.241 1 98.5 64 PHE B N 1
ATOM 2754 C CA . PHE B 1 64 ? -8.375 -27.453 0.68 1 98.5 64 PHE B CA 1
ATOM 2755 C C . PHE B 1 64 ? -8.125 -27.594 2.178 1 98.5 64 PHE B C 1
ATOM 2757 O O . PHE B 1 64 ? -9.07 -27.75 2.953 1 98.5 64 PHE B O 1
ATOM 2764 N N . SER B 1 65 ? -6.898 -27.5 2.523 1 98.19 65 SER B N 1
ATOM 2765 C CA . SER B 1 65 ? -6.547 -27.531 3.939 1 98.19 65 SER B CA 1
ATOM 2766 C C . SER B 1 65 ? -6.363 -26.125 4.492 1 98.19 65 SER B C 1
ATOM 2768 O O . SER B 1 65 ? -6.422 -25.922 5.707 1 98.19 65 SER B O 1
ATOM 2770 N N . TRP B 1 66 ? -6.117 -25.172 3.539 1 97.81 66 TRP B N 1
ATOM 2771 C CA . TRP B 1 66 ? -5.879 -23.781 3.959 1 97.81 66 TRP B CA 1
ATOM 2772 C C . TRP B 1 66 ? -6.375 -22.797 2.906 1 97.81 66 TRP B C 1
ATOM 2774 O O . TRP B 1 66 ? -6.141 -23 1.71 1 97.81 66 TRP B O 1
ATOM 2784 N N . LEU B 1 67 ? -7.117 -21.875 3.377 1 96.94 67 LEU B N 1
ATOM 2785 C CA . LEU B 1 67 ? -7.492 -20.703 2.594 1 96.94 67 LEU B CA 1
ATOM 2786 C C . LEU B 1 67 ? -7 -19.422 3.264 1 96.94 67 LEU B C 1
ATOM 2788 O O . LEU B 1 67 ? -7.547 -19 4.289 1 96.94 67 LEU B O 1
ATOM 2792 N N . GLY B 1 68 ? -6.012 -18.859 2.621 1 94 68 GLY B N 1
ATOM 2793 C CA . GLY B 1 68 ? -5.355 -17.703 3.225 1 94 68 GLY B CA 1
ATOM 2794 C C . GLY B 1 68 ? -5.812 -16.375 2.639 1 94 68 GLY B C 1
ATOM 2795 O O . GLY B 1 68 ? -6.941 -16.266 2.158 1 94 68 GLY B O 1
ATOM 2796 N N . SER B 1 69 ? -5.031 -15.383 2.939 1 85.62 69 SER B N 1
ATOM 2797 C CA . SER B 1 69 ? -5.238 -14.016 2.473 1 85.62 69 SER B CA 1
ATOM 2798 C C . SER B 1 69 ? -3.912 -13.312 2.225 1 85.62 69 SER B C 1
ATOM 2800 O O . SER B 1 69 ? -2.848 -13.922 2.33 1 85.62 69 SER B O 1
ATOM 2802 N N . GLN B 1 70 ? -4.008 -12.141 1.823 1 78.56 70 GLN B N 1
ATOM 2803 C CA . GLN B 1 70 ? -2.824 -11.336 1.554 1 78.56 70 GLN B CA 1
ATOM 2804 C C . GLN B 1 70 ? -1.894 -11.305 2.762 1 78.56 70 GLN B C 1
ATOM 2806 O O . GLN B 1 70 ? -0.67 -11.336 2.611 1 78.56 70 GLN B O 1
ATOM 2811 N N . ASN B 1 71 ? -2.445 -11.266 3.924 1 79.25 71 ASN B N 1
ATOM 2812 C CA . ASN B 1 71 ? -1.654 -11.164 5.145 1 79.25 71 ASN B CA 1
ATOM 2813 C C . ASN B 1 71 ? -1.391 -12.539 5.758 1 79.25 71 ASN B C 1
ATOM 2815 O O . ASN B 1 71 ? -0.646 -12.656 6.734 1 79.25 71 ASN B O 1
ATOM 2819 N N . ASN B 1 72 ? -1.949 -13.586 5.113 1 89.69 72 ASN B N 1
ATOM 2820 C CA . ASN B 1 72 ? -1.791 -14.953 5.598 1 89.69 72 ASN B CA 1
ATOM 2821 C C . ASN B 1 72 ? -1.468 -15.914 4.461 1 89.69 72 ASN B C 1
ATOM 2823 O O . ASN B 1 72 ? -2.293 -16.75 4.102 1 89.69 72 ASN B O 1
ATOM 2827 N N . PRO B 1 73 ? -0.292 -15.805 4.008 1 91.56 73 PRO B N 1
ATOM 2828 C CA . PRO B 1 73 ? 0.08 -16.688 2.9 1 91.56 73 PRO B CA 1
ATOM 2829 C C . PRO B 1 73 ? 0.213 -18.141 3.328 1 91.56 73 PRO B C 1
ATOM 2831 O O . PRO B 1 73 ? 0.424 -18.438 4.512 1 91.56 73 PRO B O 1
ATOM 2834 N N . PRO B 1 74 ? 0.123 -19.109 2.281 1 95.88 74 PRO B N 1
ATOM 2835 C CA . PRO B 1 74 ? -0.251 -18.891 0.882 1 95.88 74 PRO B CA 1
ATOM 2836 C C . PRO B 1 74 ? -1.747 -18.641 0.705 1 95.88 74 PRO B C 1
ATOM 2838 O O . PRO B 1 74 ? -2.512 -18.75 1.667 1 95.88 74 PRO B O 1
ATOM 2841 N N . ASP B 1 75 ? -2.158 -18.312 -0.466 1 96.44 75 ASP B N 1
ATOM 2842 C CA . ASP B 1 75 ? -3.572 -18.031 -0.704 1 96.44 75 ASP B CA 1
ATOM 2843 C C . ASP B 1 75 ? -4.414 -19.312 -0.566 1 96.44 75 ASP B C 1
ATOM 2845 O O . ASP B 1 75 ? -5.527 -19.266 -0.045 1 96.44 75 ASP B O 1
ATOM 2849 N N . ILE B 1 76 ? -3.918 -20.391 -1.089 1 97.81 76 ILE B N 1
ATOM 2850 C CA . ILE B 1 76 ? -4.625 -21.672 -1.069 1 97.81 76 ILE B CA 1
ATOM 2851 C C . ILE B 1 76 ? -3.635 -22.812 -0.822 1 97.81 76 ILE B C 1
ATOM 2853 O O . ILE B 1 76 ? -2.521 -22.797 -1.351 1 97.81 76 ILE B O 1
ATOM 2857 N N . MET B 1 77 ? -4.016 -23.75 0.008 1 98.38 77 MET B N 1
ATOM 2858 C CA . MET B 1 77 ? -3.326 -25.031 0.081 1 98.38 77 MET B CA 1
ATOM 2859 C C . MET B 1 77 ? -4.277 -26.188 -0.254 1 98.38 77 MET B C 1
ATOM 2861 O O . MET B 1 77 ? -5.309 -26.344 0.398 1 98.38 77 MET B O 1
ATOM 2865 N N . ILE B 1 78 ? -3.893 -26.891 -1.254 1 98.5 78 ILE B N 1
ATOM 2866 C CA . ILE B 1 78 ? -4.637 -28.109 -1.577 1 98.5 78 ILE B CA 1
ATOM 2867 C C . ILE B 1 78 ? -4.363 -29.172 -0.522 1 98.5 78 ILE B C 1
ATOM 2869 O O . ILE B 1 78 ? -3.213 -29.406 -0.146 1 98.5 78 ILE B O 1
ATOM 2873 N N . LYS B 1 79 ? -5.414 -29.766 -0.076 1 97.94 79 LYS B N 1
ATOM 2874 C CA . LYS B 1 79 ? -5.242 -30.828 0.911 1 97.94 79 LYS B CA 1
ATOM 2875 C C . LYS B 1 79 ? -4.367 -31.953 0.363 1 97.94 79 LYS B C 1
ATOM 2877 O O . LYS B 1 79 ? -4.688 -32.562 -0.666 1 97.94 79 LYS B O 1
ATOM 2882 N N . GLY B 1 80 ? -3.236 -32.188 1.045 1 96.94 80 GLY B N 1
ATOM 2883 C CA . GLY B 1 80 ? -2.326 -33.219 0.621 1 96.94 80 GLY B CA 1
ATOM 2884 C C . GLY B 1 80 ? -1.606 -32.906 -0.676 1 96.94 80 GLY B C 1
ATOM 2885 O O . GLY B 1 80 ? -0.958 -33.781 -1.265 1 96.94 80 GLY B O 1
ATOM 2886 N N . GLY B 1 81 ? -1.73 -31.672 -1.153 1 97.88 81 GLY B N 1
ATOM 2887 C CA . GLY B 1 81 ? -1.18 -31.312 -2.447 1 97.88 81 GLY B CA 1
ATOM 2888 C C . GLY B 1 81 ? -0.419 -30 -2.42 1 97.88 81 GLY B C 1
ATOM 2889 O O . GLY B 1 81 ? 0.25 -29.688 -1.435 1 97.88 81 GLY B O 1
ATOM 2890 N N . ASP B 1 82 ? -0.422 -29.312 -3.436 1 98.5 82 ASP B N 1
ATOM 2891 C CA . ASP B 1 82 ? 0.403 -28.125 -3.656 1 98.5 82 ASP B CA 1
ATOM 2892 C C . ASP B 1 82 ? -0.218 -26.891 -3.002 1 98.5 82 ASP B C 1
ATOM 2894 O O . ASP B 1 82 ? -1.391 -26.906 -2.623 1 98.5 82 ASP B O 1
ATOM 2898 N N . ALA B 1 83 ? 0.622 -25.891 -2.818 1 98.56 83 ALA B N 1
ATOM 2899 C CA . ALA B 1 83 ? 0.166 -24.562 -2.436 1 98.56 83 ALA B CA 1
ATOM 2900 C C . ALA B 1 83 ? -0.002 -23.672 -3.66 1 98.56 83 ALA B C 1
ATOM 2902 O O . ALA B 1 83 ? 0.612 -23.906 -4.703 1 98.56 83 ALA B O 1
ATOM 2903 N N . ILE B 1 84 ? -0.866 -22.641 -3.527 1 98.5 84 ILE B N 1
ATOM 2904 C CA . ILE B 1 84 ? -1.179 -21.766 -4.656 1 98.5 84 ILE B CA 1
ATOM 2905 C C . ILE B 1 84 ? -1.055 -20.312 -4.23 1 98.5 84 ILE B C 1
ATOM 2907 O O . ILE B 1 84 ? -1.534 -19.922 -3.162 1 98.5 84 ILE B O 1
ATOM 2911 N N . GLU B 1 85 ? -0.364 -19.578 -4.977 1 97 85 GLU B N 1
ATOM 2912 C CA . GLU B 1 85 ? -0.287 -18.125 -4.848 1 97 85 GLU B CA 1
ATOM 2913 C C . GLU B 1 85 ? -0.951 -17.438 -6.035 1 97 85 GLU B C 1
ATOM 2915 O O . GLU B 1 85 ? -0.601 -17.703 -7.188 1 97 85 GLU B O 1
ATOM 2920 N N . VAL B 1 86 ? -1.897 -16.547 -5.754 1 97.12 86 VAL B N 1
ATOM 2921 C CA . VAL B 1 86 ? -2.66 -15.883 -6.805 1 97.12 86 VAL B CA 1
ATOM 2922 C C . VAL B 1 86 ? -2.186 -14.445 -6.953 1 97.12 86 VAL B C 1
ATOM 2924 O O . VAL B 1 86 ? -2.031 -13.727 -5.961 1 97.12 86 VAL B O 1
ATOM 2927 N N . LYS B 1 87 ? -1.889 -14.047 -8.141 1 95.81 87 LYS B N 1
ATOM 2928 C CA . LYS B 1 87 ? -1.515 -12.672 -8.445 1 95.81 87 LYS B CA 1
ATOM 2929 C C . LYS B 1 87 ? -2.342 -12.125 -9.602 1 95.81 87 LYS B C 1
ATOM 2931 O O . LYS B 1 87 ? -2.568 -12.82 -10.594 1 95.81 87 LYS B O 1
ATOM 2936 N N . LYS B 1 88 ? -2.779 -10.891 -9.469 1 94.44 88 LYS B N 1
ATOM 2937 C CA . LYS B 1 88 ? -3.547 -10.203 -10.5 1 94.44 88 LYS B CA 1
ATOM 2938 C C . LYS B 1 88 ? -2.742 -9.062 -11.117 1 94.44 88 LYS B C 1
ATOM 2940 O O . LYS B 1 88 ? -2.057 -8.32 -10.398 1 94.44 88 LYS B O 1
ATOM 2945 N N . THR B 1 89 ? -2.75 -9.008 -12.406 1 94.25 89 THR B N 1
ATOM 2946 C CA . THR B 1 89 ? -2.17 -7.863 -13.094 1 94.25 89 THR B CA 1
ATOM 2947 C C . THR B 1 89 ? -3.211 -7.18 -13.977 1 94.25 89 THR B C 1
ATOM 2949 O O . THR B 1 89 ? -4.098 -7.84 -14.523 1 94.25 89 THR B O 1
ATOM 2952 N N . GLN B 1 90 ? -3.062 -5.914 -14.117 1 91.06 90 GLN B N 1
ATOM 2953 C CA . GLN B 1 90 ? -3.988 -5.16 -14.953 1 91.06 90 GLN B CA 1
ATOM 2954 C C . GLN B 1 90 ? -3.445 -5.008 -16.375 1 91.06 90 GLN B C 1
ATOM 2956 O O . GLN B 1 90 ? -4.211 -4.816 -17.312 1 91.06 90 GLN B O 1
ATOM 2961 N N . SER B 1 91 ? -2.139 -5.039 -16.453 1 90.31 91 SER B N 1
ATOM 2962 C CA . SER B 1 91 ? -1.506 -5.094 -17.766 1 90.31 91 SER B CA 1
ATOM 2963 C C . SER B 1 91 ? -0.853 -6.453 -18.016 1 90.31 91 SER B C 1
ATOM 2965 O O . SER B 1 91 ? -0.306 -7.055 -17.094 1 90.31 91 SER B O 1
ATOM 2967 N N . ALA B 1 92 ? -0.919 -6.996 -19.141 1 86.25 92 ALA B N 1
ATOM 2968 C CA . ALA B 1 92 ? -0.546 -8.359 -19.5 1 86.25 92 ALA B CA 1
ATOM 2969 C C . ALA B 1 92 ? 0.907 -8.648 -19.125 1 86.25 92 ALA B C 1
ATOM 2971 O O . ALA B 1 92 ? 1.238 -9.75 -18.688 1 86.25 92 ALA B O 1
ATOM 2972 N N . GLY B 1 93 ? 1.75 -7.703 -19.172 1 88.62 93 GLY B N 1
ATOM 2973 C CA . GLY B 1 93 ? 3.168 -7.969 -18.984 1 88.62 93 GLY B CA 1
ATOM 2974 C C . GLY B 1 93 ? 3.756 -7.27 -17.766 1 88.62 93 GLY B C 1
ATOM 2975 O O . GLY B 1 93 ? 4.973 -7.262 -17.578 1 88.62 93 GLY B O 1
ATOM 2976 N N . SER B 1 94 ? 2.883 -6.93 -16.922 1 93.19 94 SER B N 1
ATOM 2977 C CA . SER B 1 94 ? 3.371 -6.207 -15.758 1 93.19 94 SER B CA 1
ATOM 2978 C C . SER B 1 94 ? 4.027 -7.148 -14.758 1 93.19 94 SER B C 1
ATOM 2980 O O . SER B 1 94 ? 3.557 -8.273 -14.555 1 93.19 94 SER B O 1
ATOM 2982 N N . SER B 1 95 ? 5.109 -6.688 -14.188 1 95.69 95 SER B N 1
ATOM 2983 C CA . SER B 1 95 ? 5.793 -7.465 -13.156 1 95.69 95 SER B CA 1
ATOM 2984 C C . SER B 1 95 ? 4.887 -7.707 -11.961 1 95.69 95 SER B C 1
ATOM 2986 O O . SER B 1 95 ? 3.938 -6.957 -11.727 1 95.69 95 SER B O 1
ATOM 2988 N N . LEU B 1 96 ? 5.191 -8.766 -11.305 1 96.31 96 LEU B N 1
ATOM 2989 C CA . LEU B 1 96 ? 4.445 -9.109 -10.102 1 96.31 96 LEU B CA 1
ATOM 2990 C C . LEU B 1 96 ? 5.094 -8.492 -8.859 1 96.31 96 LEU B C 1
ATOM 2992 O O . LEU B 1 96 ? 6.277 -8.719 -8.602 1 96.31 96 LEU B O 1
ATOM 2996 N N . ALA B 1 97 ? 4.328 -7.734 -8.172 1 93.75 97 ALA B N 1
ATOM 2997 C CA . ALA B 1 97 ? 4.789 -7.215 -6.891 1 93.75 97 ALA B CA 1
ATOM 2998 C C . ALA B 1 97 ? 4.664 -8.266 -5.793 1 93.75 97 ALA B C 1
ATOM 3000 O O . ALA B 1 97 ? 3.582 -8.82 -5.578 1 93.75 97 ALA B O 1
ATOM 3001 N N . LEU B 1 98 ? 5.723 -8.523 -5.105 1 92.62 98 LEU B N 1
ATOM 3002 C CA . LEU B 1 98 ? 5.711 -9.508 -4.035 1 92.62 98 LEU B CA 1
ATOM 3003 C C . LEU B 1 98 ? 5.875 -8.844 -2.674 1 92.62 98 LEU B C 1
ATOM 3005 O O . LEU B 1 98 ? 5.828 -9.508 -1.639 1 92.62 98 LEU B O 1
ATOM 3009 N N . ASN B 1 99 ? 6.105 -7.543 -2.703 1 83.62 99 ASN B N 1
ATOM 3010 C CA . ASN B 1 99 ? 6.234 -6.734 -1.497 1 83.62 99 ASN B CA 1
ATOM 3011 C C . ASN B 1 99 ? 7.359 -7.242 -0.598 1 83.62 99 ASN B C 1
ATOM 3013 O O . ASN B 1 99 ? 8.484 -7.426 -1.054 1 83.62 99 ASN B O 1
ATOM 3017 N N . SER B 1 100 ? 7.098 -7.609 0.639 1 81.44 100 SER B N 1
ATOM 3018 C CA . SER B 1 100 ? 8.156 -7.898 1.603 1 81.44 100 SER B CA 1
ATOM 3019 C C . SER B 1 100 ? 8.688 -9.32 1.431 1 81.44 100 SER B C 1
ATOM 3021 O O . SER B 1 100 ? 9.75 -9.656 1.955 1 81.44 100 SER B O 1
ATOM 3023 N N . SER B 1 101 ? 7.98 -10.094 0.637 1 88.06 101 SER B N 1
ATOM 3024 C CA . SER B 1 101 ? 8.43 -11.477 0.458 1 88.06 101 SER B CA 1
ATOM 3025 C C . SER B 1 101 ? 9.117 -11.656 -0.89 1 88.06 101 SER B C 1
ATOM 3027 O O . SER B 1 101 ? 8.656 -11.133 -1.906 1 88.06 101 SER B O 1
ATOM 3029 N N . TYR B 1 102 ? 10.266 -12.32 -0.803 1 93.25 102 TYR B N 1
ATOM 3030 C CA . TYR B 1 102 ? 10.922 -12.633 -2.064 1 93.25 102 TYR B CA 1
ATOM 3031 C C . TYR B 1 102 ? 10.227 -13.789 -2.773 1 93.25 102 TYR B C 1
ATOM 3033 O O . TYR B 1 102 ? 9.391 -14.477 -2.18 1 93.25 102 TYR B O 1
ATOM 3041 N N . PRO B 1 103 ? 10.516 -13.977 -4.082 1 96.69 103 PRO B N 1
ATOM 3042 C CA . PRO B 1 103 ? 9.922 -15.094 -4.812 1 96.69 103 PRO B CA 1
ATOM 3043 C C . PRO B 1 103 ? 10.211 -16.453 -4.16 1 96.69 103 PRO B C 1
ATOM 3045 O O . PRO B 1 103 ? 11.273 -16.625 -3.564 1 96.69 103 PRO B O 1
ATOM 3048 N N . LYS B 1 104 ? 9.234 -17.312 -4.309 1 96.75 104 LYS B N 1
ATOM 3049 C CA . LYS B 1 104 ? 9.375 -18.625 -3.674 1 96.75 104 LYS B CA 1
ATOM 3050 C C . LYS B 1 104 ? 9.273 -19.75 -4.703 1 96.75 104 LYS B C 1
ATOM 3052 O O . LYS B 1 104 ? 8.336 -19.781 -5.496 1 96.75 104 LYS B O 1
ATOM 3057 N N . ALA B 1 105 ? 10.227 -20.609 -4.625 1 97.81 105 ALA B N 1
ATOM 3058 C CA . ALA B 1 105 ? 10.172 -21.828 -5.445 1 97.81 105 ALA B CA 1
ATOM 3059 C C . ALA B 1 105 ? 9.234 -22.859 -4.828 1 97.81 105 ALA B C 1
ATOM 3061 O O . ALA B 1 105 ? 8.648 -23.688 -5.539 1 97.81 105 ALA B O 1
ATOM 3062 N N . ASP B 1 106 ? 9.148 -22.859 -3.57 1 97.62 106 ASP B N 1
ATOM 3063 C CA . ASP B 1 106 ? 8.336 -23.719 -2.723 1 97.62 106 ASP B CA 1
ATOM 3064 C C . ASP B 1 106 ? 8.062 -23.062 -1.37 1 97.62 106 ASP B C 1
ATOM 3066 O O . ASP B 1 106 ? 8.547 -21.953 -1.101 1 97.62 106 ASP B O 1
ATOM 3070 N N . ILE B 1 107 ? 7.18 -23.688 -0.624 1 96.88 107 ILE B N 1
ATOM 3071 C CA . ILE B 1 107 ? 6.91 -23.141 0.699 1 96.88 107 ILE B CA 1
ATOM 3072 C C . ILE B 1 107 ? 7.258 -24.172 1.771 1 96.88 107 ILE B C 1
ATOM 3074 O O . ILE B 1 107 ? 7.102 -25.375 1.556 1 96.88 107 ILE B O 1
ATOM 3078 N N . HIS B 1 108 ? 7.695 -23.656 2.832 1 96.12 108 HIS B N 1
ATOM 3079 C CA . HIS B 1 108 ? 8.102 -24.484 3.957 1 96.12 108 HIS B CA 1
ATOM 3080 C C . HIS B 1 108 ? 7.297 -24.156 5.207 1 96.12 108 HIS B C 1
ATOM 3082 O O . HIS B 1 108 ? 7.051 -22.984 5.504 1 96.12 108 HIS B O 1
ATOM 3088 N N . ALA B 1 109 ? 6.992 -25.141 5.926 1 95.81 109 ALA B N 1
ATOM 3089 C CA . ALA B 1 109 ? 6.176 -24.984 7.125 1 95.81 109 ALA B CA 1
ATOM 3090 C C . ALA B 1 109 ? 6.922 -24.172 8.188 1 95.81 109 ALA B C 1
ATOM 3092 O O . ALA B 1 109 ? 6.301 -23.484 8.992 1 95.81 109 ALA B O 1
ATOM 3093 N N . ASN B 1 110 ? 8.188 -24.266 8.195 1 92.81 110 ASN B N 1
ATOM 3094 C CA . ASN B 1 110 ? 8.969 -23.594 9.234 1 92.81 110 ASN B CA 1
ATOM 3095 C C . ASN B 1 110 ? 9.266 -22.141 8.875 1 92.81 110 ASN B C 1
ATOM 3097 O O . ASN B 1 110 ? 9.938 -21.438 9.633 1 92.81 110 ASN B O 1
ATOM 3101 N N . SER B 1 111 ? 8.812 -21.703 7.781 1 89.69 111 SER B N 1
ATOM 3102 C CA . SER B 1 111 ? 9 -20.312 7.414 1 89.69 111 SER B CA 1
ATOM 3103 C C . SER B 1 111 ? 8.32 -19.375 8.406 1 89.69 111 SER B C 1
ATOM 3105 O O . SER B 1 111 ? 7.176 -19.609 8.797 1 89.69 111 SER B O 1
ATOM 3107 N N . PRO B 1 112 ? 9 -18.344 8.812 1 85 112 PRO B N 1
ATOM 3108 C CA . PRO B 1 112 ? 8.383 -17.375 9.734 1 85 112 PRO B CA 1
ATOM 3109 C C . PRO B 1 112 ? 7.199 -16.641 9.109 1 85 112 PRO B C 1
ATOM 3111 O O . PRO B 1 112 ? 6.395 -16.031 9.828 1 85 112 PRO B O 1
ATOM 3114 N N . MET B 1 113 ? 7.031 -16.719 7.812 1 84.81 113 MET B N 1
ATOM 3115 C CA . MET B 1 113 ? 5.969 -16 7.113 1 84.81 113 MET B CA 1
ATOM 3116 C C . MET B 1 113 ? 4.676 -16.812 7.113 1 84.81 113 MET B C 1
ATOM 3118 O O . MET B 1 113 ? 3.615 -16.297 6.754 1 84.81 113 MET B O 1
ATOM 3122 N N . ILE B 1 114 ? 4.75 -18.031 7.43 1 92.5 114 ILE B N 1
ATOM 3123 C CA . ILE B 1 114 ? 3.586 -18.906 7.469 1 92.5 114 ILE B CA 1
ATOM 3124 C C . ILE B 1 114 ? 2.975 -18.891 8.867 1 92.5 114 ILE B C 1
ATOM 3126 O O . ILE B 1 114 ? 3.684 -19.047 9.859 1 92.5 114 ILE B O 1
ATOM 3130 N N . THR B 1 115 ? 1.724 -18.641 8.969 1 93.81 115 THR B N 1
ATOM 3131 C CA . THR B 1 115 ? 1.044 -18.562 10.258 1 93.81 115 THR B CA 1
ATOM 3132 C C . THR B 1 115 ? 0.988 -19.938 10.922 1 93.81 115 THR B C 1
ATOM 3134 O O . THR B 1 115 ? 1.101 -20.969 10.258 1 93.81 115 THR B O 1
ATOM 3137 N N . LYS B 1 116 ? 0.765 -19.844 12.227 1 94.19 116 LYS B N 1
ATOM 3138 C CA . LYS B 1 116 ? 0.661 -21.078 12.984 1 94.19 116 LYS B CA 1
ATOM 3139 C C . LYS B 1 116 ? -0.504 -21.938 12.492 1 94.19 116 LYS B C 1
ATOM 3141 O O . LYS B 1 116 ? -0.372 -23.156 12.344 1 94.19 116 LYS B O 1
ATOM 3146 N N . GLU B 1 117 ? -1.661 -21.328 12.266 1 95.5 117 GLU B N 1
ATOM 3147 C CA . GLU B 1 117 ? -2.857 -22.031 11.797 1 95.5 117 GLU B CA 1
ATOM 3148 C C . GLU B 1 117 ? -2.6 -22.75 10.477 1 95.5 117 GLU B C 1
ATOM 3150 O O . GLU B 1 117 ? -3.053 -23.875 10.281 1 95.5 117 GLU B O 1
ATOM 3155 N N . CYS B 1 118 ? -1.889 -22.109 9.633 1 96.94 118 CYS B N 1
ATOM 3156 C CA . CYS B 1 118 ? -1.559 -22.719 8.352 1 96.94 118 CYS B CA 1
ATOM 3157 C C . CYS B 1 118 ? -0.6 -23.875 8.531 1 96.94 118 CYS B C 1
ATOM 3159 O O . CYS B 1 118 ? -0.741 -24.906 7.867 1 96.94 118 CYS B O 1
ATOM 3161 N N . LYS B 1 119 ? 0.349 -23.734 9.367 1 96.56 119 LYS B N 1
ATOM 3162 C CA . LYS B 1 119 ? 1.309 -24.797 9.656 1 96.56 119 LYS B CA 1
ATOM 3163 C C . LYS B 1 119 ? 0.604 -26.047 10.172 1 96.56 119 LYS B C 1
ATOM 3165 O O . LYS B 1 119 ? 1.005 -27.172 9.852 1 96.56 119 LYS B O 1
ATOM 3170 N N . GLU B 1 120 ? -0.42 -25.766 10.867 1 97 120 GLU B N 1
ATOM 3171 C CA . GLU B 1 120 ? -1.057 -26.875 11.578 1 97 120 GLU B CA 1
ATOM 3172 C C . GLU B 1 120 ? -2.281 -27.391 10.828 1 97 120 GLU B C 1
ATOM 3174 O O . GLU B 1 120 ? -2.939 -28.328 11.266 1 97 120 GLU B O 1
ATOM 3179 N N . CYS B 1 121 ? -2.584 -26.797 9.727 1 97.31 121 CYS B N 1
ATOM 3180 C CA . CYS B 1 121 ? -3.814 -27.125 9.016 1 97.31 121 CYS B CA 1
ATOM 3181 C C . CYS B 1 121 ? -3.754 -28.547 8.445 1 97.31 121 CYS B C 1
ATOM 3183 O O . CYS B 1 121 ? -4.789 -29.141 8.141 1 97.31 121 CYS B O 1
ATOM 3185 N N . GLU B 1 122 ? -2.635 -29.094 8.242 1 97.44 122 GLU B N 1
ATOM 3186 C CA . GLU B 1 122 ? -2.352 -30.469 7.879 1 97.44 122 GLU B CA 1
ATOM 3187 C C . GLU B 1 122 ? -0.902 -30.844 8.188 1 97.44 122 GLU B C 1
ATOM 3189 O O . GLU B 1 122 ? -0.122 -30 8.625 1 97.44 122 GLU B O 1
ATOM 3194 N N . ASP B 1 123 ? -0.609 -32.062 7.996 1 96.94 123 ASP B N 1
ATOM 3195 C CA . ASP B 1 123 ? 0.774 -32.5 8.18 1 96.94 123 ASP B CA 1
ATOM 3196 C C . ASP B 1 123 ? 1.599 -32.281 6.922 1 96.94 123 ASP B C 1
ATOM 3198 O O . ASP B 1 123 ? 1.38 -32.938 5.898 1 96.94 123 ASP B O 1
ATOM 3202 N N . TRP B 1 124 ? 2.508 -31.312 7.051 1 97.56 124 TRP B N 1
ATOM 3203 C CA . TRP B 1 124 ? 3.324 -30.984 5.883 1 97.56 124 TRP B CA 1
ATOM 3204 C C . TRP B 1 124 ? 4.621 -30.312 6.297 1 97.56 124 TRP B C 1
ATOM 3206 O O . TRP B 1 124 ? 4.703 -29.703 7.371 1 97.56 124 TRP B O 1
ATOM 3216 N N . THR B 1 125 ? 5.664 -30.5 5.508 1 97.44 125 THR B N 1
ATOM 3217 C CA . THR B 1 125 ? 6.949 -29.859 5.723 1 97.44 125 THR B CA 1
ATOM 3218 C C . THR B 1 125 ? 7.27 -28.891 4.586 1 97.44 125 THR B C 1
ATOM 3220 O O . THR B 1 125 ? 7.656 -27.75 4.824 1 97.44 125 THR B O 1
ATOM 3223 N N . THR B 1 126 ? 7.129 -29.438 3.367 1 97.56 126 THR B N 1
ATOM 3224 C CA . THR B 1 126 ? 7.352 -28.656 2.16 1 97.56 126 THR B CA 1
ATOM 3225 C C . THR B 1 126 ? 6.25 -28.906 1.138 1 97.56 126 THR B C 1
ATOM 3227 O O . THR B 1 126 ? 5.773 -30.031 0.99 1 97.56 126 THR B O 1
ATOM 3230 N N . LYS B 1 127 ? 5.793 -27.844 0.49 1 98 127 LYS B N 1
ATOM 3231 C CA . LYS B 1 127 ? 4.836 -27.953 -0.605 1 98 127 LYS B CA 1
ATOM 3232 C C . LYS B 1 127 ? 5.328 -27.203 -1.845 1 98 127 LYS B C 1
ATOM 3234 O O . LYS B 1 127 ? 5.914 -26.125 -1.738 1 98 127 LYS B O 1
ATOM 3239 N N . ASP B 1 128 ? 5.09 -27.828 -2.973 1 98.44 128 ASP B N 1
ATOM 3240 C CA . ASP B 1 128 ? 5.285 -27.094 -4.215 1 98.44 128 ASP B CA 1
ATOM 3241 C C . ASP B 1 128 ? 4.324 -25.906 -4.305 1 98.44 128 ASP B C 1
ATOM 3243 O O . ASP B 1 128 ? 3.209 -25.969 -3.787 1 98.44 128 ASP B O 1
ATOM 3247 N N . LEU B 1 129 ? 4.836 -24.906 -4.902 1 98.5 129 LEU B N 1
ATOM 3248 C CA . LEU B 1 129 ? 4.039 -23.688 -5.043 1 98.5 129 LEU B CA 1
ATOM 3249 C C . LEU B 1 129 ? 3.66 -23.469 -6.504 1 98.5 129 LEU B C 1
ATOM 3251 O O . LEU B 1 129 ? 4.504 -23.594 -7.395 1 98.5 129 LEU B O 1
ATOM 3255 N N . ILE B 1 130 ? 2.422 -23.156 -6.723 1 98.81 130 ILE B N 1
ATOM 3256 C CA . ILE B 1 130 ? 1.939 -22.766 -8.047 1 98.81 130 ILE B CA 1
ATOM 3257 C C . ILE B 1 130 ? 1.602 -21.281 -8.055 1 98.81 130 ILE B C 1
ATOM 3259 O O . ILE B 1 130 ? 0.781 -20.812 -7.262 1 98.81 130 ILE B O 1
ATOM 3263 N N . TYR B 1 131 ? 2.256 -20.562 -8.945 1 98.56 131 TYR B N 1
ATOM 3264 C CA . TYR B 1 131 ? 1.844 -19.188 -9.203 1 98.56 131 TYR B CA 1
ATOM 3265 C C . TYR B 1 131 ? 0.7 -19.141 -10.211 1 98.56 131 TYR B C 1
ATOM 3267 O O . TYR B 1 131 ? 0.856 -19.562 -11.359 1 98.56 131 TYR B O 1
ATOM 3275 N N . CYS B 1 132 ? -0.437 -18.656 -9.758 1 98.44 132 CYS B N 1
ATOM 3276 C CA . CYS B 1 132 ? -1.552 -18.359 -10.656 1 98.44 132 CYS B CA 1
ATOM 3277 C C . CYS B 1 132 ? -1.645 -16.875 -10.945 1 98.44 132 CYS B C 1
ATOM 3279 O O . CYS B 1 132 ? -2.113 -16.094 -10.109 1 98.44 132 CYS B O 1
ATOM 3281 N N . VAL B 1 133 ? -1.207 -16.5 -12.156 1 97.75 133 VAL B N 1
ATOM 3282 C CA . VAL B 1 133 ? -1.15 -15.094 -12.516 1 97.75 133 VAL B CA 1
ATOM 3283 C C . VAL B 1 133 ? -2.236 -14.773 -13.547 1 97.75 133 VAL B C 1
ATOM 3285 O O . VAL B 1 133 ? -2.188 -15.258 -14.68 1 97.75 133 VAL B O 1
ATOM 3288 N N . GLY B 1 134 ? -3.217 -13.938 -13.125 1 96.94 134 GLY B N 1
ATOM 3289 C CA . GLY B 1 134 ? -4.316 -13.562 -14 1 96.94 134 GLY B CA 1
ATOM 3290 C C . GLY B 1 134 ? -4.211 -12.133 -14.508 1 96.94 134 GLY B C 1
ATOM 3291 O O . GLY B 1 134 ? -4.031 -11.203 -13.727 1 96.94 134 GLY B O 1
ATOM 3292 N N . HIS B 1 135 ? -4.266 -12.031 -15.773 1 95.88 135 HIS B N 1
ATOM 3293 C CA . HIS B 1 135 ? -4.445 -10.719 -16.391 1 95.88 135 HIS B CA 1
ATOM 3294 C C . HIS B 1 135 ? -5.926 -10.383 -16.547 1 95.88 135 HIS B C 1
ATOM 3296 O O . HIS B 1 135 ? -6.641 -11.047 -17.312 1 95.88 135 HIS B O 1
ATOM 3302 N N . THR B 1 136 ? -6.34 -9.336 -15.844 1 94 136 THR B N 1
ATOM 3303 C CA . THR B 1 136 ? -7.762 -9.016 -15.836 1 94 136 THR B CA 1
ATOM 3304 C C . THR B 1 136 ? -8 -7.59 -16.312 1 94 136 THR B C 1
ATOM 3306 O O . THR B 1 136 ? -7.133 -6.723 -16.156 1 94 136 THR B O 1
ATOM 3309 N N . THR B 1 137 ? -9.078 -7.441 -16.969 1 90.94 137 THR B N 1
ATOM 3310 C CA . THR B 1 137 ? -9.648 -6.105 -17.094 1 90.94 137 THR B CA 1
ATOM 3311 C C . THR B 1 137 ? -10.555 -5.793 -15.906 1 90.94 137 THR B C 1
ATOM 3313 O O . THR B 1 137 ? -10.461 -6.445 -14.859 1 90.94 137 THR B O 1
ATOM 3316 N N . ASP B 1 138 ? -11.367 -4.797 -16.047 1 86.25 138 ASP B N 1
ATOM 3317 C CA . ASP B 1 138 ? -12.266 -4.438 -14.945 1 86.25 138 ASP B CA 1
ATOM 3318 C C . ASP B 1 138 ? -13.383 -5.469 -14.789 1 86.25 138 ASP B C 1
ATOM 3320 O O . ASP B 1 138 ? -14.062 -5.5 -13.758 1 86.25 138 ASP B O 1
ATOM 3324 N N . SER B 1 139 ? -13.508 -6.332 -15.812 1 87.56 139 SER B N 1
ATOM 3325 C CA . SER B 1 139 ? -14.664 -7.219 -15.703 1 87.56 139 SER B CA 1
ATOM 3326 C C . SER B 1 139 ? -14.305 -8.648 -16.094 1 87.56 139 SER B C 1
ATOM 3328 O O . SER B 1 139 ? -15 -9.594 -15.727 1 87.56 139 SER B O 1
ATOM 3330 N N . GLU B 1 140 ? -13.227 -8.812 -16.891 1 93.12 140 GLU B N 1
ATOM 3331 C CA . GLU B 1 140 ? -12.992 -10.133 -17.484 1 93.12 140 GLU B CA 1
ATOM 3332 C C . GLU B 1 140 ? -11.555 -10.594 -17.25 1 93.12 140 GLU B C 1
ATOM 3334 O O . GLU B 1 140 ? -10.656 -9.773 -17.062 1 93.12 140 GLU B O 1
ATOM 3339 N N . LEU B 1 141 ? -11.414 -11.914 -17.297 1 94.88 141 LEU B N 1
ATOM 3340 C CA . LEU B 1 141 ? -10.102 -12.562 -17.297 1 94.88 141 LEU B CA 1
ATOM 3341 C C . LEU B 1 141 ? -9.609 -12.789 -18.719 1 94.88 141 LEU B C 1
ATOM 3343 O O . LEU B 1 141 ? -10.25 -13.5 -19.5 1 94.88 141 LEU B O 1
ATOM 3347 N N . LYS B 1 142 ? -8.469 -12.211 -19.016 1 94.75 142 LYS B N 1
ATOM 3348 C CA . LYS B 1 142 ? -7.965 -12.297 -20.375 1 94.75 142 LYS B CA 1
ATOM 3349 C C . LYS B 1 142 ? -6.98 -13.453 -20.531 1 94.75 142 LYS B C 1
ATOM 3351 O O . LYS B 1 142 ? -6.906 -14.078 -21.594 1 94.75 142 LYS B O 1
ATOM 3356 N N . SER B 1 143 ? -6.266 -13.633 -19.453 1 95.94 143 SER B N 1
ATOM 3357 C CA . SER B 1 143 ? -5.305 -14.727 -19.5 1 95.94 143 SER B CA 1
ATOM 3358 C C . SER B 1 143 ? -4.949 -15.211 -18.109 1 95.94 143 SER B C 1
ATOM 3360 O O . SER B 1 143 ? -5.059 -14.461 -17.141 1 95.94 143 SER B O 1
ATOM 3362 N N . LEU B 1 144 ? -4.598 -16.484 -18.062 1 96.88 144 LEU B N 1
ATOM 3363 C CA . LEU B 1 144 ? -4.195 -17.125 -16.812 1 96.88 144 LEU B CA 1
ATOM 3364 C C . LEU B 1 144 ? -2.943 -17.969 -17.016 1 96.88 144 LEU B C 1
ATOM 3366 O O . LEU B 1 144 ? -2.924 -18.859 -17.859 1 96.88 144 LEU B O 1
ATOM 3370 N N . TRP B 1 145 ? -1.959 -17.609 -16.25 1 98 145 TRP B N 1
ATOM 3371 C CA . TRP B 1 145 ? -0.737 -18.406 -16.234 1 98 145 TRP B CA 1
ATOM 3372 C C . TRP B 1 145 ? -0.641 -19.219 -14.938 1 98 145 TRP B C 1
ATOM 3374 O O . TRP B 1 145 ? -0.805 -18.672 -13.844 1 98 145 TRP B O 1
ATOM 3384 N N . LEU B 1 146 ? -0.474 -20.469 -15.047 1 98.75 146 LEU B N 1
ATOM 3385 C CA . LEU B 1 146 ? -0.204 -21.359 -13.93 1 98.75 146 LEU B CA 1
ATOM 3386 C C . LEU B 1 146 ? 1.2 -21.938 -14.031 1 98.75 146 LEU B C 1
ATOM 3388 O O . LEU B 1 146 ? 1.476 -22.75 -14.914 1 98.75 146 LEU B O 1
ATOM 3392 N N . VAL B 1 147 ? 2.055 -21.531 -13.094 1 98.81 147 VAL B N 1
ATOM 3393 C CA . VAL B 1 147 ? 3.453 -21.922 -13.211 1 98.81 147 VAL B CA 1
ATOM 3394 C C . VAL B 1 147 ? 3.969 -22.406 -11.859 1 98.81 147 VAL B C 1
ATOM 3396 O O . VAL B 1 147 ? 3.754 -21.75 -10.836 1 98.81 147 VAL B O 1
ATOM 3399 N N . TYR B 1 148 ? 4.598 -23.547 -11.883 1 98.81 148 TYR B N 1
ATOM 3400 C CA . TYR B 1 148 ? 5.223 -24.016 -10.648 1 98.81 148 TYR B CA 1
ATOM 3401 C C . TYR B 1 148 ? 6.395 -23.109 -10.258 1 98.81 148 TYR B C 1
ATOM 3403 O O . TYR B 1 148 ? 7.18 -22.703 -11.117 1 98.81 148 TYR B O 1
ATOM 3411 N N . GLY B 1 149 ? 6.516 -22.875 -9.023 1 98.62 149 GLY B N 1
ATOM 3412 C CA . GLY B 1 149 ? 7.543 -21.984 -8.516 1 98.62 149 GLY B CA 1
ATOM 3413 C C . GLY B 1 149 ? 8.953 -22.453 -8.812 1 98.62 149 GLY B C 1
ATOM 3414 O O . GLY B 1 149 ? 9.844 -21.641 -9.055 1 98.62 149 GLY B O 1
ATOM 3415 N N . ASN B 1 150 ? 9.156 -23.75 -8.836 1 98.12 150 ASN B N 1
ATOM 3416 C CA . ASN B 1 150 ? 10.5 -24.297 -8.969 1 98.12 150 ASN B CA 1
ATOM 3417 C C . ASN B 1 150 ? 11.016 -24.188 -10.398 1 98.12 150 ASN B C 1
ATOM 3419 O O . ASN B 1 150 ? 12.203 -24.406 -10.656 1 98.12 150 ASN B O 1
ATOM 3423 N N . VAL B 1 151 ? 10.211 -23.812 -11.344 1 98.62 151 VAL B N 1
ATOM 3424 C CA . VAL B 1 151 ? 10.703 -23.547 -12.695 1 98.62 151 VAL B CA 1
ATOM 3425 C C . VAL B 1 151 ? 10.656 -22.047 -12.977 1 98.62 151 VAL B C 1
ATOM 3427 O O . VAL B 1 151 ? 10.961 -21.609 -14.094 1 98.62 151 VAL B O 1
ATOM 3430 N N . TYR B 1 152 ? 10.32 -21.281 -12.008 1 98.56 152 TYR B N 1
ATOM 3431 C CA . TYR B 1 152 ? 10.086 -19.844 -12.18 1 98.56 152 TYR B CA 1
ATOM 3432 C C . TYR B 1 152 ? 10.977 -19.031 -11.258 1 98.56 152 TYR B C 1
ATOM 3434 O O . TYR B 1 152 ? 11.633 -18.078 -11.695 1 98.56 152 TYR B O 1
ATOM 3442 N N . ALA B 1 153 ? 11.102 -19.422 -10.062 1 98.44 153 ALA B N 1
ATOM 3443 C CA . ALA B 1 153 ? 11.875 -18.703 -9.047 1 98.44 153 ALA B CA 1
ATOM 3444 C C . ALA B 1 153 ? 13.078 -19.531 -8.609 1 98.44 153 ALA B C 1
ATOM 3446 O O . ALA B 1 153 ? 13.008 -20.75 -8.539 1 98.44 153 ALA B O 1
ATOM 3447 N N . ALA B 1 154 ? 14.125 -18.891 -8.266 1 98.12 154 ALA B N 1
ATOM 3448 C CA . ALA B 1 154 ? 15.297 -19.547 -7.691 1 98.12 154 ALA B CA 1
ATOM 3449 C C . ALA B 1 154 ? 15.031 -20 -6.254 1 98.12 154 ALA B C 1
ATOM 3451 O O . ALA B 1 154 ? 14 -19.656 -5.672 1 98.12 154 ALA B O 1
ATOM 3452 N N . LYS B 1 155 ? 15.969 -20.766 -5.785 1 96.56 155 LYS B N 1
ATOM 3453 C CA . LYS B 1 155 ? 15.883 -21.203 -4.395 1 96.56 155 LYS B CA 1
ATOM 3454 C C . LYS B 1 155 ? 15.984 -20.031 -3.434 1 96.56 155 LYS B C 1
ATOM 3456 O O . LYS B 1 155 ? 16.578 -19 -3.764 1 96.56 155 LYS B O 1
ATOM 3461 N N . HIS B 1 156 ? 15.445 -20.234 -2.264 1 94.38 156 HIS B N 1
ATOM 3462 C CA . HIS B 1 156 ? 15.328 -19.141 -1.301 1 94.38 156 HIS B CA 1
ATOM 3463 C C . HIS B 1 156 ? 16.703 -18.594 -0.921 1 94.38 156 HIS B C 1
ATOM 3465 O O . HIS B 1 156 ? 16.844 -17.391 -0.664 1 94.38 156 HIS B O 1
ATOM 3471 N N . GLU B 1 157 ? 17.719 -19.469 -0.932 1 94.12 157 GLU B N 1
ATOM 3472 C CA . GLU B 1 157 ? 19.062 -19.031 -0.536 1 94.12 157 GLU B CA 1
ATOM 3473 C C . GLU B 1 157 ? 19.562 -17.891 -1.406 1 94.12 157 GLU B C 1
ATOM 3475 O O . GLU B 1 157 ? 20.281 -17 -0.931 1 94.12 157 GLU B O 1
ATOM 3480 N N . THR B 1 158 ? 19.141 -17.938 -2.625 1 94.5 158 THR B N 1
ATOM 3481 C CA . THR B 1 158 ? 19.547 -16.906 -3.576 1 94.5 158 THR B CA 1
ATOM 3482 C C . THR B 1 158 ? 19.062 -15.531 -3.113 1 94.5 158 THR B C 1
ATOM 3484 O O . THR B 1 158 ? 19.844 -14.57 -3.086 1 94.5 158 THR B O 1
ATOM 3487 N N . TYR B 1 159 ? 17.922 -15.422 -2.697 1 94.5 159 TYR B N 1
ATOM 3488 C CA . TYR B 1 159 ? 17.312 -14.156 -2.309 1 94.5 159 TYR B CA 1
ATOM 3489 C C . TYR B 1 159 ? 17.719 -13.766 -0.896 1 94.5 159 TYR B C 1
ATOM 3491 O O . TYR B 1 159 ? 17.953 -12.586 -0.616 1 94.5 159 TYR B O 1
ATOM 3499 N N . GLN B 1 160 ? 17.812 -14.719 -0.062 1 91.75 160 GLN B N 1
ATOM 3500 C CA . GLN B 1 160 ? 18.203 -14.469 1.32 1 91.75 160 GLN B CA 1
ATOM 3501 C C . GLN B 1 160 ? 19.609 -13.859 1.395 1 91.75 160 GLN B C 1
ATOM 3503 O O . GLN B 1 160 ? 19.875 -12.984 2.221 1 91.75 160 GLN B O 1
ATOM 3508 N N . ARG B 1 161 ? 20.438 -14.383 0.617 1 91.69 161 ARG B N 1
ATOM 3509 C CA . ARG B 1 161 ? 21.797 -13.859 0.585 1 91.69 161 ARG B CA 1
ATOM 3510 C C . ARG B 1 161 ? 21.797 -12.367 0.267 1 91.69 161 ARG B C 1
ATOM 3512 O O . ARG B 1 161 ? 22.484 -11.586 0.939 1 91.69 161 ARG B O 1
ATOM 3519 N N . ILE B 1 162 ? 21.109 -12.023 -0.745 1 91.25 162 ILE B N 1
ATOM 3520 C CA . ILE B 1 162 ? 21.031 -10.633 -1.164 1 91.25 162 ILE B CA 1
ATOM 3521 C C . ILE B 1 162 ? 20.406 -9.789 -0.053 1 91.25 162 ILE B C 1
ATOM 3523 O O . ILE B 1 162 ? 20.922 -8.727 0.292 1 91.25 162 ILE B O 1
ATOM 3527 N N . ARG B 1 163 ? 19.328 -10.203 0.442 1 91.19 163 ARG B N 1
ATOM 3528 C CA . ARG B 1 163 ? 18.625 -9.508 1.522 1 91.19 163 ARG B CA 1
ATOM 3529 C C . ARG B 1 163 ? 19.562 -9.281 2.713 1 91.19 163 ARG B C 1
ATOM 3531 O O . ARG B 1 163 ? 19.641 -8.172 3.24 1 91.19 163 ARG B O 1
ATOM 3538 N N . ASN B 1 164 ? 20.234 -10.297 3.125 1 90.06 164 ASN B N 1
ATOM 3539 C CA . ASN B 1 164 ? 21.125 -10.211 4.273 1 90.06 164 ASN B CA 1
ATOM 3540 C C . ASN B 1 164 ? 22.297 -9.266 4.004 1 90.06 164 ASN B C 1
ATOM 3542 O O . ASN B 1 164 ? 22.688 -8.492 4.883 1 90.06 164 ASN B O 1
ATOM 3546 N N . THR B 1 165 ? 22.844 -9.398 2.836 1 91.31 165 THR B N 1
ATOM 3547 C CA . THR B 1 165 ? 23.953 -8.523 2.465 1 91.31 165 THR B CA 1
ATOM 3548 C C . THR B 1 165 ? 23.531 -7.055 2.59 1 91.31 165 THR B C 1
ATOM 3550 O O . THR B 1 165 ? 24.266 -6.246 3.164 1 91.31 165 THR B O 1
ATOM 3553 N N . ILE B 1 166 ? 22.406 -6.75 2.119 1 90.38 166 ILE B N 1
ATOM 3554 C CA . ILE B 1 166 ? 21.906 -5.379 2.145 1 90.38 166 ILE B CA 1
ATOM 3555 C C . ILE B 1 166 ? 21.609 -4.965 3.582 1 90.38 166 ILE B C 1
ATOM 3557 O O . ILE B 1 166 ? 22.031 -3.895 4.027 1 90.38 166 ILE B O 1
ATOM 3561 N N . SER B 1 167 ? 20.844 -5.758 4.262 1 89.81 167 SER B N 1
ATOM 3562 C CA . SER B 1 167 ? 20.5 -5.473 5.652 1 89.81 167 SER B CA 1
ATOM 3563 C C . SER B 1 167 ? 21.75 -5.234 6.496 1 89.81 167 SER B C 1
ATOM 3565 O O . SER B 1 167 ? 21.812 -4.262 7.25 1 89.81 167 SER B O 1
ATOM 3567 N N . ASP B 1 168 ? 22.703 -6.102 6.359 1 88.44 168 ASP B N 1
ATOM 3568 C CA . ASP B 1 168 ? 23.953 -5.977 7.098 1 88.44 168 ASP B CA 1
ATOM 3569 C C . ASP B 1 168 ? 24.719 -4.723 6.676 1 88.44 168 ASP B C 1
ATOM 3571 O O . ASP B 1 168 ? 25.312 -4.043 7.516 1 88.44 168 ASP B O 1
ATOM 3575 N N . GLY B 1 169 ? 24.703 -4.48 5.406 1 86.12 169 GLY B N 1
ATOM 3576 C CA . GLY B 1 169 ? 25.344 -3.275 4.902 1 86.12 169 GLY B CA 1
ATOM 3577 C C . GLY B 1 169 ? 24.734 -2.002 5.457 1 86.12 169 GLY B C 1
ATOM 3578 O O . GLY B 1 169 ? 25.453 -1.065 5.816 1 86.12 169 GLY B O 1
ATOM 3579 N N . ILE B 1 170 ? 23.469 -1.971 5.516 1 87.38 170 ILE B N 1
ATOM 3580 C CA . ILE B 1 170 ? 22.75 -0.819 6.047 1 87.38 170 ILE B CA 1
ATOM 3581 C C . ILE B 1 170 ? 23.156 -0.585 7.5 1 87.38 170 ILE B C 1
ATOM 3583 O O . ILE B 1 170 ? 23.406 0.551 7.906 1 87.38 170 ILE B O 1
ATOM 3587 N N . LYS B 1 171 ? 23.281 -1.619 8.219 1 86.44 171 LYS B N 1
ATOM 3588 C CA . LYS B 1 171 ? 23.578 -1.536 9.641 1 86.44 171 LYS B CA 1
ATOM 3589 C C . LYS B 1 171 ? 24.969 -0.952 9.875 1 86.44 171 LYS B C 1
ATOM 3591 O O . LYS B 1 171 ? 25.281 -0.5 10.977 1 86.44 171 LYS B O 1
ATOM 3596 N N . THR B 1 172 ? 25.75 -1.007 8.852 1 85.19 172 THR B N 1
ATOM 3597 C CA . THR B 1 172 ? 27.125 -0.569 9.023 1 85.19 172 THR B CA 1
ATOM 3598 C C . THR B 1 172 ? 27.281 0.889 8.602 1 85.19 172 THR B C 1
ATOM 3600 O O . THR B 1 172 ? 28.375 1.452 8.703 1 85.19 172 THR B O 1
ATOM 3603 N N . ILE B 1 173 ? 26.25 1.409 8.094 1 84.62 173 ILE B N 1
ATOM 3604 C CA . ILE B 1 173 ? 26.328 2.809 7.688 1 84.62 173 ILE B CA 1
ATOM 3605 C C . ILE B 1 173 ? 26.625 3.682 8.906 1 84.62 173 ILE B C 1
ATOM 3607 O O . ILE B 1 173 ? 25.922 3.619 9.914 1 84.62 173 ILE B O 1
ATOM 3611 N N . SER B 1 174 ? 27.594 4.48 8.773 1 82.25 174 SER B N 1
ATOM 3612 C CA . SER B 1 174 ? 28.031 5.316 9.883 1 82.25 174 SER B CA 1
ATOM 3613 C C . SER B 1 174 ? 27.094 6.504 10.086 1 82.25 174 SER B C 1
ATOM 3615 O O . SER B 1 174 ? 26.375 6.902 9.164 1 82.25 174 SER B O 1
ATOM 3617 N N . ASP B 1 175 ? 27.016 7.051 11.234 1 79.19 175 ASP B N 1
ATOM 3618 C CA . ASP B 1 175 ? 26.344 8.297 11.586 1 79.19 175 ASP B CA 1
ATOM 3619 C C . ASP B 1 175 ? 24.828 8.102 11.68 1 79.19 175 ASP B C 1
ATOM 3621 O O . ASP B 1 175 ? 24.062 9.07 11.664 1 79.19 175 ASP B O 1
ATOM 3625 N N . VAL B 1 176 ? 24.469 6.84 11.523 1 82.19 176 VAL B N 1
ATOM 3626 C CA . VAL B 1 176 ? 23.062 6.543 11.711 1 82.19 176 VAL B CA 1
ATOM 3627 C C . VAL B 1 176 ? 22.891 5.387 12.688 1 82.19 176 VAL B C 1
ATOM 3629 O O . VAL B 1 176 ? 23.609 4.387 12.602 1 82.19 176 VAL B O 1
ATOM 3632 N N . VAL B 1 177 ? 22 5.59 13.633 1 82.12 177 VAL B N 1
ATOM 3633 C CA . VAL B 1 177 ? 21.734 4.52 14.586 1 82.12 177 VAL B CA 1
ATOM 3634 C C . VAL B 1 177 ? 20.531 3.705 14.125 1 82.12 177 VAL B C 1
ATOM 3636 O O . VAL B 1 177 ? 19.422 4.238 14.016 1 82.12 177 VAL B O 1
ATOM 3639 N N . PHE B 1 178 ? 20.797 2.449 13.883 1 87.19 178 PHE B N 1
ATOM 3640 C CA . PHE B 1 178 ? 19.734 1.576 13.391 1 87.19 178 PHE B CA 1
ATOM 3641 C C . PHE B 1 178 ? 19.141 0.758 14.531 1 87.19 178 PHE B C 1
ATOM 3643 O O . PHE B 1 178 ? 19.859 0.365 15.461 1 87.19 178 PHE B O 1
ATOM 3650 N N . SER B 1 179 ? 17.922 0.57 14.445 1 86.69 179 SER B N 1
ATOM 3651 C CA . SER B 1 179 ? 17.188 -0.24 15.414 1 86.69 179 SER B CA 1
ATOM 3652 C C . SER B 1 179 ? 16.859 -1.622 14.852 1 86.69 179 SER B C 1
ATOM 3654 O O . SER B 1 179 ? 16.92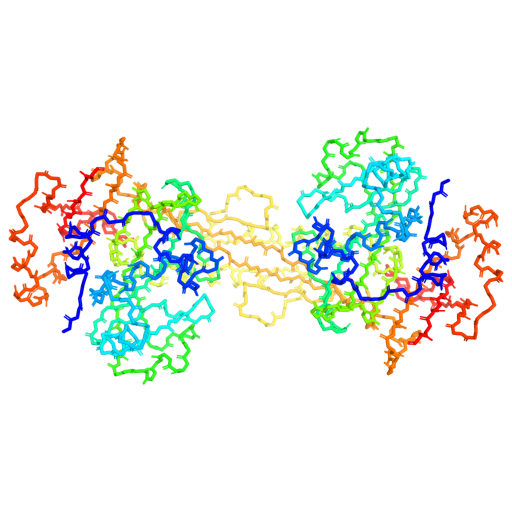2 -1.831 13.641 1 86.69 179 SER B O 1
ATOM 3656 N N . GLU B 1 180 ? 16.625 -2.582 15.758 1 81.56 180 GLU B N 1
ATOM 3657 C CA . GLU B 1 180 ? 16.219 -3.924 15.344 1 81.56 180 GLU B CA 1
ATOM 3658 C C . GLU B 1 180 ? 14.891 -3.896 14.594 1 81.56 180 GLU B C 1
ATOM 3660 O O . GLU B 1 180 ? 13.977 -3.152 14.961 1 81.56 180 GLU B O 1
ATOM 3665 N N . THR B 1 181 ? 14.797 -4.594 13.484 1 84.5 181 THR B N 1
ATOM 3666 C CA . THR B 1 181 ? 13.578 -4.625 12.68 1 84.5 181 THR B CA 1
ATOM 3667 C C . THR B 1 181 ? 13.547 -5.875 11.812 1 84.5 181 THR B C 1
ATOM 3669 O O . THR B 1 181 ? 14.57 -6.523 11.602 1 84.5 181 THR B O 1
ATOM 3672 N N . LYS B 1 182 ? 12.328 -6.23 11.43 1 77.94 182 LYS B N 1
ATOM 3673 C CA . LYS B 1 182 ? 12.148 -7.301 10.453 1 77.94 182 LYS B CA 1
ATOM 3674 C C . LYS B 1 182 ? 12.375 -6.789 9.031 1 77.94 182 LYS B C 1
ATOM 3676 O O . LYS B 1 182 ? 12.531 -7.578 8.094 1 77.94 182 LYS B O 1
ATOM 3681 N N . GLU B 1 183 ? 12.422 -5.496 8.883 1 88.12 183 GLU B N 1
ATOM 3682 C CA . GLU B 1 183 ? 12.688 -4.859 7.594 1 88.12 183 GLU B CA 1
ATOM 3683 C C . GLU B 1 183 ? 14.188 -4.82 7.301 1 88.12 183 GLU B C 1
ATOM 3685 O O . GLU B 1 183 ? 14.977 -5.445 8.008 1 88.12 183 GLU B O 1
ATOM 3690 N N . LEU B 1 184 ? 14.578 -4.203 6.215 1 90.81 184 LEU B N 1
ATOM 3691 C CA . LEU B 1 184 ? 16 -4.098 5.91 1 90.81 184 LEU B CA 1
ATOM 3692 C C . LEU B 1 184 ? 16.703 -3.209 6.926 1 90.81 184 LEU B C 1
ATOM 3694 O O . LEU B 1 184 ? 17.875 -3.426 7.234 1 90.81 184 LEU B O 1
ATOM 3698 N N . GLY B 1 185 ? 16.016 -2.244 7.402 1 90.31 185 GLY B N 1
ATOM 3699 C CA . GLY B 1 185 ? 16.562 -1.34 8.406 1 90.31 185 GLY B CA 1
ATOM 3700 C C . GLY B 1 185 ? 15.523 -0.385 8.969 1 90.31 185 GLY B C 1
ATOM 3701 O O . GLY B 1 185 ? 14.43 -0.252 8.414 1 90.31 185 GLY B O 1
ATOM 3702 N N . ARG B 1 186 ? 15.883 0.198 10.047 1 93.31 186 ARG B N 1
ATOM 3703 C CA . ARG B 1 186 ? 15.031 1.19 10.688 1 93.31 186 ARG B CA 1
ATOM 3704 C C . ARG B 1 186 ? 15.867 2.223 11.445 1 93.31 186 ARG B C 1
ATOM 3706 O O . ARG B 1 186 ? 16.812 1.87 12.141 1 93.31 186 ARG B O 1
ATOM 3713 N N . VAL B 1 187 ? 15.547 3.379 11.195 1 91.88 187 VAL B N 1
ATOM 3714 C CA . VAL B 1 187 ? 16.172 4.48 11.914 1 91.88 187 VAL B CA 1
ATOM 3715 C C . VAL B 1 187 ? 15.117 5.23 12.727 1 91.88 187 VAL B C 1
ATOM 3717 O O . VAL B 1 187 ? 14.141 5.746 12.164 1 91.88 187 VAL B O 1
ATOM 3720 N N . ASN B 1 188 ? 15.336 5.309 14.008 1 92.81 188 ASN B N 1
ATOM 3721 C CA . ASN B 1 188 ? 14.398 6.008 14.875 1 92.81 188 ASN B CA 1
ATOM 3722 C C . ASN B 1 188 ? 14.914 7.391 15.266 1 92.81 188 ASN B C 1
ATOM 3724 O O . ASN B 1 188 ? 16.125 7.633 15.234 1 92.81 188 ASN B O 1
ATOM 3728 N N . LYS B 1 189 ? 13.961 8.25 15.539 1 93.25 189 LYS B N 1
ATOM 3729 C CA . LYS B 1 189 ? 14.25 9.562 16.109 1 93.25 189 LYS B CA 1
ATOM 3730 C C . LYS B 1 189 ? 15.266 10.32 15.25 1 93.25 189 LYS B C 1
ATOM 3732 O O . LYS B 1 189 ? 16.281 10.781 15.758 1 93.25 189 LYS B O 1
ATOM 3737 N N . VAL B 1 190 ? 14.922 10.477 14.023 1 93.44 190 VAL B N 1
ATOM 3738 C CA . VAL B 1 190 ? 15.859 11.008 13.039 1 93.44 190 VAL B CA 1
ATOM 3739 C C . VAL B 1 190 ? 15.953 12.523 13.18 1 93.44 190 VAL B C 1
ATOM 3741 O O . VAL B 1 190 ? 16.875 13.148 12.664 1 93.44 190 VAL B O 1
ATOM 3744 N N . ASP B 1 191 ? 14.977 13.141 13.875 1 95.75 191 ASP B N 1
ATOM 3745 C CA . ASP B 1 191 ? 14.961 14.594 14.016 1 95.75 191 ASP B CA 1
ATOM 3746 C C . ASP B 1 191 ? 15.219 15.016 15.461 1 95.75 191 ASP B C 1
ATOM 3748 O O . ASP B 1 191 ? 15.211 14.18 16.359 1 95.75 191 ASP B O 1
ATOM 3752 N N . PRO B 1 192 ? 15.445 16.297 15.656 1 96.12 192 PRO B N 1
ATOM 3753 C CA . PRO B 1 192 ? 15.828 16.75 17 1 96.12 192 PRO B CA 1
ATOM 3754 C C . PRO B 1 192 ? 14.758 16.453 18.047 1 96.12 192 PRO B C 1
ATOM 3756 O O . PRO B 1 192 ? 15.086 16.172 19.203 1 96.12 192 PRO B O 1
ATOM 3759 N N . LEU B 1 193 ? 13.461 16.469 17.703 1 97.06 193 LEU B N 1
ATOM 3760 C CA . LEU B 1 193 ? 12.406 16.172 18.656 1 97.06 193 LEU B CA 1
ATOM 3761 C C . LEU B 1 193 ? 12.312 14.664 18.891 1 97.06 193 LEU B C 1
ATOM 3763 O O . LEU B 1 193 ? 11.664 14.219 19.844 1 97.06 193 LEU B O 1
ATOM 3767 N N . GLY B 1 194 ? 12.875 13.891 18 1 96.06 194 GLY B N 1
ATOM 3768 C CA . GLY B 1 194 ? 12.836 12.445 18.109 1 96.06 194 GLY B CA 1
ATOM 3769 C C . GLY B 1 194 ? 11.477 11.852 17.781 1 96.06 194 GLY B C 1
ATOM 3770 O O . GLY B 1 194 ? 11.07 10.852 18.359 1 96.06 194 GLY B O 1
ATOM 3771 N N . ILE B 1 195 ? 10.742 12.445 16.859 1 97.5 195 ILE B N 1
ATOM 3772 C CA . ILE B 1 195 ? 9.367 12.016 16.656 1 97.5 195 ILE B CA 1
ATOM 3773 C C . ILE B 1 195 ? 9.211 11.422 15.258 1 97.5 195 ILE B C 1
ATOM 3775 O O . ILE B 1 195 ? 8.102 11.094 14.836 1 97.5 195 ILE B O 1
ATOM 3779 N N . THR B 1 196 ? 10.242 11.406 14.453 1 97.19 196 THR B N 1
ATOM 3780 C CA . THR B 1 196 ? 10.195 10.891 13.094 1 97.19 196 THR B CA 1
ATOM 3781 C C . THR B 1 196 ? 11.062 9.633 12.961 1 97.19 196 THR B C 1
ATOM 3783 O O . THR B 1 196 ? 12.172 9.586 13.5 1 97.19 196 THR B O 1
ATOM 3786 N N . ASN B 1 197 ? 10.523 8.68 12.32 1 95.75 197 ASN B N 1
ATOM 3787 C CA . ASN B 1 197 ? 11.234 7.426 12.062 1 95.75 197 ASN B CA 1
ATOM 3788 C C . ASN B 1 197 ? 11.273 7.105 10.57 1 95.75 197 ASN B C 1
ATOM 3790 O O . ASN B 1 197 ? 10.43 7.574 9.805 1 95.75 197 ASN B O 1
ATOM 3794 N N . LEU B 1 198 ? 12.258 6.41 10.188 1 95.12 198 LEU B N 1
ATOM 3795 C CA . LEU B 1 198 ? 12.43 5.938 8.82 1 95.12 198 LEU B CA 1
ATOM 3796 C C . LEU B 1 198 ? 12.555 4.418 8.773 1 95.12 198 LEU B C 1
ATOM 3798 O O . LEU B 1 198 ? 13.438 3.852 9.422 1 95.12 198 LEU B O 1
ATOM 3802 N N . ARG B 1 199 ? 11.633 3.834 8.109 1 93.88 199 ARG B N 1
ATOM 3803 C CA . ARG B 1 199 ? 11.719 2.406 7.816 1 93.88 199 ARG B CA 1
ATOM 3804 C C . ARG B 1 199 ? 12.297 2.168 6.426 1 93.88 199 ARG B C 1
ATOM 3806 O O . ARG B 1 199 ? 11.953 2.875 5.477 1 93.88 199 ARG B O 1
ATOM 3813 N N . ILE B 1 200 ? 13.211 1.29 6.355 1 93.44 200 ILE B N 1
ATOM 3814 C CA . ILE B 1 200 ? 13.773 0.869 5.078 1 93.44 200 ILE B CA 1
ATOM 3815 C C . ILE B 1 200 ? 13.211 -0.496 4.691 1 93.44 200 ILE B C 1
ATOM 3817 O O . ILE B 1 200 ? 13.57 -1.515 5.285 1 93.44 200 ILE B O 1
ATOM 3821 N N . ARG B 1 201 ? 12.422 -0.494 3.676 1 92.75 201 ARG B N 1
ATOM 3822 C CA . ARG B 1 201 ? 11.688 -1.703 3.314 1 92.75 201 ARG B CA 1
ATOM 3823 C C . ARG B 1 201 ? 12.125 -2.221 1.947 1 92.75 201 ARG B C 1
ATOM 3825 O O . ARG B 1 201 ? 12.336 -1.436 1.02 1 92.75 201 ARG B O 1
ATOM 3832 N N . GLY B 1 202 ? 12.383 -3.467 1.966 1 92.5 202 GLY B N 1
ATOM 3833 C CA . GLY B 1 202 ? 12.609 -4.125 0.689 1 92.5 202 GLY B CA 1
ATOM 3834 C C . GLY B 1 202 ? 11.32 -4.523 -0.009 1 92.5 202 GLY B C 1
ATOM 3835 O O . GLY B 1 202 ? 10.438 -5.125 0.604 1 92.5 202 GLY B O 1
ATOM 3836 N N . MET B 1 203 ? 11.172 -4.176 -1.254 1 93.88 203 MET B N 1
ATOM 3837 C CA . MET B 1 203 ? 10.031 -4.543 -2.084 1 93.88 203 MET B CA 1
ATOM 3838 C C . MET B 1 203 ? 10.469 -5.398 -3.266 1 93.88 203 MET B C 1
ATOM 3840 O O . MET B 1 203 ? 11.078 -4.895 -4.211 1 93.88 203 MET B O 1
ATOM 3844 N N . TRP B 1 204 ? 10.062 -6.582 -3.229 1 95.5 204 TRP B N 1
ATOM 3845 C CA . TRP B 1 204 ? 10.477 -7.535 -4.254 1 95.5 204 TRP B CA 1
ATOM 3846 C C . TRP B 1 204 ? 9.516 -7.512 -5.438 1 95.5 204 TRP B C 1
ATOM 3848 O O . TRP B 1 204 ? 8.312 -7.324 -5.262 1 95.5 204 TRP B O 1
ATOM 3858 N N . GLN B 1 205 ? 10.094 -7.73 -6.57 1 96.62 205 GLN B N 1
ATOM 3859 C CA . GLN B 1 205 ? 9.32 -7.871 -7.805 1 96.62 205 GLN B CA 1
ATOM 3860 C C . GLN B 1 205 ? 9.914 -8.961 -8.695 1 96.62 205 GLN B C 1
ATOM 3862 O O . GLN B 1 205 ? 11.133 -9.086 -8.805 1 96.62 205 GLN B O 1
ATOM 3867 N N . ILE B 1 206 ? 9.047 -9.656 -9.305 1 97.88 206 ILE B N 1
ATOM 3868 C CA . ILE B 1 206 ? 9.492 -10.672 -10.258 1 97.88 206 ILE B CA 1
ATOM 3869 C C . ILE B 1 206 ? 8.789 -10.461 -11.594 1 97.88 206 ILE B C 1
ATOM 3871 O O . ILE B 1 206 ? 7.645 -10.008 -11.641 1 97.88 206 ILE B O 1
ATOM 3875 N N . GLU B 1 207 ? 9.484 -10.781 -12.633 1 98.06 207 GLU B N 1
ATOM 3876 C CA . GLU B 1 207 ? 8.906 -10.609 -13.961 1 98.06 207 GLU B CA 1
ATOM 3877 C C . GLU B 1 207 ? 7.695 -11.516 -14.156 1 98.06 207 GLU B C 1
ATOM 3879 O O . GLU B 1 207 ? 7.656 -12.625 -13.633 1 98.06 207 GLU B O 1
ATOM 3884 N N . ASN B 1 208 ? 6.77 -11.047 -14.914 1 97.81 208 ASN B N 1
ATOM 3885 C CA . ASN B 1 208 ? 5.57 -11.805 -15.266 1 97.81 208 ASN B CA 1
ATOM 3886 C C . ASN B 1 208 ? 5.918 -13.086 -16.016 1 97.81 208 ASN B C 1
ATOM 3888 O O . ASN B 1 208 ? 6.785 -13.094 -16.891 1 97.81 208 ASN B O 1
ATOM 3892 N N . PRO B 1 209 ? 5.289 -14.148 -15.664 1 97.75 209 PRO B N 1
ATOM 3893 C CA . PRO B 1 209 ? 5.578 -15.383 -16.406 1 97.75 209 PRO B CA 1
ATOM 3894 C C . PRO B 1 209 ? 5.395 -15.234 -17.906 1 97.75 209 PRO B C 1
ATOM 3896 O O . PRO B 1 209 ? 6.094 -15.883 -18.688 1 97.75 209 PRO B O 1
ATOM 3899 N N . ARG B 1 210 ? 4.449 -14.398 -18.297 1 96.19 210 ARG B N 1
ATOM 3900 C CA . ARG B 1 210 ? 4.238 -14.133 -19.719 1 96.19 210 ARG B CA 1
ATOM 3901 C C . ARG B 1 210 ? 5.531 -13.672 -20.391 1 96.19 210 ARG B C 1
ATOM 3903 O O . ARG B 1 210 ? 5.82 -14.055 -21.516 1 96.19 210 ARG B O 1
ATOM 3910 N N . LYS B 1 211 ? 6.223 -12.875 -19.703 1 96 211 LYS B N 1
ATOM 3911 C CA . LYS B 1 211 ? 7.488 -12.367 -20.219 1 96 211 LYS B CA 1
ATOM 3912 C C . LYS B 1 211 ? 8.602 -13.398 -20.047 1 96 211 LYS B C 1
ATOM 3914 O O . LYS B 1 211 ? 9.375 -13.633 -20.984 1 96 211 LYS B O 1
ATOM 3919 N N . VAL B 1 212 ? 8.711 -14.008 -18.953 1 97.38 212 VAL B N 1
ATOM 3920 C CA . VAL B 1 212 ? 9.766 -14.961 -18.625 1 97.38 212 VAL B CA 1
ATOM 3921 C C . VAL B 1 212 ? 9.75 -16.125 -19.609 1 97.38 212 VAL B C 1
ATOM 3923 O O . VAL B 1 212 ? 10.805 -16.578 -20.062 1 97.38 212 VAL B O 1
ATOM 3926 N N . PHE B 1 213 ? 8.547 -16.516 -19.953 1 97.69 213 PHE B N 1
ATOM 3927 C CA . PHE B 1 213 ? 8.406 -17.688 -20.797 1 97.69 213 PHE B CA 1
ATOM 3928 C C . PHE B 1 213 ? 7.934 -17.312 -22.203 1 97.69 213 PHE B C 1
ATOM 3930 O O . PHE B 1 213 ? 7.254 -18.094 -22.859 1 97.69 213 PHE B O 1
ATOM 3937 N N . SER B 1 214 ? 8.211 -16.156 -22.641 1 96.31 214 SER B N 1
ATOM 3938 C CA . SER B 1 214 ? 7.773 -15.664 -23.938 1 96.31 214 SER B CA 1
ATOM 3939 C C . SER B 1 214 ? 8.32 -16.531 -25.078 1 96.31 214 SER B C 1
ATOM 3941 O O . SER B 1 214 ? 7.734 -16.578 -26.156 1 96.31 214 SER B O 1
ATOM 3943 N N . TYR B 1 215 ? 9.391 -17.234 -24.812 1 95.69 215 TYR B N 1
ATOM 3944 C CA . TYR B 1 215 ? 9.992 -18.094 -25.828 1 95.69 215 TYR B CA 1
ATOM 3945 C C . TYR B 1 215 ? 9.18 -19.375 -26 1 95.69 215 TYR B C 1
ATOM 3947 O O . TYR B 1 215 ? 9.352 -20.094 -26.984 1 95.69 215 TYR B O 1
ATOM 3955 N N . LEU B 1 216 ? 8.273 -19.656 -25.078 1 96.88 216 LEU B N 1
ATOM 3956 C CA . LEU B 1 216 ? 7.406 -20.828 -25.172 1 96.88 216 LEU B CA 1
ATOM 3957 C C . LEU B 1 216 ? 6.051 -20.438 -25.766 1 96.88 216 LEU B C 1
ATOM 3959 O O . LEU B 1 216 ? 5.406 -21.25 -26.438 1 96.88 216 LEU B O 1
ATOM 3963 N N . HIS B 1 217 ? 5.621 -19.25 -25.375 1 94.25 217 HIS B N 1
ATOM 3964 C CA . HIS B 1 217 ? 4.305 -18.797 -25.797 1 94.25 217 HIS B CA 1
ATOM 3965 C C . HIS B 1 217 ? 4.262 -17.281 -25.922 1 94.25 217 HIS B C 1
ATOM 3967 O O . HIS B 1 217 ? 4.551 -16.562 -24.953 1 94.25 217 HIS B O 1
ATOM 3973 N N . LYS B 1 218 ? 3.928 -16.844 -27.094 1 87.25 218 LYS B N 1
ATOM 3974 C CA . LYS B 1 218 ? 3.719 -15.414 -27.312 1 87.25 218 LYS B CA 1
ATOM 3975 C C . LYS B 1 218 ? 2.23 -15.078 -27.375 1 87.25 218 LYS B C 1
ATOM 3977 O O . LYS B 1 218 ? 1.479 -15.727 -28.109 1 87.25 218 LYS B O 1
ATOM 3982 N N . THR B 1 219 ? 1.864 -14.227 -26.375 1 74.25 219 THR B N 1
ATOM 3983 C CA . THR B 1 219 ? 0.448 -13.898 -26.266 1 74.25 219 THR B CA 1
ATOM 3984 C C . THR B 1 219 ? -0.061 -13.281 -27.578 1 74.25 219 THR B C 1
ATOM 3986 O O . THR B 1 219 ? 0.633 -12.477 -28.203 1 74.25 219 THR B O 1
ATOM 3989 N N . GLY B 1 220 ? -1.135 -13.773 -28 1 70.88 220 GLY B N 1
ATOM 3990 C CA . GLY B 1 220 ? -1.769 -13.305 -29.219 1 70.88 220 GLY B CA 1
ATOM 3991 C C . GLY B 1 220 ? -3.07 -12.562 -28.984 1 70.88 220 GLY B C 1
ATOM 3992 O O . GLY B 1 220 ? -3.295 -12.039 -27.891 1 70.88 220 GLY B O 1
ATOM 3993 N N . GLY B 1 221 ? -3.854 -12.414 -29.859 1 76.75 221 GLY B N 1
ATOM 3994 C CA . GLY B 1 221 ? -5.133 -11.727 -29.969 1 76.75 221 GLY B CA 1
ATOM 3995 C C . GLY B 1 221 ? -6.297 -12.539 -29.453 1 76.75 221 GLY B C 1
ATOM 3996 O O . GLY B 1 221 ? -7.457 -12.227 -29.734 1 76.75 221 GLY B O 1
ATOM 3997 N N . ASN B 1 222 ? -5.957 -13.617 -28.641 1 85.94 222 ASN B N 1
ATOM 3998 C CA . ASN B 1 222 ? -7.051 -14.445 -28.141 1 85.94 222 ASN B CA 1
ATOM 3999 C C . ASN B 1 222 ? -7.859 -13.711 -27.078 1 85.94 222 ASN B C 1
ATOM 4001 O O . ASN B 1 222 ? -7.348 -12.805 -26.422 1 85.94 222 ASN B O 1
ATOM 4005 N N . GLU B 1 223 ? -9.094 -14.172 -26.969 1 88.94 223 GLU B N 1
ATOM 4006 C CA . GLU B 1 223 ? -9.984 -13.578 -25.984 1 88.94 223 GLU B CA 1
ATOM 4007 C C . GLU B 1 223 ? -9.633 -14.062 -24.578 1 88.94 223 GLU B C 1
ATOM 4009 O O . GLU B 1 223 ? -9.75 -13.305 -23.609 1 88.94 223 GLU B O 1
ATOM 4014 N N . PHE B 1 224 ? -9.266 -15.344 -24.516 1 94 224 PHE B N 1
ATOM 4015 C CA . PHE B 1 224 ? -8.914 -15.984 -23.25 1 94 224 PHE B CA 1
ATOM 4016 C C . PHE B 1 224 ? -7.82 -17.031 -23.453 1 94 224 PHE B C 1
ATOM 4018 O O . PHE B 1 224 ? -7.93 -17.875 -24.344 1 94 224 PHE B O 1
ATOM 4025 N N . GLU B 1 225 ? -6.781 -16.906 -22.625 1 95.75 225 GLU B N 1
ATOM 4026 C CA . GLU B 1 225 ? -5.676 -17.859 -22.734 1 95.75 225 GLU B CA 1
ATOM 4027 C C . GLU B 1 225 ? -5.312 -18.438 -21.359 1 95.75 225 GLU B C 1
ATOM 4029 O O . GLU B 1 225 ? -5.293 -17.703 -20.359 1 95.75 225 GLU B O 1
ATOM 4034 N N . VAL B 1 226 ? -5.137 -19.719 -21.359 1 97 226 VAL B N 1
ATOM 4035 C CA . VAL B 1 226 ? -4.586 -20.406 -20.203 1 97 226 VAL B CA 1
ATOM 4036 C C . VAL B 1 226 ? -3.27 -21.078 -20.578 1 97 226 VAL B C 1
ATOM 4038 O O . VAL B 1 226 ? -3.205 -21.828 -21.547 1 97 226 VAL B O 1
ATOM 4041 N N . VAL B 1 227 ? -2.234 -20.719 -19.875 1 98.06 227 VAL B N 1
ATOM 4042 C CA . VAL B 1 227 ? -0.922 -21.328 -20.094 1 98.06 227 VAL B CA 1
ATOM 4043 C C . VAL B 1 227 ? -0.402 -21.922 -18.797 1 98.06 227 VAL B C 1
ATOM 4045 O O . VAL B 1 227 ? -0.328 -21.25 -17.781 1 98.06 227 VAL B O 1
ATOM 4048 N N . CYS B 1 228 ? -0.058 -23.156 -18.875 1 98.69 228 CYS B N 1
ATOM 4049 C CA . CYS B 1 228 ? 0.396 -23.891 -17.688 1 98.69 228 CYS B CA 1
ATOM 4050 C C . CYS B 1 228 ? 1.732 -24.562 -17.953 1 98.69 228 CYS B C 1
ATOM 4052 O O . CYS B 1 228 ? 1.918 -25.203 -18.984 1 98.69 228 CYS B O 1
ATOM 4054 N N . ILE B 1 229 ? 2.652 -24.375 -17.047 1 98.75 229 ILE B N 1
ATOM 4055 C CA . ILE B 1 229 ? 3.963 -25 -17.141 1 98.75 229 ILE B CA 1
ATOM 4056 C C . ILE B 1 229 ? 4.199 -25.906 -15.93 1 98.75 229 ILE B C 1
ATOM 4058 O O . ILE B 1 229 ? 4.242 -25.406 -14.797 1 98.75 229 ILE B O 1
ATOM 4062 N N . ILE B 1 230 ? 4.398 -27.203 -16.188 1 98.75 230 ILE B N 1
ATOM 4063 C CA . ILE B 1 230 ? 4.555 -28.203 -15.133 1 98.75 230 ILE B CA 1
ATOM 4064 C C . ILE B 1 230 ? 5.824 -29 -15.375 1 98.75 230 ILE B C 1
ATOM 4066 O O . ILE B 1 230 ? 6 -29.594 -16.438 1 98.75 230 ILE B O 1
ATOM 4070 N N . PRO B 1 231 ? 6.688 -29.047 -14.383 1 98.69 231 PRO B N 1
ATOM 4071 C CA . PRO B 1 231 ? 7.797 -30 -14.555 1 98.69 231 PRO B CA 1
ATOM 4072 C C . PRO B 1 231 ? 7.32 -31.422 -14.812 1 98.69 231 PRO B C 1
ATOM 4074 O O . PRO B 1 231 ? 6.352 -31.875 -14.203 1 98.69 231 PRO B O 1
ATOM 4077 N N . ILE B 1 232 ? 8 -32.125 -15.633 1 98.56 232 ILE B N 1
ATOM 4078 C CA . ILE B 1 232 ? 7.582 -33.469 -16 1 98.56 232 ILE B CA 1
ATOM 4079 C C . ILE B 1 232 ? 7.555 -34.375 -14.773 1 98.56 232 ILE B C 1
ATOM 4081 O O . ILE B 1 232 ? 6.66 -35.188 -14.625 1 98.56 232 ILE B O 1
ATOM 4085 N N . SER B 1 233 ? 8.555 -34.219 -13.891 1 97.94 233 SER B N 1
ATOM 4086 C CA . SER B 1 233 ? 8.586 -35 -12.664 1 97.94 233 SER B CA 1
ATOM 4087 C C . SER B 1 233 ? 7.312 -34.812 -11.852 1 97.94 233 SER B C 1
ATOM 4089 O O . SER B 1 233 ? 6.758 -35.75 -11.305 1 97.94 233 SER B O 1
ATOM 4091 N N . LYS B 1 234 ? 6.828 -33.594 -11.797 1 98.31 234 LYS B N 1
ATOM 4092 C CA . LYS B 1 234 ? 5.586 -33.312 -11.094 1 98.31 234 LYS B CA 1
ATOM 4093 C C . LYS B 1 234 ? 4.375 -33.844 -11.844 1 98.31 234 LYS B C 1
ATOM 4095 O O . LYS B 1 234 ? 3.492 -34.469 -11.242 1 98.31 234 LYS B O 1
ATOM 4100 N N . TYR B 1 235 ? 4.332 -33.625 -13.109 1 98.31 235 TYR B N 1
ATOM 4101 C CA . TYR B 1 235 ? 3.26 -34.125 -13.961 1 98.31 235 TYR B CA 1
ATOM 4102 C C . TYR B 1 235 ? 3.074 -35.625 -13.766 1 98.31 235 TYR B C 1
ATOM 4104 O O . TYR B 1 235 ? 1.952 -36.094 -13.57 1 98.31 235 TYR B O 1
ATOM 4112 N N . ASP B 1 236 ? 4.172 -36.312 -13.688 1 97.88 236 ASP B N 1
ATOM 4113 C CA . ASP B 1 236 ? 4.152 -37.75 -13.594 1 97.88 236 ASP B CA 1
ATOM 4114 C C . ASP B 1 236 ? 3.682 -38.219 -12.219 1 97.88 236 ASP B C 1
ATOM 4116 O O . ASP B 1 236 ? 3.215 -39.344 -12.062 1 97.88 236 ASP B O 1
ATOM 4120 N N . SER B 1 237 ? 3.836 -37.344 -11.281 1 97.62 237 SER B N 1
ATOM 4121 C CA . SER B 1 237 ? 3.473 -37.719 -9.914 1 97.62 237 SER B CA 1
ATOM 4122 C C . SER B 1 237 ? 1.965 -37.625 -9.703 1 97.62 237 SER B C 1
ATOM 4124 O O . SER B 1 237 ? 1.442 -38.125 -8.711 1 97.62 237 SER B O 1
ATOM 4126 N N . PHE B 1 238 ? 1.195 -37.031 -10.633 1 98.19 238 PHE B N 1
ATOM 4127 C CA . PHE B 1 238 ? -0.245 -36.875 -10.477 1 98.19 238 PHE B CA 1
ATOM 4128 C C . PHE B 1 238 ? -0.962 -38.188 -10.68 1 98.19 238 PHE B C 1
ATOM 4130 O O . PHE B 1 238 ? -0.446 -39.094 -11.352 1 98.19 238 PHE B O 1
ATOM 4137 N N . PRO B 1 239 ? -2.1 -38.312 -10.117 1 97.5 239 PRO B N 1
ATOM 4138 C CA . PRO B 1 239 ? -2.885 -39.531 -10.328 1 97.5 239 PRO B CA 1
ATOM 4139 C C . PRO B 1 239 ? -3.191 -39.781 -11.805 1 97.5 239 PRO B C 1
ATOM 4141 O O . PRO B 1 239 ? -3.412 -38.844 -12.562 1 97.5 239 PRO B O 1
ATOM 4144 N N . MET B 1 240 ? -3.266 -41.062 -12.102 1 97.69 240 MET B N 1
ATOM 4145 C CA . MET B 1 240 ? -3.539 -41.469 -13.477 1 97.69 240 MET B CA 1
ATOM 4146 C C . MET B 1 240 ? -4.875 -40.906 -13.953 1 97.69 240 MET B C 1
ATOM 4148 O O . MET B 1 240 ? -5.012 -40.5 -15.109 1 97.69 240 MET B O 1
ATOM 4152 N N . GLU B 1 241 ? -5.805 -40.844 -13.07 1 97.31 241 GLU B N 1
ATOM 4153 C CA . GLU B 1 241 ? -7.133 -40.344 -13.414 1 97.31 241 GLU B CA 1
ATOM 4154 C C . GLU B 1 241 ? -7.062 -38.875 -13.898 1 97.31 241 GLU B C 1
ATOM 4156 O O . GLU B 1 241 ? -7.719 -38.531 -14.875 1 97.31 241 GLU B O 1
ATOM 4161 N N . SER B 1 242 ? -6.273 -38.094 -13.258 1 97.75 242 SER B N 1
ATOM 4162 C CA . SER B 1 242 ? -6.113 -36.688 -13.633 1 97.75 242 SER B CA 1
ATOM 4163 C C . SER B 1 242 ? -5.422 -36.562 -14.984 1 97.75 242 SER B C 1
ATOM 4165 O O . SER B 1 242 ? -5.836 -35.75 -15.828 1 97.75 242 SER B O 1
ATOM 4167 N N . LYS B 1 243 ? -4.402 -37.281 -15.195 1 97.81 243 LYS B N 1
ATOM 4168 C CA . LYS B 1 243 ? -3.664 -37.25 -16.453 1 97.81 243 LYS B CA 1
ATOM 4169 C C . LYS B 1 243 ? -4.543 -37.719 -17.609 1 97.81 243 LYS B C 1
ATOM 4171 O O . LYS B 1 243 ? -4.516 -37.094 -18.688 1 97.81 243 LYS B O 1
ATOM 4176 N N . GLN B 1 244 ? -5.34 -38.688 -17.344 1 97.25 244 GLN B N 1
ATOM 4177 C CA . GLN B 1 244 ? -6.234 -39.188 -18.391 1 97.25 244 GLN B CA 1
ATOM 4178 C C . GLN B 1 244 ? -7.309 -38.156 -18.734 1 97.25 244 GLN B C 1
ATOM 4180 O O . GLN B 1 244 ? -7.695 -38.031 -19.891 1 97.25 244 GLN B O 1
ATOM 4185 N N . LYS B 1 245 ? -7.777 -37.5 -17.75 1 96.25 245 LYS B N 1
ATOM 4186 C CA . LYS B 1 245 ? -8.797 -36.5 -17.953 1 96.25 245 LYS B CA 1
ATOM 4187 C C . LYS B 1 245 ? -8.305 -35.406 -18.938 1 96.25 245 LYS B C 1
ATOM 4189 O O . LYS B 1 245 ? -9.016 -35.062 -19.875 1 96.25 245 LYS B O 1
ATOM 4194 N N . ILE B 1 246 ? -7.133 -34.969 -18.75 1 96.5 246 ILE B N 1
ATOM 4195 C CA . ILE B 1 246 ? -6.625 -33.875 -19.594 1 96.5 246 ILE B CA 1
ATOM 4196 C C . ILE B 1 246 ? -6.336 -34.438 -20.984 1 96.5 246 ILE B C 1
ATOM 4198 O O . ILE B 1 246 ? -6.531 -33.719 -21.984 1 96.5 246 ILE B O 1
ATOM 4202 N N . LYS B 1 247 ? -5.891 -35.656 -21.062 1 95.31 247 LYS B N 1
ATOM 4203 C CA . LYS B 1 247 ? -5.582 -36.281 -22.344 1 95.31 247 LYS B CA 1
ATOM 4204 C C . LYS B 1 247 ? -6.852 -36.5 -23.156 1 95.31 247 LYS B C 1
ATOM 4206 O O . LYS B 1 247 ? -6.797 -36.625 -24.391 1 95.31 247 LYS B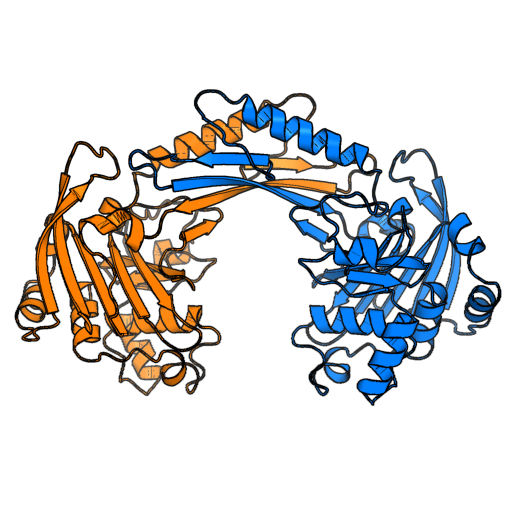 O 1
ATOM 4211 N N . SER B 1 248 ? -7.902 -36.562 -22.469 1 95.38 248 SER B N 1
ATOM 4212 C CA . SER B 1 248 ? -9.164 -36.875 -23.125 1 95.38 248 SER B CA 1
ATOM 4213 C C . SER B 1 248 ? -9.789 -35.625 -23.75 1 95.38 248 SER B C 1
ATOM 4215 O O . SER B 1 248 ? -10.781 -35.719 -24.469 1 95.38 248 SER B O 1
ATOM 4217 N N . ILE B 1 249 ? -9.227 -34.469 -23.422 1 95.81 249 ILE B N 1
ATOM 4218 C CA . ILE B 1 249 ? -9.773 -33.25 -23.969 1 95.81 249 ILE B CA 1
ATOM 4219 C C . ILE B 1 249 ? -9.539 -33.188 -25.469 1 95.81 249 ILE B C 1
ATOM 4221 O O . ILE B 1 249 ? -8.398 -33.219 -25.938 1 95.81 249 ILE B O 1
ATOM 4225 N N . ILE B 1 250 ? -10.672 -33.188 -26.172 1 91.81 250 ILE B N 1
ATOM 4226 C CA . ILE B 1 250 ? -10.609 -33.062 -27.625 1 91.81 250 ILE B CA 1
ATOM 4227 C C . ILE B 1 250 ? -11.07 -31.656 -28.031 1 91.81 250 ILE B C 1
ATOM 4229 O O . ILE B 1 250 ? -12.273 -31.422 -28.203 1 91.81 250 ILE B O 1
ATOM 4233 N N . ASP B 1 251 ? -10.312 -30.734 -28.062 1 92.06 251 ASP B N 1
ATOM 4234 C CA . ASP B 1 251 ? -10.516 -29.344 -28.438 1 92.06 251 ASP B CA 1
ATOM 4235 C C . ASP B 1 251 ? -9.289 -28.797 -29.172 1 92.06 251 ASP B C 1
ATOM 4237 O O . ASP B 1 251 ? -8.164 -28.906 -28.672 1 92.06 251 ASP B O 1
ATOM 4241 N N . LYS B 1 252 ? -9.477 -28.234 -30.312 1 93.12 252 LYS B N 1
ATOM 4242 C CA . LYS B 1 252 ? -8.391 -27.719 -31.125 1 93.12 252 LYS B CA 1
ATOM 4243 C C . LYS B 1 252 ? -7.672 -26.562 -30.422 1 93.12 252 LYS B C 1
ATOM 4245 O O . LYS B 1 252 ? -6.535 -26.234 -30.75 1 93.12 252 LYS B O 1
ATOM 4250 N N . LYS B 1 253 ? -8.359 -26 -29.484 1 94.56 253 LYS B N 1
ATOM 4251 C CA . LYS B 1 253 ? -7.805 -24.859 -28.75 1 94.56 253 LYS B CA 1
ATOM 4252 C C . LYS B 1 253 ? -6.941 -25.328 -27.594 1 94.56 253 LYS B C 1
ATOM 4254 O O . LYS B 1 253 ? -6.312 -24.516 -26.906 1 94.56 253 LYS B O 1
ATOM 4259 N N . PHE B 1 254 ? -6.977 -26.656 -27.359 1 96.94 254 PHE B N 1
ATOM 4260 C CA . PHE B 1 254 ? -6.266 -27.25 -26.219 1 96.94 254 PHE B CA 1
ATOM 4261 C C . PHE B 1 254 ? -5.055 -28.047 -26.703 1 96.94 254 PHE B C 1
ATOM 4263 O O . PHE B 1 254 ? -5.125 -28.75 -27.719 1 96.94 254 PHE B O 1
ATOM 4270 N N . SER B 1 255 ? -3.906 -27.859 -26.047 1 97.25 255 SER B N 1
ATOM 4271 C CA . SER B 1 255 ? -2.715 -28.609 -26.438 1 97.25 255 SER B CA 1
ATOM 4272 C C . SER B 1 255 ? -1.84 -28.922 -25.234 1 97.25 255 SER B C 1
ATOM 4274 O O . SER B 1 255 ? -1.873 -28.203 -24.234 1 97.25 255 SER B O 1
ATOM 4276 N N . ILE B 1 256 ? -1.114 -30.031 -25.25 1 97.75 256 ILE B N 1
ATOM 4277 C CA . ILE B 1 256 ? -0.096 -30.453 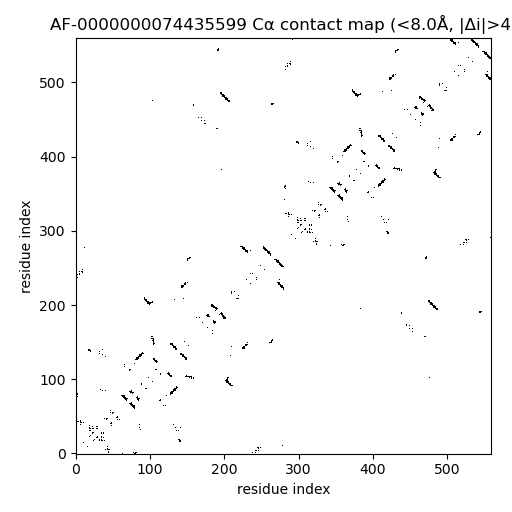-24.281 1 97.75 256 ILE B CA 1
ATOM 4278 C C . ILE B 1 256 ? 1.188 -30.812 -25.031 1 97.75 256 ILE B C 1
ATOM 4280 O O . ILE B 1 256 ? 1.183 -31.703 -25.875 1 97.75 256 ILE B O 1
ATOM 4284 N N . ASP B 1 257 ? 2.262 -30.109 -24.688 1 97.75 257 ASP B N 1
ATOM 4285 C CA . ASP B 1 257 ? 3.533 -30.344 -25.375 1 97.75 257 ASP B CA 1
ATOM 4286 C C . ASP B 1 257 ? 4.668 -30.516 -24.375 1 97.75 257 ASP B C 1
ATOM 4288 O O . ASP B 1 257 ? 4.602 -29.984 -23.25 1 97.75 257 ASP B O 1
ATOM 4292 N N . ASP B 1 258 ? 5.676 -31.25 -24.781 1 98.25 258 ASP B N 1
ATOM 4293 C CA . ASP B 1 258 ? 6.926 -31.297 -24.016 1 98.25 258 ASP B CA 1
ATOM 4294 C C . ASP B 1 258 ? 7.848 -30.141 -24.406 1 98.25 258 ASP B C 1
ATOM 4296 O O . ASP B 1 258 ? 8.07 -29.891 -25.594 1 98.25 258 ASP B O 1
ATOM 4300 N N . VAL B 1 259 ? 8.289 -29.5 -23.375 1 98.5 259 VAL B N 1
ATOM 4301 C CA . VAL B 1 259 ? 9.164 -28.359 -23.641 1 98.5 259 VAL B CA 1
ATOM 4302 C C . VAL B 1 259 ? 10.305 -28.344 -22.625 1 98.5 259 VAL B C 1
ATOM 4304 O O . VAL B 1 259 ? 10.258 -29.031 -21.609 1 98.5 259 VAL B O 1
ATOM 4307 N N . ASP B 1 260 ? 11.352 -27.594 -22.984 1 98.44 260 ASP B N 1
ATOM 4308 C CA . ASP B 1 260 ? 12.461 -27.328 -22.062 1 98.44 260 ASP B CA 1
ATOM 4309 C C . ASP B 1 260 ? 12.414 -25.891 -21.547 1 98.44 260 ASP B C 1
ATOM 4311 O O . ASP B 1 260 ? 12.211 -24.953 -22.328 1 98.44 260 ASP B O 1
ATOM 4315 N N . VAL B 1 261 ? 12.578 -25.781 -20.266 1 98.44 261 VAL B N 1
ATOM 4316 C CA . VAL B 1 261 ? 12.586 -24.453 -19.641 1 98.44 261 VAL B CA 1
ATOM 4317 C C . VAL B 1 261 ? 13.922 -24.234 -18.953 1 98.44 261 VAL B C 1
ATOM 4319 O O . VAL B 1 261 ? 14.531 -25.172 -18.422 1 98.44 261 VAL B O 1
ATOM 4322 N N . LYS B 1 262 ? 14.352 -23 -18.875 1 98 262 LYS B N 1
ATOM 4323 C CA . LYS B 1 262 ? 15.586 -22.672 -18.172 1 98 262 LYS B CA 1
ATOM 4324 C C . LYS B 1 262 ? 15.445 -22.906 -16.672 1 98 262 LYS B C 1
ATOM 4326 O O . LYS B 1 262 ? 14.422 -22.562 -16.078 1 98 262 LYS B O 1
ATOM 4331 N N . ASP B 1 263 ? 16.469 -23.5 -16.109 1 98 263 ASP B N 1
ATOM 4332 C CA . ASP B 1 263 ? 16.516 -23.672 -14.656 1 98 263 ASP B CA 1
ATOM 4333 C C . ASP B 1 263 ? 16.719 -22.344 -13.945 1 98 263 ASP B C 1
ATOM 4335 O O . ASP B 1 263 ? 17.703 -21.641 -14.195 1 98 263 ASP B O 1
ATOM 4339 N N . PRO B 1 264 ? 15.812 -22.016 -13.055 1 98.38 264 PRO B N 1
ATOM 4340 C CA . PRO B 1 264 ? 15.938 -20.719 -12.391 1 98.38 264 PRO B CA 1
ATOM 4341 C C . PRO B 1 264 ? 17.203 -20.609 -11.539 1 98.38 264 PRO B C 1
ATOM 4343 O O . PRO B 1 264 ? 17.609 -19.5 -11.18 1 98.38 264 PRO B O 1
ATOM 4346 N N . ASN B 1 265 ? 17.812 -21.734 -11.211 1 97.81 265 ASN B N 1
ATOM 4347 C CA . ASN B 1 265 ? 19.016 -21.719 -10.391 1 97.81 265 ASN B CA 1
ATOM 4348 C C . ASN B 1 265 ? 20.281 -21.734 -11.25 1 97.81 265 ASN B C 1
ATOM 4350 O O . ASN B 1 265 ? 21.375 -21.406 -10.773 1 97.81 265 ASN B O 1
ATOM 4354 N N . ASN B 1 266 ? 20.188 -22.25 -12.508 1 97.44 266 ASN B N 1
ATOM 4355 C CA . ASN B 1 266 ? 21.266 -22.328 -13.477 1 97.44 266 ASN B CA 1
ATOM 4356 C C . ASN B 1 266 ? 20.734 -22.312 -14.906 1 97.44 266 ASN B C 1
ATOM 4358 O O . ASN B 1 266 ? 20.484 -23.375 -15.484 1 97.44 266 ASN B O 1
ATOM 4362 N N . PRO B 1 267 ? 20.719 -21.125 -15.477 1 96 267 PRO B N 1
ATOM 4363 C CA . PRO B 1 267 ? 20.078 -20.984 -16.797 1 96 267 PRO B CA 1
ATOM 4364 C C . PRO B 1 267 ? 20.766 -21.812 -17.875 1 96 267 PRO B C 1
ATOM 4366 O O . PRO B 1 267 ? 20.219 -22 -18.953 1 96 267 PRO B O 1
ATOM 4369 N N . ALA B 1 268 ? 21.938 -22.328 -17.641 1 96.94 268 ALA B N 1
ATOM 4370 C CA . ALA B 1 268 ? 22.625 -23.203 -18.594 1 96.94 268 ALA B CA 1
ATOM 4371 C C . ALA B 1 268 ? 22 -24.578 -18.609 1 96.94 268 ALA B C 1
ATOM 4373 O O . ALA B 1 268 ? 22.219 -25.359 -19.547 1 96.94 268 ALA B O 1
ATOM 4374 N N . LYS B 1 269 ? 21.297 -24.844 -17.641 1 97.88 269 LYS B N 1
ATOM 4375 C CA . LYS B 1 269 ? 20.594 -26.125 -17.547 1 97.88 269 LYS B CA 1
ATOM 4376 C C . LYS B 1 269 ? 19.109 -25.969 -17.906 1 97.88 269 LYS B C 1
ATOM 4378 O O . LYS B 1 269 ? 18.531 -24.906 -17.719 1 97.88 269 LYS B O 1
ATOM 4383 N N . LEU B 1 270 ? 18.578 -27.078 -18.359 1 98.19 270 LEU B N 1
ATOM 4384 C CA . LEU B 1 270 ? 17.172 -27.062 -18.75 1 98.19 270 LEU B CA 1
ATOM 4385 C C . LEU B 1 270 ? 16.375 -28.047 -17.891 1 98.19 270 LEU B C 1
ATOM 4387 O O . LEU B 1 270 ? 16.906 -29.062 -17.438 1 98.19 270 LEU B O 1
ATOM 4391 N N . ILE B 1 271 ? 15.172 -27.672 -17.672 1 98.56 271 ILE B N 1
ATOM 4392 C CA . ILE B 1 271 ? 14.211 -28.531 -17 1 98.56 271 ILE B CA 1
ATOM 4393 C C . ILE B 1 271 ? 13.133 -28.984 -18 1 98.56 271 ILE B C 1
ATOM 4395 O O . ILE B 1 271 ? 12.531 -28.141 -18.672 1 98.56 271 ILE B O 1
ATOM 4399 N N . LYS B 1 272 ? 12.914 -30.266 -18.062 1 98.69 272 LYS B N 1
ATOM 4400 C CA . LYS B 1 272 ? 11.852 -30.781 -18.906 1 98.69 272 LYS B CA 1
ATOM 4401 C C . LYS B 1 272 ? 10.484 -30.547 -18.297 1 98.69 272 LYS B C 1
ATOM 4403 O O . LYS B 1 272 ? 10.25 -30.875 -17.125 1 98.69 272 LYS B O 1
ATOM 4408 N N . CYS B 1 273 ? 9.57 -29.938 -19.156 1 98.81 273 CYS B N 1
ATOM 4409 C CA . CYS B 1 273 ? 8.258 -29.562 -18.656 1 98.81 273 CYS B CA 1
ATOM 4410 C C . CYS B 1 273 ? 7.164 -29.938 -19.641 1 98.81 273 CYS B C 1
ATOM 4412 O O . CYS B 1 273 ? 7.449 -30.219 -20.812 1 98.81 273 CYS B O 1
ATOM 4414 N N . LYS B 1 274 ? 5.961 -30.062 -19.094 1 98.75 274 LYS B N 1
ATOM 4415 C CA . LYS B 1 274 ? 4.762 -30.031 -19.922 1 98.75 274 LYS B CA 1
ATOM 4416 C C . LYS B 1 274 ? 4.246 -28.609 -20.094 1 98.75 274 LYS B C 1
ATOM 4418 O O . LYS B 1 274 ? 4.141 -27.859 -19.109 1 98.75 274 LYS B O 1
ATOM 4423 N N . LEU B 1 275 ? 4.059 -28.219 -21.312 1 98.69 275 LEU B N 1
ATOM 4424 C CA . LEU B 1 275 ? 3.367 -26.969 -21.641 1 98.69 275 LEU B CA 1
ATOM 4425 C C . LEU B 1 275 ? 1.922 -27.234 -22.031 1 98.69 275 LEU B C 1
ATOM 4427 O O . LEU B 1 275 ? 1.667 -27.875 -23.062 1 98.69 275 LEU B O 1
ATOM 4431 N N . ILE B 1 276 ? 0.979 -26.812 -21.234 1 98.62 276 ILE B N 1
ATOM 4432 C CA . ILE B 1 276 ? -0.443 -26.984 -21.516 1 98.62 276 ILE B CA 1
ATOM 4433 C C . ILE B 1 276 ? -1.062 -25.625 -21.859 1 98.62 276 ILE B C 1
ATOM 4435 O O . ILE B 1 276 ? -0.886 -24.656 -21.141 1 98.62 276 ILE B O 1
ATOM 4439 N N . LYS B 1 277 ? -1.723 -25.562 -23.016 1 97.5 277 LYS B N 1
ATOM 4440 C CA . LYS B 1 277 ? -2.326 -24.312 -23.453 1 97.5 277 LYS B CA 1
ATOM 4441 C C . LYS B 1 277 ? -3.795 -24.5 -23.812 1 97.5 277 LYS B C 1
ATOM 4443 O O . LYS B 1 277 ? -4.168 -25.531 -24.391 1 97.5 277 LYS B O 1
ATOM 4448 N N . TYR B 1 278 ? -4.543 -23.656 -23.438 1 97 278 TYR B N 1
ATOM 4449 C CA . TYR B 1 278 ? -5.906 -23.469 -23.922 1 97 278 TYR B CA 1
ATOM 4450 C C . TYR B 1 278 ? -6.105 -22.062 -24.469 1 97 278 TYR B C 1
ATOM 4452 O O . TYR B 1 278 ? -6.039 -21.078 -23.719 1 97 278 TYR B O 1
ATOM 4460 N N . LEU B 1 279 ? -6.285 -21.922 -25.797 1 95.5 279 LEU B N 1
ATOM 4461 C CA . LEU B 1 279 ? -6.348 -20.641 -26.484 1 95.5 279 LEU B CA 1
ATOM 4462 C C . LEU B 1 279 ? -7.723 -20.422 -27.109 1 95.5 279 LEU B C 1
ATOM 4464 O O . LEU B 1 279 ? -8.016 -20.922 -28.188 1 95.5 279 LEU B O 1
ATOM 4468 N N . LYS B 1 280 ? -8.492 -19.609 -26.422 1 92.56 280 LYS B N 1
ATOM 4469 C CA . LYS B 1 280 ? -9.867 -19.344 -26.859 1 92.56 280 LYS B CA 1
ATOM 4470 C C . LYS B 1 280 ? -9.977 -17.953 -27.484 1 92.56 280 LYS B C 1
ATOM 4472 O O . LYS B 1 280 ? -9.531 -16.969 -26.891 1 92.56 280 LYS B O 1
#

Foldseek 3Di:
DFDPLQLVLLCVVPVFWQQCVQAVVLVQDPAPQSSVLVSSLCSRQVCSPPNDVVVVVVSSVVFWLDAADPQADDRTHGVVAATEHEEEDQDPWDWTWPWQDAQALWDALPDPSHDPSRSVSDDDGIHWYWYWYFHDHRGTTQEIEIEISQLFADHPVVVVVVLVVQLVVVCPDPPFHWDDDPASTKGFQPDPVRPDIDTDHDIYIGTDVCVQVVVVPPDDPFRYKYKYKAFPVRVVVDDPVSVVSLVPDDDPQWDKDWDWGAGNHGRVDTTIIIIIMGTD/DFDPLQLVLLCVVPVFWQQCVQAVVLVQDPAPQSSVLVSSLCSRQVCSPPPDVVVVVVSSVVFWLDAADPQADDRTHGVVAATEHEFEDQDPWDWTWPWQDAQALWDALPDPSHDPSRSVSDDDGIHWYWYWYFHDHRTTTQEIEIEIRQLFADHPVVVVVVLVVQLVVVCPDPPFHWDDDPASTKGFQPDPVRPDIDTDHDIYIGTDVCVQVVVVPPDDPFRYKYKYKAFPVRVVVDDPVSVVSLVPDDDPQWDKDWDWGAGNHHRVDTTIIIIIMGTD

Nearest PDB structures (foldseek):
  3e05-assembly2_F  TM=3.496E-01  e=1.269E+00  Geobacter metallireducens GS-15
  3toe-assembly1_B  TM=3.093E-01  e=1.269E+00  Methanothermobacter thermautotrophicus str. Delta H
  1wy7-assembly1_A  TM=3.401E-01  e=4.122E+00  Pyrococcus horikoshii OT3
  3njr-assembly1_A  TM=2.203E-01  e=3.257E+00  Rhodobacter capsulatus SB 1003
  3e05-assembly2_F  TM=3.523E-01  e=1.266E+00  Geobacter metallireducens GS-15

Sequence (560 aa):
MTNILESIYNIVSFPERKLKSIYSGSNRANSMGDALENYIKDSFANTFQTEDEKDRMKIFNQKFSWLGSQNNPPDIMIKGGDAIEVKKTQSAGSSLALNSSYPKADIHANSPMITKECKECEDWTTKDLIYCVGHTTDSELKSLWLVYGNVYAAKHETYQRIRNTISDGIKTISDVVFSETKELGRVNKVDPLGITNLRIRGMWQIENPRKVFSYLHKTGGNEFEVVCIIPISKYDSFPMESKQKIKSIIDKKFSIDDVDVKDPNNPAKLIKCKLIKYLKMTNILESIYNIVSFPERKLKSIYSGSNRANSMGDALENYIKDSFANTFQTEDEKDRMKIFNQKFSWLGSQNNPPDIMIKGGDAIEVKKTQSAGSSLALNSSYPKADIHANSPMITKECKECEDWTTKDLIYCVGHTTDSELKSLWLVYGNVYAAKHETYQRIRNTISDGIKTISDVVFSETKELGRVNKVDPLGITNLRIRGMWQIENPRKVFSYLHKTGGNEFEVVCIIPISKYDSFPMESKQKIKSIIDKKFSIDDVDVKDPNNPAKLIKCKLIKYLK

InterPro domains:
  IPR019046 Restriction endonuclease, type II, NgoPII [PF09521] (2-262)